Protein AF-D8R0D0-F1 (afdb_monomer_lite)

Organism: Selaginella moellendorffii (NCBI:txid88036)

pLDDT: mean 71.94, std 22.29, range [25.56, 98.06]

Radius of gyration: 58.26 Å; chains: 1; bounding box: 124×86×178 Å

Structure (mmCIF, N/CA/C/O backbone):
data_AF-D8R0D0-F1
#
_entry.id   AF-D8R0D0-F1
#
loop_
_atom_site.group_PDB
_atom_site.id
_atom_site.type_symbol
_atom_site.label_atom_id
_atom_site.label_alt_id
_atom_site.label_comp_id
_atom_site.label_asym_id
_atom_site.label_entity_id
_atom_site.label_seq_id
_atom_site.pdbx_PDB_ins_code
_atom_site.Cartn_x
_atom_site.Cartn_y
_atom_site.Cartn_z
_atom_site.occupancy
_atom_site.B_iso_or_equiv
_atom_site.auth_seq_id
_atom_site.auth_comp_id
_atom_site.auth_asym_id
_atom_site.auth_atom_id
_atom_site.pdbx_PDB_model_num
ATOM 1 N N . MET A 1 1 ? 49.770 33.528 -11.843 1.00 45.34 1 MET A N 1
ATOM 2 C CA . MET A 1 1 ? 50.648 34.584 -11.307 1.00 45.34 1 MET A CA 1
ATOM 3 C C . MET A 1 1 ? 49.833 35.807 -10.938 1.00 45.34 1 MET A C 1
ATOM 5 O O . MET A 1 1 ? 49.500 36.559 -11.844 1.00 45.34 1 MET A O 1
ATOM 9 N N . GLU A 1 2 ? 49.501 36.083 -9.670 1.00 43.84 2 GLU A N 1
ATOM 10 C CA . GLU A 1 2 ? 49.431 35.276 -8.414 1.00 43.84 2 GLU A CA 1
ATOM 11 C C . GLU A 1 2 ? 48.959 36.227 -7.284 1.00 43.84 2 GLU A C 1
ATOM 13 O O . GLU A 1 2 ? 49.365 37.386 -7.299 1.00 43.84 2 GLU A O 1
ATOM 18 N N . ASP A 1 3 ? 48.189 35.853 -6.258 1.00 49.91 3 ASP A N 1
ATOM 19 C CA . ASP A 1 3 ? 47.135 34.830 -6.088 1.00 49.91 3 ASP A CA 1
ATOM 20 C C . ASP A 1 3 ? 46.228 35.289 -4.919 1.00 49.91 3 ASP A C 1
ATOM 22 O O . ASP A 1 3 ? 46.640 36.140 -4.129 1.00 49.91 3 ASP A O 1
ATOM 26 N N . ASP A 1 4 ? 45.016 34.735 -4.793 1.00 45.59 4 ASP A N 1
ATOM 27 C CA . ASP A 1 4 ? 44.075 35.070 -3.713 1.00 45.59 4 ASP A CA 1
ATOM 28 C C . ASP A 1 4 ? 43.392 33.828 -3.090 1.00 45.59 4 ASP A C 1
ATOM 30 O O . ASP A 1 4 ? 42.172 33.738 -2.916 1.00 45.59 4 ASP A O 1
ATOM 34 N N . SER A 1 5 ? 44.200 32.827 -2.725 1.00 49.59 5 SER A N 1
ATOM 35 C CA . SER A 1 5 ? 43.760 31.661 -1.947 1.00 49.59 5 SER A CA 1
ATOM 36 C C . SER A 1 5 ? 43.609 31.970 -0.450 1.00 49.59 5 SER A C 1
ATOM 38 O O . SER A 1 5 ? 44.392 31.513 0.384 1.00 49.59 5 SER A O 1
ATOM 40 N N . LYS A 1 6 ? 42.542 32.687 -0.072 1.00 53.75 6 LYS A N 1
ATOM 41 C CA . LYS A 1 6 ? 42.068 32.786 1.325 1.00 53.75 6 LYS A CA 1
ATOM 42 C C . LYS A 1 6 ? 40.644 32.256 1.494 1.00 53.75 6 LYS A C 1
ATOM 44 O O . LYS A 1 6 ? 39.699 33.000 1.747 1.00 53.75 6 LYS A O 1
ATOM 49 N N . ARG A 1 7 ? 40.493 30.927 1.433 1.00 45.81 7 ARG A N 1
ATOM 50 C CA . ARG A 1 7 ? 39.308 30.248 1.985 1.00 45.81 7 ARG A CA 1
ATOM 51 C C . ARG A 1 7 ? 39.579 29.750 3.401 1.00 45.81 7 ARG A C 1
ATOM 53 O O . ARG A 1 7 ? 40.306 28.789 3.622 1.00 45.81 7 ARG A O 1
ATOM 60 N N . LYS A 1 8 ? 38.960 30.476 4.329 1.00 43.28 8 LYS A N 1
ATOM 61 C CA . LYS A 1 8 ? 38.778 30.194 5.752 1.00 43.28 8 LYS A CA 1
ATOM 62 C C . LYS A 1 8 ? 38.239 28.768 5.932 1.00 43.28 8 LYS A C 1
ATOM 64 O O . LYS A 1 8 ? 37.152 28.464 5.447 1.00 43.28 8 LYS A O 1
ATOM 69 N N . TRP A 1 9 ? 39.009 27.910 6.597 1.00 43.69 9 TRP A N 1
ATOM 70 C CA . TRP A 1 9 ? 38.505 26.642 7.120 1.00 43.69 9 TRP A CA 1
ATOM 71 C C . TRP A 1 9 ? 37.843 26.950 8.455 1.00 43.69 9 TRP A C 1
ATOM 73 O O . TRP A 1 9 ? 38.528 27.083 9.465 1.00 43.69 9 TRP A O 1
ATOM 83 N N . ASP A 1 10 ? 36.528 27.157 8.421 1.00 44.09 10 ASP A N 1
ATOM 84 C CA . ASP A 1 10 ? 35.760 27.325 9.644 1.00 44.09 10 ASP A CA 1
ATOM 85 C C . ASP A 1 10 ? 35.562 25.978 10.334 1.00 44.09 10 ASP A C 1
ATOM 87 O O . ASP A 1 10 ? 35.066 25.009 9.759 1.00 44.09 10 ASP A O 1
ATOM 91 N N . ASP A 1 11 ? 36.018 25.980 11.579 1.00 52.66 11 ASP A N 1
ATOM 92 C CA . ASP A 1 11 ? 35.932 24.937 12.583 1.00 52.66 11 ASP A CA 1
ATOM 93 C C . ASP A 1 11 ? 34.485 24.441 12.750 1.00 52.66 11 ASP A C 1
ATOM 95 O O . ASP A 1 11 ? 33.578 25.220 13.042 1.00 52.66 11 ASP A O 1
ATOM 99 N N . LEU A 1 12 ? 34.276 23.137 12.564 1.00 46.94 12 LEU A N 1
ATOM 100 C CA . LEU A 1 12 ? 33.068 22.421 12.979 1.00 46.94 12 LEU A CA 1
ATOM 101 C C . LEU A 1 12 ? 33.482 21.136 13.697 1.00 46.94 12 LEU A C 1
ATOM 103 O O . LEU A 1 12 ? 33.164 20.017 13.288 1.00 46.94 12 LEU A O 1
ATOM 107 N N . SER A 1 13 ? 34.211 21.327 14.794 1.00 48.38 13 SER A N 1
ATOM 108 C CA . SER A 1 13 ? 34.346 20.367 15.886 1.00 48.38 13 SER A CA 1
ATOM 109 C C . SER A 1 13 ? 32.988 20.162 16.583 1.00 48.38 13 SER A C 1
ATOM 111 O O . SER A 1 13 ? 32.717 20.676 17.664 1.00 48.38 13 SER A O 1
ATOM 113 N N . GLY A 1 14 ? 32.103 19.415 15.915 1.00 42.44 14 GLY A N 1
ATOM 114 C CA . GLY A 1 14 ? 30.821 18.966 16.457 1.00 42.44 14 GLY A CA 1
ATOM 115 C C . GLY A 1 14 ? 31.020 17.882 17.511 1.00 42.44 14 GLY A C 1
ATOM 116 O O . GLY A 1 14 ? 31.032 16.696 17.187 1.00 42.44 14 GLY A O 1
ATOM 117 N N . ASP A 1 15 ? 31.198 18.315 18.754 1.00 52.91 15 ASP A N 1
ATOM 118 C CA . ASP A 1 15 ? 31.146 17.483 19.954 1.00 52.91 15 ASP A CA 1
ATOM 119 C C . ASP A 1 15 ? 29.711 16.970 20.173 1.00 52.91 15 ASP A C 1
ATOM 121 O O . ASP A 1 15 ? 28.844 17.695 20.656 1.00 52.91 15 ASP A O 1
ATOM 125 N N . GLU A 1 16 ? 29.448 15.722 19.779 1.00 47.44 16 GLU A N 1
ATOM 126 C CA . GLU A 1 16 ? 28.258 14.978 20.199 1.00 47.44 16 GLU A CA 1
ATOM 127 C C . GLU A 1 16 ? 28.692 13.893 21.184 1.00 47.44 16 GLU A C 1
ATOM 129 O O . GLU A 1 16 ? 29.082 12.784 20.802 1.00 47.44 16 GLU A O 1
ATOM 134 N N . GLY A 1 17 ? 28.634 14.238 22.472 1.00 43.59 17 GLY A N 1
ATOM 135 C CA . GLY A 1 17 ? 28.843 13.301 23.565 1.00 43.59 17 GLY A CA 1
ATOM 136 C C . GLY A 1 17 ? 27.845 12.149 23.482 1.00 43.59 17 GLY A C 1
ATOM 137 O O . GLY A 1 17 ? 26.656 12.324 23.739 1.00 43.59 17 GLY A O 1
ATOM 138 N N . ALA A 1 18 ? 28.341 10.962 23.138 1.00 45.56 18 ALA A N 1
ATOM 139 C CA . ALA A 1 18 ? 27.580 9.730 23.248 1.00 45.56 18 ALA A CA 1
ATOM 140 C C . ALA A 1 18 ? 27.414 9.390 24.735 1.00 45.56 18 ALA A C 1
ATOM 142 O O . ALA A 1 18 ? 28.295 8.783 25.342 1.00 45.56 18 ALA A O 1
ATOM 143 N N . SER A 1 19 ? 26.292 9.808 25.317 1.00 44.16 19 SER A N 1
ATOM 144 C CA . SER A 1 19 ? 25.830 9.303 26.604 1.00 44.16 19 SER A CA 1
ATOM 145 C C . SER A 1 19 ? 25.528 7.812 26.457 1.00 44.16 19 SER A C 1
ATOM 147 O O . SER A 1 19 ? 24.549 7.425 25.819 1.00 44.16 19 SER A O 1
ATOM 149 N N . GLU A 1 20 ? 26.398 6.977 27.024 1.00 47.16 20 GLU A N 1
ATOM 150 C CA . GLU A 1 20 ? 26.136 5.556 27.264 1.00 47.16 20 GLU A CA 1
ATOM 151 C C . GLU A 1 20 ? 25.112 5.443 28.407 1.00 47.16 20 GLU A C 1
ATOM 153 O O . GLU A 1 20 ? 25.451 5.106 29.538 1.00 47.16 20 GLU A O 1
ATOM 158 N N . GLU A 1 21 ? 23.860 5.808 28.123 1.00 45.06 21 GLU A N 1
ATOM 159 C CA . GLU A 1 21 ? 22.723 5.464 28.973 1.00 45.06 21 GLU A CA 1
ATOM 160 C C . GLU A 1 21 ? 22.236 4.075 28.544 1.00 45.06 21 GLU A C 1
ATOM 162 O O . GLU A 1 21 ? 21.814 3.866 27.403 1.00 45.06 21 GLU A O 1
ATOM 167 N N . ASP A 1 22 ? 22.404 3.107 29.449 1.00 52.28 22 ASP A N 1
ATOM 168 C CA . ASP A 1 22 ? 21.963 1.722 29.287 1.00 52.28 22 ASP A CA 1
ATOM 169 C C . ASP A 1 22 ? 20.425 1.672 29.283 1.00 52.28 22 ASP A C 1
ATOM 171 O O . ASP A 1 22 ? 19.774 1.495 30.313 1.00 52.28 22 ASP A O 1
ATOM 175 N N . ASP A 1 23 ? 19.849 1.850 28.096 1.00 46.34 23 ASP A N 1
ATOM 176 C CA . ASP A 1 23 ? 18.432 1.631 27.818 1.00 46.34 23 ASP A CA 1
ATOM 177 C C . ASP A 1 23 ? 18.110 0.124 27.918 1.00 46.34 23 ASP A C 1
ATOM 179 O O . ASP A 1 23 ? 18.203 -0.622 26.934 1.00 46.34 23 ASP A O 1
ATOM 183 N N . ASP A 1 24 ? 17.693 -0.318 29.111 1.00 52.09 24 ASP A N 1
ATOM 184 C CA . ASP A 1 24 ? 16.996 -1.591 29.369 1.00 52.09 24 ASP A CA 1
ATOM 185 C C . ASP A 1 24 ? 15.596 -1.580 28.704 1.00 52.09 24 ASP A C 1
ATOM 187 O O . ASP A 1 24 ? 14.556 -1.679 29.357 1.00 52.09 24 ASP A O 1
ATOM 191 N N . LEU A 1 25 ? 15.557 -1.423 27.377 1.00 47.97 25 LEU A N 1
ATOM 192 C CA . LEU A 1 25 ? 14.340 -1.542 26.576 1.00 47.97 25 LEU A CA 1
ATOM 193 C C . LEU A 1 25 ? 13.807 -2.973 26.663 1.00 47.97 25 LEU A C 1
ATOM 195 O O . LEU A 1 25 ? 14.551 -3.935 26.447 1.00 47.97 25 LEU A O 1
ATOM 199 N N . ASP A 1 26 ? 12.509 -3.090 26.949 1.00 52.47 26 ASP A N 1
ATOM 200 C CA . ASP A 1 26 ? 11.812 -4.354 27.179 1.00 52.47 26 ASP A CA 1
ATOM 201 C C . ASP A 1 26 ? 12.178 -5.416 26.126 1.00 52.47 26 ASP A C 1
ATOM 203 O O . ASP A 1 26 ? 12.059 -5.201 24.913 1.00 52.47 26 ASP A O 1
ATOM 207 N N . SER A 1 27 ? 12.618 -6.595 26.591 1.00 62.94 27 SER A N 1
ATOM 208 C CA . SER A 1 27 ? 13.193 -7.650 25.734 1.00 62.94 27 SER A CA 1
ATOM 209 C C . SER A 1 27 ? 12.284 -8.091 24.587 1.00 62.94 27 SER A C 1
ATOM 211 O O . SER A 1 27 ? 12.754 -8.595 23.562 1.00 62.94 27 SER A O 1
ATOM 213 N N . ASP A 1 28 ? 10.984 -7.904 24.776 1.00 75.19 28 ASP A N 1
ATOM 214 C CA . ASP A 1 28 ? 9.925 -8.374 23.900 1.00 75.19 28 ASP A CA 1
ATOM 215 C C . ASP A 1 28 ? 9.797 -7.477 22.654 1.00 75.19 28 ASP A C 1
ATOM 217 O O . ASP A 1 28 ? 9.584 -7.988 21.550 1.00 75.19 28 ASP A O 1
ATOM 221 N N . ASP A 1 29 ? 10.054 -6.169 22.787 1.00 75.81 29 ASP A N 1
ATOM 222 C CA . ASP A 1 29 ? 10.083 -5.219 21.667 1.00 75.81 29 ASP A CA 1
ATOM 223 C C . ASP A 1 29 ? 11.331 -5.420 20.791 1.00 75.81 29 ASP A C 1
ATOM 225 O O . ASP A 1 29 ? 11.238 -5.438 19.556 1.00 75.81 29 ASP A O 1
ATOM 229 N N . GLU A 1 30 ? 12.499 -5.679 21.400 1.00 75.38 30 GLU A N 1
ATOM 230 C CA . GLU A 1 30 ? 13.692 -6.108 20.656 1.00 75.38 30 GLU A CA 1
ATOM 231 C C . GLU A 1 30 ? 13.453 -7.431 19.906 1.00 75.38 30 GLU A C 1
ATOM 233 O O . GLU A 1 30 ? 13.952 -7.611 18.784 1.00 75.38 30 GLU A O 1
ATOM 238 N N . GLU A 1 31 ? 12.705 -8.375 20.494 1.00 79.44 31 GLU A N 1
ATOM 239 C CA . GLU A 1 31 ? 12.404 -9.643 19.833 1.00 79.44 31 GLU A CA 1
ATOM 240 C C . GLU A 1 31 ? 11.424 -9.459 18.666 1.00 79.44 31 GLU A C 1
ATOM 242 O O . GLU A 1 31 ? 11.684 -9.983 17.575 1.00 79.44 31 GLU A O 1
ATOM 247 N N . MET A 1 32 ? 10.352 -8.679 18.841 1.00 83.44 32 MET A N 1
ATOM 248 C CA . MET A 1 32 ? 9.402 -8.359 17.769 1.00 83.44 32 MET A CA 1
ATOM 249 C C . MET A 1 32 ? 10.081 -7.633 16.603 1.00 83.44 32 MET A C 1
ATOM 251 O O . MET A 1 32 ? 9.944 -8.058 15.450 1.00 83.44 32 MET A O 1
ATOM 255 N N . ALA A 1 33 ? 10.898 -6.612 16.881 1.00 86.06 33 ALA A N 1
ATOM 256 C CA . ALA A 1 33 ? 11.690 -5.928 15.858 1.00 86.06 33 ALA A CA 1
ATOM 257 C C . ALA A 1 33 ? 12.660 -6.889 15.140 1.00 86.06 33 ALA A C 1
ATOM 259 O O . ALA A 1 33 ? 12.851 -6.805 13.922 1.00 86.06 33 ALA A O 1
ATOM 260 N N . GLY A 1 34 ? 13.243 -7.844 15.874 1.00 85.81 34 GLY A N 1
ATOM 261 C CA . GLY A 1 34 ? 14.098 -8.893 15.322 1.00 85.81 34 GLY A CA 1
ATOM 262 C C . GLY A 1 34 ? 13.361 -9.906 14.433 1.00 85.81 34 GLY A C 1
ATOM 263 O O . GLY A 1 34 ? 13.950 -10.385 13.461 1.00 85.81 34 GLY A O 1
ATOM 264 N N . ARG A 1 35 ? 12.092 -10.228 14.728 1.00 87.75 35 ARG A N 1
ATOM 265 C CA . ARG A 1 35 ? 11.234 -11.098 13.896 1.00 87.75 35 ARG A CA 1
ATOM 266 C C . ARG A 1 35 ? 10.836 -10.403 12.592 1.00 87.75 35 ARG A C 1
ATOM 268 O O . ARG A 1 35 ? 11.113 -10.941 11.523 1.00 87.75 35 ARG A O 1
ATOM 275 N N . ALA A 1 36 ? 10.321 -9.174 12.667 1.00 90.62 36 ALA A N 1
ATOM 276 C CA . ALA A 1 36 ? 9.946 -8.392 11.484 1.00 90.62 36 ALA A CA 1
ATOM 277 C C . ALA A 1 36 ? 11.142 -8.138 10.541 1.00 90.62 36 ALA A C 1
ATOM 279 O O . ALA A 1 36 ? 11.016 -8.187 9.315 1.00 90.62 36 ALA A O 1
ATOM 280 N N . AL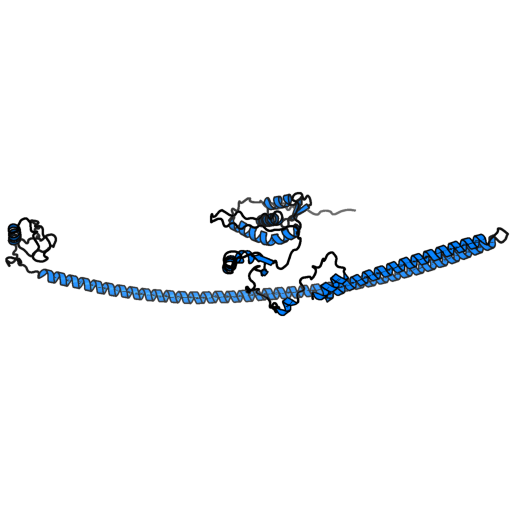A A 1 37 ? 12.338 -7.910 11.097 1.00 91.81 37 ALA A N 1
ATOM 281 C CA . ALA A 1 37 ? 13.547 -7.779 10.291 1.00 91.81 37 ALA A CA 1
ATOM 282 C C . ALA A 1 37 ? 14.011 -9.106 9.666 1.00 91.81 37 ALA A C 1
ATOM 284 O O . ALA A 1 37 ? 14.536 -9.092 8.555 1.00 91.81 37 ALA A O 1
ATOM 285 N N . TYR A 1 38 ? 13.822 -10.240 10.347 1.00 95.00 38 TYR A N 1
ATOM 286 C CA . TYR A 1 38 ? 14.100 -11.567 9.791 1.00 95.00 38 TYR A CA 1
ATOM 287 C C . TYR A 1 38 ? 13.203 -11.862 8.577 1.00 95.00 38 TYR A C 1
ATOM 289 O O . TYR A 1 38 ? 13.733 -12.183 7.517 1.00 95.00 38 TYR A O 1
ATOM 297 N N . GLU A 1 39 ? 11.884 -11.664 8.685 1.00 93.81 39 GLU A N 1
ATOM 298 C CA . GLU A 1 39 ? 10.934 -11.922 7.587 1.00 93.81 39 GLU A CA 1
ATOM 299 C C . GLU A 1 39 ? 11.273 -11.105 6.335 1.00 93.81 39 GLU A C 1
ATOM 301 O O . GLU A 1 39 ? 11.291 -11.626 5.220 1.00 93.81 39 GLU A O 1
ATOM 306 N N . LYS A 1 40 ? 11.628 -9.829 6.527 1.00 94.94 40 LYS A N 1
ATOM 307 C CA . LYS A 1 40 ? 12.037 -8.931 5.443 1.00 94.94 40 LYS A CA 1
ATOM 308 C C . LYS A 1 40 ? 13.369 -9.323 4.791 1.00 94.94 40 LYS A C 1
ATOM 310 O O . LYS A 1 40 ? 13.542 -9.099 3.597 1.00 94.94 40 LYS A O 1
ATOM 315 N N . LEU A 1 41 ? 14.322 -9.851 5.562 1.00 95.12 41 LEU A N 1
ATOM 316 C CA . LEU A 1 41 ? 15.687 -10.129 5.095 1.00 95.12 41 LEU A CA 1
ATOM 317 C C . LEU A 1 41 ? 15.909 -11.585 4.661 1.00 95.12 41 LEU A C 1
ATOM 319 O O . LEU A 1 41 ? 16.927 -11.871 4.032 1.00 95.12 41 LEU A O 1
ATOM 323 N N . LEU A 1 42 ? 14.976 -12.498 4.947 1.00 94.75 42 LEU A N 1
ATOM 324 C CA . LEU A 1 42 ? 15.046 -13.893 4.509 1.00 94.75 42 LEU A CA 1
ATOM 325 C C . LEU A 1 42 ? 15.095 -14.048 2.974 1.00 94.75 42 LEU A C 1
ATOM 327 O O . LEU A 1 42 ? 15.936 -14.824 2.514 1.00 94.75 42 LEU A O 1
ATOM 331 N N . PRO A 1 43 ? 14.302 -13.317 2.158 1.00 94.31 43 PRO A N 1
ATOM 332 C CA . PRO A 1 43 ? 14.438 -13.358 0.701 1.00 94.31 43 PRO A CA 1
ATOM 333 C C . PRO A 1 43 ? 15.809 -12.859 0.231 1.00 94.31 43 PRO A C 1
ATOM 335 O O . PRO A 1 43 ? 16.460 -13.532 -0.559 1.00 94.31 43 PRO A O 1
ATOM 338 N N . GLU A 1 44 ? 16.308 -11.744 0.782 1.00 93.25 44 GLU A N 1
ATOM 339 C CA . GLU A 1 44 ? 17.638 -11.215 0.434 1.00 93.25 44 GLU A CA 1
ATOM 340 C C . GLU A 1 44 ? 18.771 -12.190 0.806 1.00 93.25 44 GLU A C 1
ATOM 342 O O . GLU A 1 44 ? 19.762 -12.295 0.085 1.00 93.25 44 GLU A O 1
ATOM 347 N N . ALA A 1 45 ? 18.638 -12.921 1.920 1.00 92.62 45 ALA A N 1
ATOM 348 C CA . ALA A 1 45 ? 19.591 -13.954 2.320 1.00 92.62 45 ALA A CA 1
ATOM 349 C C . ALA A 1 45 ? 19.543 -15.180 1.388 1.00 92.62 45 ALA A C 1
ATOM 351 O O . ALA A 1 45 ? 20.600 -15.705 1.034 1.00 92.62 45 ALA A O 1
ATOM 352 N N . LYS A 1 46 ? 18.346 -15.604 0.954 1.00 93.31 46 LYS A N 1
ATOM 353 C CA . LYS A 1 46 ? 18.164 -16.680 -0.036 1.00 93.31 46 LYS A CA 1
ATOM 354 C C . LYS A 1 46 ? 18.773 -16.301 -1.386 1.00 93.31 46 LYS A C 1
ATOM 356 O O . LYS A 1 46 ? 19.603 -17.054 -1.885 1.00 93.31 46 LYS A O 1
ATOM 361 N N . ASP A 1 47 ? 18.478 -15.111 -1.906 1.00 93.56 47 ASP A N 1
ATOM 362 C CA . ASP A 1 47 ? 19.060 -14.595 -3.154 1.00 93.56 47 ASP A CA 1
ATOM 363 C C . ASP A 1 47 ? 20.594 -14.492 -3.091 1.00 93.56 47 ASP A C 1
ATOM 365 O O . ASP A 1 47 ? 21.280 -14.756 -4.079 1.00 93.56 47 ASP A O 1
ATOM 369 N N . GLN A 1 48 ? 21.161 -14.117 -1.936 1.00 92.19 48 GLN A N 1
ATOM 370 C CA . GLN A 1 48 ? 22.612 -13.978 -1.791 1.00 92.19 48 GLN A CA 1
ATOM 371 C C . GLN A 1 48 ? 23.346 -15.325 -1.700 1.00 92.19 48 GLN A C 1
ATOM 373 O O . GLN A 1 48 ? 24.493 -15.419 -2.144 1.00 92.19 48 GLN A O 1
ATOM 378 N N . VAL A 1 49 ? 22.729 -16.344 -1.094 1.00 91.56 49 VAL A N 1
ATOM 379 C CA . VAL A 1 49 ? 23.304 -17.697 -0.984 1.00 91.56 49 VAL A CA 1
ATOM 380 C C . VAL A 1 49 ? 23.072 -18.510 -2.264 1.00 91.56 49 VAL A C 1
ATOM 382 O O . VAL A 1 49 ? 23.974 -19.227 -2.699 1.00 91.56 49 VAL A O 1
ATOM 385 N N . GLY A 1 50 ? 21.900 -18.358 -2.886 1.00 88.75 50 GLY A N 1
ATOM 386 C CA . GLY A 1 50 ? 21.432 -19.159 -4.016 1.00 88.75 50 GLY A CA 1
ATOM 387 C C . GLY A 1 50 ? 21.024 -20.587 -3.627 1.00 88.75 50 GLY A C 1
ATOM 388 O O . GLY A 1 50 ? 21.147 -21.006 -2.478 1.00 88.75 50 GLY A O 1
ATOM 389 N N . ASP A 1 51 ? 20.572 -21.367 -4.612 1.00 81.62 51 ASP A N 1
ATOM 390 C CA . ASP A 1 51 ? 20.101 -22.751 -4.406 1.00 81.62 51 ASP A CA 1
ATOM 391 C C . ASP A 1 51 ? 21.229 -23.753 -4.085 1.00 81.62 51 ASP A C 1
ATOM 393 O O . ASP A 1 51 ? 20.988 -24.897 -3.688 1.00 81.62 51 ASP A O 1
ATOM 397 N N . ALA A 1 52 ? 22.488 -23.357 -4.290 1.00 76.75 52 ALA A N 1
ATOM 398 C CA . ALA A 1 52 ? 23.647 -24.204 -4.054 1.00 76.75 52 ALA A CA 1
ATOM 399 C C . ALA A 1 52 ? 24.065 -24.150 -2.580 1.00 76.75 52 ALA A C 1
ATOM 401 O O . ALA A 1 52 ? 24.394 -23.085 -2.062 1.00 76.75 52 ALA A O 1
ATOM 402 N N . LYS A 1 53 ? 24.138 -25.312 -1.913 1.00 80.38 53 LYS A N 1
ATOM 403 C CA . LYS A 1 53 ? 24.553 -25.391 -0.504 1.00 80.38 53 LYS A CA 1
ATOM 404 C C . LYS A 1 53 ? 25.932 -24.728 -0.304 1.00 80.38 53 LYS A C 1
ATOM 406 O O . LYS A 1 53 ? 26.926 -25.260 -0.809 1.00 80.38 53 LYS A O 1
ATOM 411 N N . PRO A 1 54 ? 26.024 -23.608 0.435 1.00 82.75 54 PRO A N 1
ATOM 412 C CA . PRO A 1 54 ? 27.244 -22.816 0.504 1.00 82.75 54 PRO A CA 1
ATOM 413 C C . PRO A 1 54 ? 28.355 -23.561 1.248 1.00 82.75 54 PRO A C 1
ATOM 415 O O . PRO A 1 54 ? 28.137 -24.213 2.272 1.00 82.75 54 PRO A O 1
ATOM 418 N N . SER A 1 55 ? 29.587 -23.433 0.755 1.00 84.12 55 SER A N 1
ATOM 419 C CA . SER A 1 55 ? 30.752 -23.979 1.447 1.00 84.12 55 SER A CA 1
ATOM 420 C C . SER A 1 55 ? 31.069 -23.147 2.690 1.00 84.12 55 SER A C 1
ATOM 422 O O . SER A 1 55 ? 31.358 -21.957 2.597 1.00 84.12 55 SER A O 1
ATOM 424 N N . LEU A 1 56 ? 31.130 -23.777 3.864 1.00 80.19 56 LEU A N 1
ATOM 425 C CA . LEU A 1 56 ? 31.622 -23.119 5.086 1.00 80.19 56 LEU A CA 1
ATOM 426 C C . LEU A 1 56 ? 33.128 -22.781 5.029 1.00 80.19 56 LEU A C 1
ATOM 428 O O . LEU A 1 56 ? 33.627 -22.083 5.907 1.00 80.19 56 LEU A O 1
ATOM 432 N N . LYS A 1 57 ? 33.847 -23.261 4.002 1.00 84.56 57 LYS A N 1
ATOM 433 C CA . LYS A 1 57 ? 35.244 -22.904 3.694 1.00 84.56 57 LYS A CA 1
ATOM 434 C C . LYS A 1 57 ? 35.361 -21.837 2.595 1.00 84.56 57 LYS A C 1
ATOM 436 O O . LYS A 1 57 ? 36.442 -21.658 2.042 1.00 84.56 57 LYS A O 1
ATOM 441 N N . ASP A 1 58 ? 34.257 -21.189 2.231 1.00 85.06 58 ASP A N 1
ATOM 442 C CA . ASP A 1 58 ? 34.251 -20.090 1.267 1.00 85.06 58 ASP A CA 1
ATOM 443 C C . ASP A 1 58 ? 35.109 -18.914 1.772 1.00 85.06 58 ASP A C 1
ATOM 445 O O . ASP A 1 58 ? 34.999 -18.502 2.928 1.00 85.06 58 ASP A O 1
ATOM 449 N N . MET A 1 59 ? 35.967 -18.397 0.892 1.00 90.88 59 MET A N 1
ATOM 450 C CA . MET A 1 59 ? 36.896 -17.287 1.132 1.00 90.88 59 MET A CA 1
ATOM 451 C C . MET A 1 59 ? 36.578 -16.067 0.249 1.00 90.88 59 MET A C 1
ATOM 453 O O . MET A 1 59 ? 37.346 -15.107 0.215 1.00 90.88 59 MET A O 1
ATOM 457 N N . GLU A 1 60 ? 35.460 -16.080 -0.479 1.00 93.88 60 GLU A N 1
ATOM 458 C CA . GLU A 1 60 ? 34.977 -14.925 -1.229 1.00 93.88 60 GLU A CA 1
ATOM 459 C C . GLU A 1 60 ? 34.529 -13.789 -0.302 1.00 93.88 60 GLU A C 1
ATOM 461 O O . GLU A 1 60 ? 34.073 -13.996 0.825 1.00 93.88 60 GLU A O 1
ATOM 466 N N . ILE A 1 61 ? 34.608 -12.556 -0.803 1.00 93.88 61 ILE A N 1
ATOM 467 C CA . ILE A 1 61 ? 34.119 -11.377 -0.089 1.00 93.88 61 ILE A CA 1
ATOM 468 C C . ILE A 1 61 ? 32.595 -11.315 -0.229 1.00 93.88 61 ILE A C 1
ATOM 470 O O . ILE A 1 61 ? 32.077 -11.046 -1.312 1.00 93.88 61 ILE A O 1
ATOM 474 N N . LYS A 1 62 ? 31.879 -11.505 0.879 1.00 95.25 62 LYS A N 1
ATOM 475 C CA . LYS A 1 62 ? 30.431 -11.291 0.977 1.00 95.25 62 LYS A CA 1
ATOM 476 C C . LYS A 1 62 ? 30.141 -9.894 1.537 1.00 95.25 62 LYS A C 1
ATOM 478 O O . LYS A 1 62 ? 31.009 -9.249 2.129 1.00 95.25 62 LYS A O 1
ATOM 483 N N . ILE A 1 63 ? 28.923 -9.400 1.326 1.00 95.50 63 ILE A N 1
ATOM 484 C CA . ILE A 1 63 ? 28.505 -8.047 1.724 1.00 95.50 63 ILE A CA 1
ATOM 485 C C . ILE A 1 63 ? 27.263 -8.159 2.603 1.00 95.50 63 ILE A C 1
ATOM 487 O O . ILE A 1 63 ? 26.269 -8.727 2.168 1.00 95.50 63 ILE A O 1
ATOM 491 N N . CYS A 1 64 ? 27.286 -7.597 3.811 1.00 95.88 64 CYS A N 1
ATOM 492 C CA . CYS A 1 64 ? 26.106 -7.586 4.675 1.00 95.88 64 CYS A CA 1
ATOM 493 C C . CYS A 1 64 ? 24.990 -6.716 4.077 1.00 95.88 64 CYS A C 1
ATOM 495 O O . CYS A 1 64 ? 25.219 -5.543 3.780 1.00 95.88 64 CYS A O 1
ATOM 497 N N . CYS A 1 65 ? 23.775 -7.254 3.940 1.00 93.81 65 CYS A N 1
ATOM 498 C CA . CYS A 1 65 ? 22.638 -6.500 3.402 1.00 93.81 65 CYS A CA 1
ATOM 499 C C . CYS A 1 65 ? 22.242 -5.291 4.270 1.00 93.81 65 CYS A C 1
ATOM 501 O O . CYS A 1 65 ? 21.875 -4.251 3.723 1.00 93.81 65 CYS A O 1
ATOM 503 N N . VAL A 1 66 ? 22.408 -5.394 5.597 1.00 95.00 66 VAL A N 1
ATOM 504 C CA . VAL A 1 66 ? 22.055 -4.348 6.575 1.00 95.00 66 VAL A CA 1
ATOM 505 C C . VAL A 1 66 ? 23.028 -3.162 6.519 1.00 95.00 66 VAL A C 1
ATOM 507 O O . VAL A 1 66 ? 22.635 -2.052 6.170 1.00 95.00 66 VAL A O 1
ATOM 510 N N . CYS A 1 67 ? 24.315 -3.376 6.819 1.00 94.19 67 CYS A N 1
ATOM 511 C CA . CYS A 1 67 ? 25.296 -2.285 6.967 1.00 94.19 67 CYS A CA 1
ATOM 512 C C . CYS A 1 67 ? 26.315 -2.162 5.817 1.00 94.19 67 CYS A C 1
ATOM 514 O O . CYS A 1 67 ? 27.208 -1.319 5.875 1.00 94.19 67 CYS A O 1
ATOM 516 N N . ARG A 1 68 ? 26.218 -3.010 4.781 1.00 94.75 68 ARG A N 1
ATOM 517 C CA . ARG A 1 68 ? 27.122 -3.058 3.610 1.00 94.75 68 ARG A CA 1
ATOM 518 C C . ARG A 1 68 ? 28.605 -3.316 3.925 1.00 94.75 68 ARG A C 1
ATOM 520 O O . ARG A 1 68 ? 29.453 -3.164 3.043 1.00 94.75 68 ARG A O 1
ATOM 527 N N . ALA A 1 69 ? 28.927 -3.779 5.136 1.00 93.50 69 ALA A N 1
ATOM 528 C CA . ALA A 1 69 ? 30.266 -4.247 5.482 1.00 93.50 69 ALA A CA 1
ATOM 529 C C . ALA A 1 69 ? 30.694 -5.420 4.585 1.00 93.50 69 ALA A C 1
ATOM 531 O O . ALA A 1 69 ? 29.909 -6.333 4.318 1.00 93.50 69 ALA A O 1
ATOM 532 N N . ARG A 1 70 ? 31.953 -5.390 4.135 1.00 96.12 70 ARG A N 1
ATOM 533 C CA . ARG A 1 70 ? 32.590 -6.459 3.355 1.00 96.12 70 ARG A CA 1
ATOM 534 C C . ARG A 1 70 ? 33.267 -7.434 4.310 1.00 96.12 70 ARG A C 1
ATOM 536 O O . ARG A 1 70 ? 34.107 -7.010 5.099 1.00 96.12 70 ARG A O 1
ATOM 543 N N . VAL A 1 71 ? 32.910 -8.712 4.237 1.00 95.62 71 VAL A N 1
ATOM 544 C CA . VAL A 1 71 ? 33.402 -9.750 5.152 1.00 95.62 71 VAL A CA 1
ATOM 545 C C . VAL A 1 71 ? 33.760 -11.007 4.365 1.00 95.62 71 VAL A C 1
ATOM 547 O O . VAL A 1 71 ? 33.031 -11.406 3.461 1.00 95.62 71 VAL A O 1
ATOM 550 N N . THR A 1 72 ? 34.893 -11.622 4.691 1.00 95.12 72 THR A N 1
ATOM 551 C CA . THR A 1 72 ? 35.382 -12.824 4.008 1.00 95.12 72 THR A CA 1
ATOM 552 C C . THR A 1 72 ? 34.625 -14.065 4.484 1.00 95.12 72 THR A C 1
ATOM 554 O O . THR A 1 72 ? 34.640 -14.383 5.675 1.00 95.12 72 THR A O 1
ATOM 557 N N . GLY A 1 73 ? 33.999 -14.776 3.547 1.00 94.75 73 GLY A N 1
ATOM 558 C CA . GLY A 1 73 ? 33.310 -16.043 3.777 1.00 94.75 73 GLY A CA 1
ATOM 559 C C . GLY A 1 73 ? 31.982 -15.945 4.535 1.00 94.75 73 GLY A C 1
ATOM 560 O O . GLY A 1 73 ? 31.697 -14.999 5.273 1.00 94.75 73 GLY A O 1
ATOM 561 N N . TRP A 1 74 ? 31.165 -16.990 4.395 1.00 94.06 74 TRP A N 1
ATOM 562 C CA . TRP A 1 74 ? 29.861 -17.102 5.061 1.00 94.06 74 TRP A CA 1
ATOM 563 C C . TRP A 1 74 ? 29.956 -17.140 6.590 1.00 94.06 74 TRP A C 1
ATOM 565 O O . TRP A 1 74 ? 29.151 -16.516 7.280 1.00 94.06 74 TRP A O 1
ATOM 575 N N . VAL A 1 75 ? 30.977 -17.815 7.129 1.00 93.50 75 VAL A N 1
ATOM 576 C CA . VAL A 1 75 ? 31.240 -17.867 8.578 1.00 93.50 75 VAL A CA 1
ATOM 577 C C . VAL A 1 75 ? 31.568 -16.476 9.124 1.00 93.50 75 VAL A C 1
ATOM 579 O O . VAL A 1 75 ? 31.040 -16.087 10.165 1.00 93.50 75 VAL A O 1
ATOM 582 N N . GLY A 1 76 ? 32.382 -15.701 8.399 1.00 93.38 76 GLY A N 1
ATOM 583 C CA . GLY A 1 76 ? 32.684 -14.317 8.752 1.00 93.38 76 GLY A CA 1
ATOM 584 C C . GLY A 1 76 ? 31.434 -13.437 8.715 1.00 93.38 76 GLY A C 1
ATOM 585 O O . GLY A 1 76 ? 31.192 -12.681 9.655 1.00 93.38 76 GLY A O 1
ATOM 586 N N . LEU A 1 77 ? 30.602 -13.571 7.677 1.00 95.31 77 LEU A N 1
ATOM 587 C CA . LEU A 1 77 ? 29.359 -12.808 7.542 1.00 95.31 77 LEU A CA 1
ATOM 588 C C . LEU A 1 77 ? 28.359 -13.093 8.679 1.00 95.31 77 LEU A C 1
ATOM 590 O O . LEU A 1 77 ? 27.807 -12.153 9.252 1.00 95.31 77 LEU A O 1
ATOM 594 N N . MET A 1 78 ? 28.176 -14.364 9.059 1.00 94.69 78 MET A N 1
ATOM 595 C CA . MET A 1 78 ? 27.357 -14.744 10.218 1.00 94.69 78 MET A CA 1
ATOM 596 C C . MET A 1 78 ? 27.938 -14.196 11.528 1.00 94.69 78 MET A C 1
ATOM 598 O O . MET A 1 78 ? 27.208 -13.602 12.320 1.00 94.69 78 MET A O 1
ATOM 602 N N . ALA A 1 79 ? 29.251 -14.326 11.753 1.00 94.06 79 ALA A N 1
ATOM 603 C CA . ALA A 1 79 ? 29.903 -13.788 12.948 1.00 94.06 79 ALA A CA 1
ATOM 604 C C . ALA A 1 79 ? 29.748 -12.261 13.052 1.00 94.06 79 ALA A C 1
ATOM 606 O O . ALA A 1 79 ? 29.443 -11.743 14.128 1.00 94.06 79 ALA A O 1
ATOM 607 N N . HIS A 1 80 ? 29.879 -11.549 11.931 1.00 94.94 80 HIS A N 1
ATOM 608 C CA . HIS A 1 80 ? 29.630 -10.114 11.837 1.00 94.94 80 HIS A CA 1
ATOM 609 C C . HIS A 1 80 ? 28.177 -9.764 12.191 1.00 94.94 80 HIS A C 1
ATOM 611 O O . HIS A 1 80 ? 27.954 -8.925 13.058 1.00 94.94 80 HIS A O 1
ATOM 617 N N . ALA A 1 81 ? 27.192 -10.439 11.588 1.00 94.25 81 ALA A N 1
ATOM 618 C CA . ALA A 1 81 ? 25.777 -10.197 11.872 1.00 94.25 81 ALA A CA 1
ATOM 619 C C . ALA A 1 81 ? 25.396 -10.514 13.333 1.00 94.25 81 ALA A C 1
ATOM 621 O O . ALA A 1 81 ? 24.588 -9.804 13.922 1.00 94.25 81 ALA A O 1
ATOM 622 N N . ARG A 1 82 ? 26.020 -11.529 13.946 1.00 93.19 82 ARG A N 1
ATOM 623 C CA . ARG A 1 82 ? 25.799 -11.904 15.352 1.00 93.19 82 ARG A CA 1
ATOM 624 C C . ARG A 1 82 ? 26.393 -10.918 16.362 1.00 93.19 82 ARG A C 1
ATOM 626 O O . ARG A 1 82 ? 25.821 -10.727 17.429 1.00 93.19 82 ARG A O 1
ATOM 633 N N . THR A 1 83 ? 27.570 -10.363 16.073 1.00 89.81 83 THR A N 1
ATOM 634 C CA . THR A 1 83 ? 28.355 -9.547 17.025 1.00 89.81 83 THR A CA 1
ATOM 635 C C . THR A 1 83 ? 28.166 -8.040 16.847 1.00 89.81 83 THR A C 1
ATOM 637 O O . THR A 1 83 ? 28.788 -7.249 17.557 1.00 89.81 83 THR A O 1
ATOM 640 N N . PHE A 1 84 ? 27.301 -7.619 15.922 1.00 90.75 84 PHE A N 1
ATOM 641 C CA . PHE A 1 84 ? 27.054 -6.210 15.648 1.00 90.75 84 PHE A CA 1
ATOM 642 C C . PHE A 1 84 ? 26.279 -5.530 16.791 1.00 90.75 84 PHE A C 1
ATOM 644 O O . PHE A 1 84 ? 25.104 -5.812 17.011 1.00 90.75 84 PHE A O 1
ATOM 651 N N . LYS A 1 85 ? 26.942 -4.602 17.495 1.00 86.06 85 LYS A N 1
ATOM 652 C CA . LYS A 1 85 ? 26.386 -3.831 18.628 1.00 86.06 85 LYS A CA 1
ATOM 653 C C . LYS A 1 85 ? 26.089 -2.351 18.322 1.00 86.06 85 LYS A C 1
ATOM 655 O O . LYS A 1 85 ? 25.835 -1.583 19.237 1.00 86.06 85 LYS A O 1
ATOM 660 N N . LYS A 1 86 ? 26.189 -1.911 17.062 1.00 86.31 86 LYS A N 1
ATOM 661 C CA . LYS A 1 86 ? 25.908 -0.510 16.669 1.00 86.31 86 LYS A CA 1
ATOM 662 C C . LYS A 1 86 ? 24.484 -0.385 16.103 1.00 86.31 86 LYS A C 1
ATOM 664 O O . LYS A 1 86 ? 23.736 -1.359 16.115 1.00 86.31 86 LYS A O 1
ATOM 669 N N . LYS A 1 87 ? 24.125 0.796 15.576 1.00 80.00 87 LYS A N 1
ATOM 670 C CA . LYS A 1 87 ? 22.827 1.094 14.926 1.00 80.00 87 LYS A CA 1
ATOM 671 C C . LYS A 1 87 ? 22.305 -0.092 14.094 1.00 80.00 87 LYS A C 1
ATOM 673 O O . LYS A 1 87 ? 23.065 -0.666 13.322 1.00 80.00 87 LYS A O 1
ATOM 678 N N . TYR A 1 88 ? 21.011 -0.401 14.212 1.00 86.94 88 TYR A N 1
ATOM 679 C CA . TYR A 1 88 ? 20.337 -1.541 13.563 1.00 86.94 88 TYR A CA 1
ATOM 680 C C . TYR A 1 88 ? 20.603 -2.937 14.179 1.00 86.94 88 TYR A C 1
ATOM 682 O O . TYR A 1 88 ? 20.557 -3.939 13.462 1.00 86.94 88 TYR A O 1
ATOM 690 N N . VAL A 1 89 ? 20.809 -3.036 15.502 1.00 90.81 89 VAL A N 1
ATOM 691 C CA . VAL A 1 89 ? 20.986 -4.318 16.230 1.00 90.81 89 VAL A CA 1
ATOM 692 C C . VAL A 1 89 ? 19.895 -5.342 15.885 1.00 90.81 89 VAL A C 1
ATOM 694 O O . VAL A 1 89 ? 20.219 -6.451 15.462 1.00 90.81 89 VAL A O 1
ATOM 697 N N . ALA A 1 90 ? 18.612 -4.973 15.979 1.00 91.56 90 ALA A N 1
ATOM 698 C CA . ALA A 1 90 ? 17.493 -5.865 15.652 1.00 91.56 90 ALA A CA 1
ATOM 699 C C . ALA A 1 90 ? 17.544 -6.386 14.200 1.00 91.56 90 ALA A C 1
ATOM 701 O O . ALA A 1 90 ? 17.304 -7.569 13.952 1.00 91.56 90 ALA A O 1
ATOM 702 N N . GLN A 1 91 ? 17.948 -5.541 13.242 1.00 93.50 91 GLN A N 1
ATOM 703 C CA . GLN A 1 91 ? 18.090 -5.937 11.835 1.00 93.50 91 GLN A CA 1
ATOM 704 C C . GLN A 1 91 ? 19.266 -6.894 11.628 1.00 93.50 91 GLN A C 1
ATOM 706 O O . GLN A 1 91 ? 19.142 -7.872 10.897 1.00 93.50 91 GLN A O 1
ATOM 711 N N . HIS A 1 92 ? 20.385 -6.669 12.319 1.00 95.62 92 HIS A N 1
ATOM 712 C CA . HIS A 1 92 ? 21.524 -7.583 12.315 1.00 95.62 92 HIS A CA 1
ATOM 713 C C . HIS A 1 92 ? 21.201 -8.936 12.976 1.00 95.62 92 HIS A C 1
ATOM 715 O O . HIS A 1 92 ? 21.570 -9.975 12.425 1.00 95.62 92 HIS A O 1
ATOM 721 N N . ARG A 1 93 ? 20.441 -8.953 14.082 1.00 92.94 93 ARG A N 1
ATOM 722 C CA . ARG A 1 93 ? 19.926 -10.190 14.702 1.00 92.94 93 ARG A CA 1
ATOM 723 C C . ARG A 1 93 ? 18.981 -10.946 13.758 1.00 92.94 93 ARG A C 1
ATOM 725 O O . ARG A 1 93 ? 19.128 -12.159 13.610 1.00 92.94 93 ARG A O 1
ATOM 732 N N . GLY A 1 94 ? 18.056 -10.247 13.092 1.00 94.06 94 GLY A N 1
ATOM 733 C CA . GLY A 1 94 ? 17.153 -10.831 12.093 1.00 94.06 94 GLY A CA 1
ATOM 734 C C . GLY A 1 94 ? 17.904 -11.412 10.889 1.00 94.06 94 GLY A C 1
ATOM 735 O O . GLY A 1 94 ? 17.689 -12.564 10.516 1.00 94.06 94 GLY A O 1
ATOM 736 N N . TYR A 1 95 ? 18.875 -10.667 10.352 1.00 96.44 95 TYR A N 1
ATOM 737 C CA . TYR A 1 95 ? 19.747 -11.117 9.263 1.00 96.44 95 TYR A CA 1
ATOM 738 C C . TYR A 1 95 ? 20.599 -12.332 9.651 1.00 96.44 95 TYR A C 1
ATOM 740 O O . TYR A 1 95 ? 20.750 -13.257 8.860 1.00 96.44 95 TYR A O 1
ATOM 748 N N . HIS A 1 96 ? 21.120 -12.378 10.883 1.00 95.62 96 HIS A N 1
ATOM 749 C CA . HIS A 1 96 ? 21.831 -13.551 11.392 1.00 95.62 96 HIS A CA 1
ATOM 750 C C . HIS A 1 96 ? 20.928 -14.793 11.444 1.00 95.62 96 HIS A C 1
ATOM 752 O O . HIS A 1 96 ? 21.365 -15.860 11.018 1.00 95.62 96 HIS A O 1
ATOM 758 N N . LYS A 1 97 ? 19.678 -14.669 11.923 1.00 94.88 97 LYS A N 1
ATOM 759 C CA . LYS A 1 97 ? 18.703 -15.778 11.911 1.00 94.88 97 LYS A CA 1
ATOM 760 C C . LYS A 1 97 ? 18.465 -16.285 10.480 1.00 94.88 97 LYS A C 1
ATOM 762 O O . LYS A 1 97 ? 18.606 -17.480 10.242 1.00 94.88 97 LYS A O 1
ATOM 767 N N . ALA A 1 98 ? 18.215 -15.375 9.535 1.00 94.88 98 ALA A N 1
ATOM 768 C CA . ALA A 1 98 ? 18.007 -15.708 8.125 1.00 94.88 98 ALA A CA 1
ATOM 769 C C . ALA A 1 98 ? 19.226 -16.4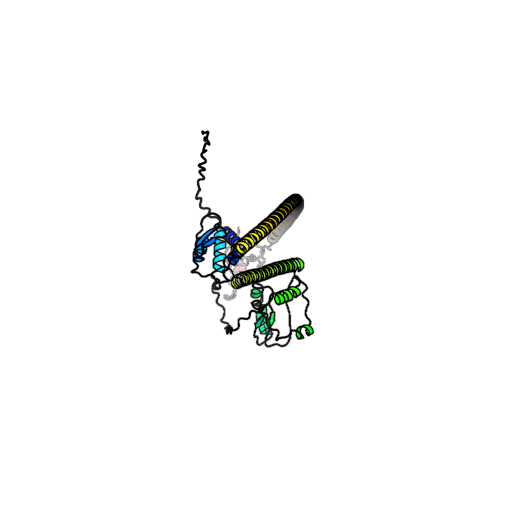08 7.494 1.00 94.88 98 ALA A C 1
ATOM 771 O O . ALA A 1 98 ? 19.080 -17.432 6.834 1.00 94.88 98 ALA A O 1
ATOM 772 N N . LEU A 1 99 ? 20.443 -15.906 7.738 1.00 94.19 99 LEU A N 1
ATOM 773 C CA . LEU A 1 99 ? 21.671 -16.545 7.255 1.00 94.19 99 LEU A CA 1
ATOM 774 C C . LEU A 1 99 ? 21.858 -17.955 7.830 1.00 94.19 99 LEU A C 1
ATOM 776 O O . LEU A 1 99 ? 22.205 -18.862 7.081 1.00 94.19 99 LEU A O 1
ATOM 780 N N . VAL A 1 100 ? 21.622 -18.161 9.131 1.00 93.75 100 VAL A N 1
ATOM 781 C CA . VAL A 1 100 ? 21.757 -19.487 9.763 1.00 93.75 100 VAL A CA 1
ATOM 782 C C . VAL A 1 100 ? 20.793 -20.498 9.141 1.00 93.75 100 VAL A C 1
ATOM 784 O O . VAL A 1 100 ? 21.219 -21.605 8.823 1.00 93.75 100 VAL A O 1
ATOM 787 N N . GLU A 1 101 ? 19.535 -20.114 8.922 1.00 92.94 101 GLU A N 1
ATOM 788 C CA . GLU A 1 101 ? 18.527 -20.978 8.298 1.00 92.94 101 GLU A CA 1
ATOM 789 C C . GLU A 1 101 ? 18.897 -21.375 6.864 1.00 92.94 101 GLU A C 1
ATOM 791 O O . GLU A 1 101 ? 18.805 -22.546 6.506 1.00 92.94 101 GLU A O 1
ATOM 796 N N . VAL A 1 102 ? 19.357 -20.421 6.051 1.00 92.00 102 VAL A N 1
ATOM 797 C CA . VAL A 1 102 ? 19.688 -20.673 4.640 1.00 92.00 102 VAL A CA 1
ATOM 798 C C . VAL A 1 102 ? 21.011 -21.448 4.488 1.00 92.00 102 VAL A C 1
ATOM 800 O O . VAL A 1 102 ? 21.146 -22.273 3.585 1.00 92.00 102 VAL A O 1
ATOM 803 N N . ILE A 1 103 ? 21.994 -21.227 5.371 1.00 90.38 103 ILE A N 1
ATOM 804 C CA . ILE A 1 103 ? 23.336 -21.839 5.288 1.00 90.38 103 ILE A CA 1
ATOM 805 C C . ILE A 1 103 ? 23.392 -23.225 5.952 1.00 90.38 103 ILE A C 1
ATOM 807 O O . ILE A 1 103 ? 24.016 -24.145 5.413 1.00 90.38 103 ILE A O 1
ATOM 811 N N . ASP A 1 104 ? 22.767 -23.388 7.120 1.00 82.81 104 ASP A N 1
ATOM 812 C CA . ASP A 1 104 ? 22.739 -24.640 7.887 1.00 82.81 104 ASP A CA 1
ATOM 813 C C . ASP A 1 104 ? 21.294 -25.006 8.284 1.00 82.81 104 ASP A C 1
ATOM 815 O O . ASP A 1 104 ? 20.964 -24.998 9.475 1.00 82.81 104 ASP A O 1
ATOM 819 N N . PRO A 1 105 ? 20.432 -25.363 7.302 1.00 69.50 105 PRO A N 1
ATOM 820 C CA . PRO A 1 105 ? 19.076 -25.860 7.534 1.00 69.50 105 PRO A CA 1
ATOM 821 C C . PRO A 1 105 ? 19.119 -27.258 8.167 1.00 69.50 105 PRO A C 1
ATOM 823 O O . PRO A 1 105 ? 18.833 -28.282 7.542 1.00 69.50 105 PRO A O 1
ATOM 826 N N . LYS A 1 106 ? 19.513 -27.319 9.438 1.00 66.62 106 LYS A N 1
ATOM 827 C CA . LYS A 1 106 ? 19.249 -28.470 10.297 1.00 66.62 106 LYS A CA 1
ATOM 828 C C . LYS A 1 106 ? 17.770 -28.459 10.667 1.00 66.62 106 LYS A C 1
ATOM 830 O O . LYS A 1 106 ? 17.247 -27.389 10.976 1.00 66.62 106 LYS A O 1
ATOM 835 N N . PRO A 1 107 ? 17.106 -29.626 10.718 1.00 46.47 107 PRO A N 1
ATOM 836 C CA . PRO A 1 107 ? 15.756 -29.700 11.254 1.00 46.47 107 PRO A CA 1
ATOM 837 C C . PRO A 1 107 ? 15.780 -29.239 12.718 1.00 46.47 107 PRO A C 1
ATOM 839 O O . PRO A 1 107 ? 16.361 -29.906 13.580 1.00 46.47 107 PRO A O 1
ATOM 842 N N . GLN A 1 108 ? 15.175 -28.081 12.994 1.00 43.97 108 GLN A N 1
ATOM 843 C CA . GLN A 1 108 ? 14.926 -27.590 14.349 1.00 43.97 108 GLN A CA 1
ATOM 844 C C . GLN A 1 108 ? 13.799 -28.405 14.988 1.00 43.97 108 GLN A C 1
ATOM 846 O O . GLN A 1 108 ? 12.699 -27.911 15.200 1.00 43.97 108 GLN A O 1
ATOM 851 N N . ASP A 1 109 ? 14.086 -29.665 15.308 1.00 43.03 109 ASP A N 1
ATOM 852 C CA . ASP A 1 109 ? 13.112 -30.552 15.936 1.00 43.03 109 ASP A CA 1
ATOM 853 C C . ASP A 1 109 ? 13.717 -31.310 17.122 1.00 43.03 109 ASP A C 1
ATOM 855 O O . ASP A 1 109 ? 13.992 -32.509 17.069 1.00 43.03 109 ASP A O 1
ATOM 859 N N . ARG A 1 110 ? 13.992 -30.546 18.193 1.00 40.53 110 ARG A N 1
ATOM 860 C CA . ARG A 1 110 ? 14.087 -31.009 19.595 1.00 40.53 110 ARG A CA 1
ATOM 861 C C . ARG A 1 110 ? 13.598 -29.929 20.564 1.00 40.53 110 ARG A C 1
ATOM 863 O O . ARG A 1 110 ? 14.293 -29.548 21.508 1.00 40.53 110 ARG A O 1
ATOM 870 N N . GLY A 1 111 ? 12.376 -29.451 20.338 1.00 36.22 111 GLY A N 1
ATOM 871 C CA . GLY A 1 111 ? 11.591 -28.821 21.397 1.00 36.22 111 GLY A CA 1
ATOM 872 C C . GLY A 1 111 ? 11.190 -29.869 22.443 1.00 36.22 111 GLY A C 1
ATOM 873 O O . GLY A 1 111 ? 10.755 -30.954 22.085 1.00 36.22 111 GLY A O 1
ATOM 874 N N . LYS A 1 112 ? 11.411 -29.549 23.724 1.00 33.31 112 LYS A N 1
ATOM 875 C CA . LYS A 1 112 ? 10.981 -30.237 24.965 1.00 33.31 112 LYS A CA 1
ATOM 876 C C . LYS A 1 112 ? 10.201 -31.564 24.827 1.00 33.31 112 LYS A C 1
ATOM 878 O O . LYS A 1 112 ? 9.076 -31.591 24.344 1.00 33.31 112 LYS A O 1
ATOM 883 N N . LYS A 1 113 ? 10.746 -32.623 25.447 1.00 38.31 113 LYS A N 1
ATOM 884 C CA . LYS A 1 113 ? 10.026 -33.871 25.763 1.00 38.31 113 LYS A CA 1
ATOM 885 C C . LYS A 1 113 ? 8.641 -33.592 26.369 1.00 38.31 113 LYS A C 1
ATOM 887 O O . LYS A 1 113 ? 8.561 -33.004 27.446 1.00 38.31 113 LYS A O 1
ATOM 892 N N . VAL A 1 114 ? 7.610 -34.172 25.767 1.00 28.92 114 VAL A N 1
ATOM 893 C CA . VAL A 1 114 ? 6.456 -34.725 26.485 1.00 28.92 114 VAL A CA 1
ATOM 894 C C . VAL A 1 114 ? 6.428 -36.210 26.140 1.00 28.92 114 VAL A C 1
ATOM 896 O O . VAL A 1 114 ? 6.524 -36.579 24.972 1.00 28.92 114 VAL A O 1
ATOM 899 N N . GLU A 1 115 ? 6.395 -37.070 27.153 1.00 37.12 115 GLU A N 1
ATOM 900 C CA . GLU A 1 115 ? 6.306 -38.516 26.956 1.00 37.12 115 GLU A CA 1
ATOM 901 C C . GLU A 1 115 ? 4.871 -38.887 26.577 1.00 37.12 115 GLU A C 1
ATOM 903 O O . GLU A 1 115 ? 3.963 -38.655 27.370 1.00 37.12 115 GLU A O 1
ATOM 908 N N . LEU A 1 116 ? 4.665 -39.510 25.413 1.00 27.42 116 LEU A N 1
ATOM 909 C CA . LEU A 1 116 ? 3.505 -40.370 25.179 1.00 27.42 116 LEU A CA 1
ATOM 910 C C . LEU A 1 116 ? 3.832 -41.437 24.115 1.00 27.42 116 LEU A C 1
ATOM 912 O O . LEU A 1 116 ? 4.275 -41.106 23.023 1.00 27.42 116 LEU A O 1
ATOM 916 N N . ALA A 1 117 ? 3.634 -42.702 24.500 1.00 26.53 117 ALA A N 1
ATOM 917 C CA . ALA A 1 117 ? 3.555 -43.946 23.716 1.00 26.53 117 ALA A CA 1
ATOM 918 C C . ALA A 1 117 ? 4.297 -44.074 22.358 1.00 26.53 117 ALA A C 1
ATOM 920 O O . ALA A 1 117 ? 3.957 -43.452 21.355 1.00 26.53 117 ALA A O 1
ATOM 921 N N . GLU A 1 118 ? 5.213 -45.047 22.280 1.00 31.83 118 GLU A N 1
ATOM 922 C CA . GLU A 1 118 ? 5.832 -45.489 21.023 1.00 31.83 118 GLU A CA 1
ATOM 923 C C . GLU A 1 118 ? 4.813 -46.099 20.036 1.00 31.83 118 GLU A C 1
ATOM 925 O O . GLU A 1 118 ? 4.343 -47.222 20.223 1.00 31.83 118 GLU A O 1
ATOM 930 N N . ALA A 1 119 ? 4.580 -45.430 18.904 1.00 25.56 119 ALA A N 1
ATOM 931 C CA . ALA A 1 119 ? 4.075 -46.061 17.686 1.00 25.56 119 ALA A CA 1
ATOM 932 C C . ALA A 1 119 ? 5.207 -46.132 16.646 1.00 25.56 119 ALA A C 1
ATOM 934 O O . ALA A 1 119 ? 5.652 -45.117 16.110 1.00 25.56 119 ALA A O 1
ATOM 935 N N . ARG A 1 120 ? 5.709 -47.341 16.359 1.00 28.22 120 ARG A N 1
ATOM 936 C CA . ARG A 1 120 ? 6.793 -47.563 15.383 1.00 28.22 120 ARG A CA 1
ATOM 937 C C . ARG A 1 120 ? 6.329 -47.303 13.943 1.00 28.22 120 ARG A C 1
ATOM 939 O O . ARG A 1 120 ? 5.949 -48.234 13.236 1.00 28.22 120 ARG A O 1
ATOM 946 N N . VAL A 1 121 ? 6.463 -46.067 13.470 1.00 27.88 121 VAL A N 1
ATOM 947 C CA . VAL A 1 121 ? 6.431 -45.760 12.032 1.00 27.88 121 VAL A CA 1
ATOM 948 C C . VAL A 1 121 ? 7.799 -46.091 11.430 1.00 27.88 121 VAL A C 1
ATOM 950 O O . VAL A 1 121 ? 8.785 -45.397 11.668 1.00 27.88 121 VAL A O 1
ATOM 953 N N . SER A 1 122 ? 7.881 -47.173 10.651 1.00 28.39 122 SER A N 1
ATOM 954 C CA . SER A 1 122 ? 9.098 -47.507 9.904 1.00 28.39 122 SER A CA 1
ATOM 955 C C . SER A 1 122 ? 9.153 -46.696 8.609 1.00 28.39 122 SER A C 1
ATOM 957 O O . SER A 1 122 ? 8.687 -47.138 7.560 1.00 28.39 122 SER A O 1
ATOM 959 N N . SER A 1 123 ? 9.739 -45.500 8.674 1.00 31.17 123 SER A N 1
ATOM 960 C CA . SER A 1 123 ? 10.015 -44.634 7.522 1.00 31.17 123 SER A CA 1
ATOM 961 C C . SER A 1 123 ? 11.177 -45.164 6.669 1.00 31.17 123 SER A C 1
ATOM 963 O O . SER A 1 123 ? 12.195 -44.505 6.457 1.00 31.17 123 SER A O 1
ATOM 965 N N . ARG A 1 124 ? 11.024 -46.382 6.136 1.00 28.52 124 ARG A N 1
ATOM 966 C CA . ARG A 1 124 ? 11.940 -46.960 5.147 1.00 28.52 124 ARG A CA 1
ATOM 967 C C . ARG A 1 124 ? 11.618 -46.405 3.757 1.00 28.52 124 ARG A C 1
ATOM 969 O O . ARG A 1 124 ? 11.081 -47.094 2.893 1.00 28.52 124 ARG A O 1
ATOM 976 N N . VAL A 1 125 ? 11.943 -45.129 3.560 1.00 33.50 125 VAL A N 1
ATOM 977 C CA . VAL A 1 125 ? 11.926 -44.496 2.240 1.00 33.50 125 VAL A CA 1
ATOM 978 C C . VAL A 1 125 ? 13.023 -45.145 1.394 1.00 33.50 125 VAL A C 1
ATOM 980 O O . VAL A 1 125 ? 14.210 -44.910 1.616 1.00 33.50 125 VAL A O 1
ATOM 983 N N . LEU A 1 126 ? 12.623 -45.973 0.428 1.00 28.48 126 LEU A N 1
ATOM 984 C CA . LEU A 1 126 ? 13.507 -46.498 -0.614 1.00 28.48 126 LEU A CA 1
ATOM 985 C C . LEU A 1 126 ? 13.824 -45.382 -1.620 1.00 28.48 126 LEU A C 1
ATOM 987 O O . LEU A 1 126 ? 13.234 -45.307 -2.695 1.00 28.48 126 LEU A O 1
ATOM 991 N N . LEU A 1 127 ? 14.750 -44.499 -1.247 1.00 34.56 127 LEU A N 1
ATOM 992 C CA . LEU A 1 127 ? 15.420 -43.574 -2.162 1.00 34.56 127 LEU A CA 1
ATOM 993 C C . LEU A 1 127 ? 16.711 -44.222 -2.678 1.00 34.56 127 LEU A C 1
ATOM 995 O O . LEU A 1 127 ? 17.812 -43.812 -2.322 1.00 34.56 127 LEU A O 1
ATOM 999 N N . GLU A 1 128 ? 16.554 -45.234 -3.530 1.00 32.38 128 GLU A N 1
ATOM 1000 C CA . GLU A 1 128 ? 17.635 -45.713 -4.393 1.00 32.38 128 GLU A CA 1
ATOM 1001 C C . GLU A 1 128 ? 17.418 -45.181 -5.828 1.00 32.38 128 GLU A C 1
ATOM 1003 O O . GLU A 1 128 ? 16.386 -45.392 -6.462 1.00 32.38 128 GLU A O 1
ATOM 1008 N N . ASP A 1 129 ? 18.413 -44.426 -6.302 1.00 35.97 129 ASP A N 1
ATOM 1009 C CA . ASP A 1 129 ? 18.817 -44.203 -7.699 1.00 35.97 129 ASP A CA 1
ATOM 1010 C C . ASP A 1 129 ? 17.920 -43.509 -8.746 1.00 35.97 129 ASP A C 1
ATOM 1012 O O . ASP A 1 129 ? 18.314 -43.444 -9.917 1.00 35.97 129 ASP A O 1
ATOM 1016 N N . HIS A 1 130 ? 16.804 -42.856 -8.398 1.00 34.06 130 HIS A N 1
ATOM 1017 C CA . HIS A 1 130 ? 16.035 -42.068 -9.387 1.00 34.06 130 HIS A CA 1
ATOM 1018 C C . HIS A 1 130 ? 15.882 -40.569 -9.074 1.00 34.06 130 HIS A C 1
ATOM 1020 O O . HIS A 1 130 ? 14.980 -40.132 -8.364 1.00 34.06 130 HIS A O 1
ATOM 1026 N N . LYS A 1 131 ? 16.721 -39.751 -9.735 1.00 35.34 131 LYS A N 1
ATOM 1027 C CA . LYS A 1 131 ? 16.558 -38.290 -9.867 1.00 35.34 131 LYS A CA 1
ATOM 1028 C C . LYS A 1 131 ? 15.340 -37.946 -10.741 1.00 35.34 131 LYS A C 1
ATOM 1030 O O . LYS A 1 131 ? 15.492 -37.659 -11.927 1.00 35.34 131 LYS A O 1
ATOM 1035 N N . LYS A 1 132 ? 14.135 -37.967 -10.170 1.00 37.81 132 LYS A N 1
ATOM 1036 C CA . LYS A 1 132 ? 12.916 -37.417 -10.787 1.00 37.81 132 LYS A CA 1
ATOM 1037 C C . LYS A 1 132 ? 12.089 -36.695 -9.725 1.00 37.81 132 LYS A C 1
ATOM 1039 O O . LYS A 1 132 ? 11.601 -37.330 -8.798 1.00 37.81 132 LYS A O 1
ATOM 1044 N N . VAL A 1 133 ? 11.938 -35.381 -9.871 1.00 37.28 133 VAL A N 1
ATOM 1045 C CA . VAL A 1 133 ? 11.009 -34.573 -9.067 1.00 37.28 133 VAL A CA 1
ATOM 1046 C C . VAL A 1 133 ? 9.691 -34.478 -9.835 1.00 37.28 133 VAL A C 1
ATOM 1048 O O . VAL A 1 133 ? 9.704 -34.265 -11.046 1.00 37.28 133 VAL A O 1
ATOM 1051 N N . VAL A 1 134 ? 8.566 -34.667 -9.146 1.00 38.94 134 VAL A N 1
ATOM 1052 C CA . VAL A 1 134 ? 7.211 -34.584 -9.713 1.00 38.94 134 VAL A CA 1
ATOM 1053 C C . VAL A 1 134 ? 6.495 -33.397 -9.074 1.00 38.94 134 VAL A C 1
ATOM 1055 O O . VAL A 1 134 ? 6.597 -33.216 -7.860 1.00 38.94 134 VAL A O 1
ATOM 1058 N N . TRP A 1 135 ? 5.781 -32.604 -9.877 1.00 34.28 135 TRP A N 1
ATOM 1059 C CA . TRP A 1 135 ? 4.953 -31.494 -9.399 1.00 34.28 135 TRP A CA 1
ATOM 1060 C C . TRP A 1 135 ? 3.524 -31.573 -9.978 1.00 34.28 135 TRP A C 1
ATOM 1062 O O . TRP A 1 135 ? 3.399 -31.811 -11.182 1.00 34.28 135 TRP A O 1
ATOM 1072 N N . PRO A 1 136 ? 2.459 -31.361 -9.175 1.00 40.28 136 PRO A N 1
ATOM 1073 C CA . PRO A 1 136 ? 2.491 -31.248 -7.714 1.00 40.28 136 PRO A CA 1
ATOM 1074 C C . PRO A 1 136 ? 3.000 -32.550 -7.066 1.00 40.28 136 PRO A C 1
ATOM 1076 O O . PRO A 1 136 ? 2.926 -33.613 -7.693 1.00 40.28 136 PRO A O 1
ATOM 1079 N N . PRO A 1 137 ? 3.552 -32.505 -5.841 1.00 41.88 137 PRO A N 1
ATOM 1080 C CA . PRO A 1 137 ? 4.108 -33.699 -5.222 1.00 41.88 137 PRO A CA 1
ATOM 1081 C C . PRO A 1 137 ? 2.991 -34.704 -4.915 1.00 41.88 137 PRO A C 1
ATOM 1083 O O . PRO A 1 137 ? 1.933 -34.345 -4.393 1.00 41.88 137 PRO A O 1
ATOM 1086 N N . VAL A 1 138 ? 3.229 -35.978 -5.230 1.00 44.53 138 VAL A N 1
ATOM 1087 C CA . VAL A 1 138 ? 2.270 -37.061 -4.976 1.00 44.53 138 VAL A CA 1
ATOM 1088 C C . VAL A 1 138 ? 2.690 -37.817 -3.724 1.00 44.53 138 VAL A C 1
ATOM 1090 O O . VAL A 1 138 ? 3.750 -38.444 -3.699 1.00 44.53 138 VAL A O 1
ATOM 1093 N N . VAL A 1 139 ? 1.845 -37.787 -2.694 1.00 43.84 139 VAL A N 1
ATOM 1094 C CA . VAL A 1 139 ? 2.061 -38.551 -1.459 1.00 43.84 139 VAL A CA 1
ATOM 1095 C C . VAL A 1 139 ? 1.273 -39.857 -1.540 1.00 43.84 139 VAL A C 1
ATOM 1097 O O . VAL A 1 139 ? 0.046 -39.860 -1.654 1.00 43.84 139 VAL A O 1
ATOM 1100 N N . LEU A 1 140 ? 1.995 -40.978 -1.484 1.00 43.25 140 LEU A N 1
ATOM 1101 C CA . LEU A 1 140 ? 1.422 -42.322 -1.438 1.00 43.25 140 LEU A CA 1
ATOM 1102 C C . LEU A 1 140 ? 1.356 -42.796 0.014 1.00 43.25 140 LEU A C 1
ATOM 1104 O O . LEU A 1 140 ? 2.392 -43.069 0.621 1.00 43.25 140 LEU A O 1
ATOM 1108 N N . VAL A 1 141 ? 0.143 -42.936 0.550 1.00 47.16 141 VAL A N 1
ATOM 1109 C CA . VAL A 1 141 ? -0.089 -43.487 1.894 1.00 47.16 141 VAL A CA 1
ATOM 1110 C C . VAL A 1 141 ? -0.624 -44.912 1.762 1.00 47.16 141 VAL A C 1
ATOM 1112 O O . VAL A 1 141 ? -1.625 -45.155 1.080 1.00 47.16 141 VAL A O 1
ATOM 1115 N N . ASP A 1 142 ? 0.066 -45.868 2.386 1.00 45.31 142 ASP A N 1
ATOM 1116 C CA . ASP A 1 142 ? -0.263 -47.292 2.300 1.00 45.31 142 ASP A CA 1
ATOM 1117 C C . ASP A 1 142 ? -1.094 -47.738 3.517 1.00 45.31 142 ASP A C 1
ATOM 1119 O O . ASP A 1 142 ? -0.565 -48.248 4.504 1.00 45.31 142 ASP A O 1
ATOM 1123 N N . CYS A 1 143 ? -2.407 -47.501 3.453 1.00 55.91 143 CYS A N 1
ATOM 1124 C CA . CYS A 1 143 ? -3.368 -47.855 4.504 1.00 55.91 143 CYS A CA 1
ATOM 1125 C C . CYS A 1 143 ? -3.941 -49.267 4.302 1.00 55.91 143 CYS A C 1
ATOM 1127 O O . CYS A 1 143 ? -4.106 -49.723 3.167 1.00 55.91 143 CYS A O 1
ATOM 1129 N N . SER A 1 144 ? -4.290 -49.952 5.396 1.00 56.22 144 SER A N 1
ATOM 1130 C CA . SER A 1 144 ? -4.958 -51.263 5.353 1.00 56.22 144 SER A CA 1
ATOM 1131 C C . SER A 1 144 ? -6.489 -51.188 5.433 1.00 56.22 144 SER A C 1
ATOM 1133 O O . SER A 1 144 ? -7.146 -52.157 5.058 1.00 56.22 144 SER A O 1
ATOM 1135 N N . SER A 1 145 ? -7.065 -50.055 5.857 1.00 56.38 145 SER A N 1
ATOM 1136 C CA . SER A 1 145 ? -8.513 -49.789 5.812 1.00 56.38 145 SER A CA 1
ATOM 1137 C C . SER A 1 145 ? -8.837 -48.313 5.524 1.00 56.38 145 SER A C 1
ATOM 1139 O O . SER A 1 145 ? -7.960 -47.445 5.582 1.00 56.38 145 SER A O 1
ATOM 1141 N N . VAL A 1 146 ? -10.109 -48.028 5.215 1.00 50.81 146 VAL A N 1
ATOM 1142 C CA . VAL A 1 146 ? -10.626 -46.667 4.972 1.00 50.81 146 VAL A CA 1
ATOM 1143 C C . VAL A 1 146 ? -10.589 -45.830 6.255 1.00 50.81 146 VAL A C 1
ATOM 1145 O O . VAL A 1 146 ? -10.206 -44.665 6.231 1.00 50.81 146 VAL A O 1
ATOM 1148 N N . GLU A 1 147 ? -10.936 -46.432 7.389 1.00 57.19 147 GLU A N 1
ATOM 1149 C CA . GLU A 1 147 ? -10.965 -45.797 8.710 1.00 57.19 147 GLU A CA 1
ATOM 1150 C C . GLU A 1 147 ? -9.557 -45.375 9.144 1.00 57.19 147 GLU A C 1
ATOM 1152 O O . GLU A 1 147 ? -9.373 -44.277 9.667 1.00 57.19 147 GLU A O 1
ATOM 1157 N N . GLN A 1 148 ? -8.547 -46.204 8.852 1.00 56.44 148 GLN A N 1
ATOM 1158 C CA . GLN A 1 148 ? -7.145 -45.870 9.101 1.00 56.44 148 GLN A CA 1
ATOM 1159 C C . GLN A 1 148 ? -6.681 -44.684 8.242 1.00 56.44 148 GLN A C 1
ATOM 1161 O O . GLN A 1 148 ? -5.990 -43.799 8.741 1.00 56.44 148 GLN A O 1
ATOM 1166 N N . ALA A 1 149 ? -7.079 -44.634 6.965 1.00 55.06 149 ALA A N 1
ATOM 1167 C CA . ALA A 1 149 ? -6.786 -43.489 6.104 1.00 55.06 149 ALA A CA 1
ATOM 1168 C C . ALA A 1 149 ? -7.461 -42.205 6.614 1.00 55.06 149 ALA A C 1
ATOM 1170 O O . ALA A 1 149 ? -6.845 -41.144 6.608 1.00 55.06 149 ALA A O 1
ATOM 1171 N N . ARG A 1 150 ? -8.702 -42.310 7.102 1.00 53.31 150 ARG A N 1
ATOM 1172 C CA . ARG A 1 150 ? -9.474 -41.179 7.623 1.00 53.31 150 ARG A CA 1
ATOM 1173 C C . ARG A 1 150 ? -8.888 -40.603 8.917 1.00 53.31 150 ARG A C 1
ATOM 1175 O O . ARG A 1 150 ? -8.699 -39.396 8.991 1.00 53.31 150 ARG A O 1
ATOM 1182 N N . SER A 1 151 ? -8.516 -41.452 9.877 1.00 56.25 151 SER A N 1
ATOM 1183 C CA . SER A 1 151 ? -7.841 -41.035 11.120 1.00 56.25 151 SER A CA 1
ATOM 1184 C C . SER A 1 151 ? -6.500 -40.334 10.853 1.00 56.25 151 SER A C 1
ATOM 1186 O O . SER A 1 151 ? -6.228 -39.288 11.437 1.00 56.25 151 SER A O 1
ATOM 1188 N N . LEU A 1 152 ? -5.692 -40.843 9.912 1.00 55.06 152 LEU A N 1
ATOM 1189 C CA . LEU A 1 152 ? -4.425 -40.203 9.525 1.00 55.06 152 LEU A CA 1
ATOM 1190 C C . LEU A 1 152 ? -4.619 -38.814 8.894 1.00 55.06 152 LEU A C 1
ATOM 1192 O O . LEU A 1 152 ? -3.754 -37.952 9.040 1.00 55.06 152 LEU A O 1
ATOM 1196 N N . ILE A 1 153 ? -5.739 -38.598 8.201 1.00 57.47 153 ILE A N 1
ATOM 1197 C CA . ILE A 1 153 ? -6.100 -37.302 7.617 1.00 57.47 153 ILE A CA 1
ATOM 1198 C C . ILE A 1 153 ? -6.612 -36.343 8.706 1.00 57.47 153 ILE A C 1
ATOM 1200 O O . ILE A 1 153 ? -6.188 -35.191 8.730 1.00 57.47 153 ILE A O 1
ATOM 1204 N N . GLU A 1 154 ? -7.473 -36.810 9.616 1.00 54.69 154 GLU A N 1
ATOM 1205 C CA . GLU A 1 154 ? -8.163 -35.963 10.602 1.00 54.69 154 GLU A CA 1
ATOM 1206 C C . GLU A 1 154 ? -7.269 -35.470 11.771 1.00 54.69 154 GLU A C 1
ATOM 1208 O O . GLU A 1 154 ? -7.535 -34.382 12.275 1.00 54.69 154 GLU A O 1
ATOM 1213 N N . GLU A 1 155 ? -6.209 -36.186 12.195 1.00 49.03 155 GLU A N 1
ATOM 1214 C CA . GLU A 1 155 ? -5.509 -35.867 13.470 1.00 49.03 155 GLU A CA 1
ATOM 1215 C C . GLU A 1 155 ? -4.094 -35.247 13.405 1.00 49.03 155 GLU A C 1
ATOM 1217 O O . GLU A 1 155 ? -3.636 -34.726 14.423 1.00 49.03 155 GLU A O 1
ATOM 1222 N N . SER A 1 156 ? -3.357 -35.267 12.283 1.00 47.88 156 SER A N 1
ATOM 1223 C CA . SER A 1 156 ? -2.040 -34.575 12.240 1.00 47.88 156 SER A CA 1
ATOM 1224 C C . SER A 1 156 ? -1.526 -34.125 10.873 1.00 47.88 156 SER A C 1
ATOM 1226 O O . SER A 1 156 ? -0.668 -33.243 10.804 1.00 47.88 156 SER A O 1
ATOM 1228 N N . VAL A 1 157 ? -2.026 -34.706 9.780 1.00 47.12 157 VAL A N 1
ATOM 1229 C CA . VAL A 1 157 ? -1.433 -34.502 8.452 1.00 47.12 157 VAL A CA 1
ATOM 1230 C C . VAL A 1 157 ? -1.963 -33.242 7.761 1.00 47.12 157 VAL A C 1
ATOM 1232 O O . VAL A 1 157 ? -1.173 -32.551 7.124 1.00 47.12 157 VAL A O 1
ATOM 1235 N N . ILE A 1 158 ? -3.244 -32.882 7.924 1.00 48.19 158 ILE A N 1
ATOM 1236 C CA . ILE A 1 158 ? -3.794 -31.626 7.367 1.00 48.19 158 ILE A CA 1
ATOM 1237 C C . ILE A 1 158 ? -3.030 -30.414 7.917 1.00 48.19 158 ILE A C 1
ATOM 1239 O O . ILE A 1 158 ? -2.496 -29.626 7.143 1.00 48.19 158 ILE A O 1
ATOM 1243 N N . ASP A 1 159 ? -2.881 -30.326 9.239 1.00 43.50 159 ASP A N 1
ATOM 1244 C CA . ASP A 1 159 ? -2.279 -29.173 9.923 1.00 43.50 159 ASP A CA 1
ATOM 1245 C C . ASP A 1 159 ? -0.780 -28.979 9.604 1.00 43.50 159 ASP A C 1
ATOM 1247 O O . ASP A 1 159 ? -0.244 -27.877 9.727 1.00 43.50 159 ASP A O 1
ATOM 1251 N N . GLN A 1 160 ? -0.088 -30.042 9.170 1.00 43.47 160 GLN A N 1
ATOM 1252 C CA . GLN A 1 160 ? 1.288 -29.972 8.663 1.00 43.47 160 GLN A CA 1
ATOM 1253 C C . GLN A 1 160 ? 1.361 -29.714 7.151 1.00 43.47 160 GLN A C 1
ATOM 1255 O O . GLN A 1 160 ? 2.284 -29.034 6.709 1.00 43.47 160 GLN A O 1
ATOM 1260 N N . ILE A 1 161 ? 0.409 -30.211 6.354 1.00 41.38 161 ILE A N 1
ATOM 1261 C CA . ILE A 1 161 ? 0.368 -29.971 4.903 1.00 41.38 161 ILE A CA 1
ATOM 1262 C C . ILE A 1 161 ? -0.052 -28.526 4.593 1.00 41.38 161 ILE A C 1
ATOM 1264 O O . ILE A 1 161 ? 0.613 -27.873 3.787 1.00 41.38 161 ILE A O 1
ATOM 1268 N N . GLU A 1 162 ? -1.076 -27.995 5.273 1.00 42.06 162 GLU A N 1
ATOM 1269 C CA . GLU A 1 162 ? -1.551 -26.610 5.100 1.00 42.06 162 GLU A CA 1
ATOM 1270 C C . GLU A 1 162 ? -0.471 -25.565 5.423 1.00 42.06 162 GLU A C 1
ATOM 1272 O O . GLU A 1 162 ? -0.450 -24.490 4.830 1.00 42.06 162 GLU A O 1
ATOM 1277 N N . ARG A 1 163 ? 0.472 -25.886 6.320 1.00 43.56 163 ARG A N 1
ATOM 1278 C CA . ARG A 1 163 ? 1.592 -24.998 6.674 1.00 43.56 163 ARG A CA 1
ATOM 1279 C C . ARG A 1 163 ? 2.774 -25.055 5.702 1.00 43.56 163 ARG A C 1
ATOM 1281 O O . ARG A 1 163 ? 3.691 -24.252 5.859 1.00 43.56 163 ARG A O 1
ATOM 1288 N N . VAL A 1 164 ? 2.806 -26.002 4.756 1.00 40.62 164 VAL A N 1
ATOM 1289 C CA . VAL A 1 164 ? 4.011 -26.286 3.952 1.00 40.62 164 VAL A CA 1
ATOM 1290 C C . VAL A 1 164 ? 3.844 -25.990 2.457 1.00 40.62 164 VAL A C 1
ATOM 1292 O O . VAL A 1 164 ? 4.738 -25.343 1.911 1.00 40.62 164 VAL A O 1
ATOM 1295 N N . CYS A 1 165 ? 2.756 -26.387 1.777 1.00 34.50 165 CYS A N 1
ATOM 1296 C CA . CYS A 1 165 ? 2.511 -25.949 0.385 1.00 34.50 165 CYS A CA 1
ATOM 1297 C C . CYS A 1 165 ? 1.025 -25.862 -0.000 1.00 34.50 165 CYS A C 1
ATOM 1299 O O . CYS A 1 165 ? 0.218 -26.716 0.362 1.00 34.50 165 CYS A O 1
ATOM 1301 N N . GLU A 1 166 ? 0.710 -24.915 -0.887 1.00 37.03 166 GLU A N 1
ATOM 1302 C CA . GLU A 1 166 ? -0.510 -24.943 -1.697 1.00 37.03 166 GLU A CA 1
ATOM 1303 C C . GLU A 1 166 ? -0.442 -26.084 -2.735 1.00 37.03 166 GLU A C 1
ATOM 1305 O O . GLU A 1 166 ? 0.398 -26.070 -3.634 1.00 37.03 166 GLU A O 1
ATOM 1310 N N . GLY A 1 167 ? -1.360 -27.054 -2.643 1.00 42.72 167 GLY A N 1
ATOM 1311 C CA . GLY A 1 167 ? -1.633 -28.034 -3.705 1.00 42.72 167 GLY A CA 1
ATOM 1312 C C . GLY A 1 167 ? -0.818 -29.338 -3.667 1.00 42.72 167 GLY A C 1
ATOM 1313 O O . GLY A 1 167 ? 0.264 -29.437 -4.240 1.00 42.72 167 GLY A O 1
ATOM 1314 N N . PHE A 1 168 ? -1.422 -30.397 -3.118 1.00 42.59 168 PHE A N 1
ATOM 1315 C CA . PHE A 1 168 ? -0.942 -31.784 -3.220 1.00 42.59 168 PHE A CA 1
ATOM 1316 C C . PHE A 1 168 ? -2.024 -32.712 -3.787 1.00 42.59 168 PHE A C 1
ATOM 1318 O O . PHE A 1 168 ? -3.220 -32.445 -3.666 1.00 42.59 168 PHE A O 1
ATOM 1325 N N . LEU A 1 169 ? -1.598 -33.845 -4.353 1.00 40.53 169 LEU A N 1
ATOM 1326 C CA . LEU A 1 169 ? -2.474 -34.938 -4.785 1.00 40.53 169 LEU A CA 1
ATOM 1327 C C . LEU A 1 169 ? -2.162 -36.192 -3.955 1.00 40.53 169 LEU A C 1
ATOM 1329 O O . LEU A 1 169 ? -1.079 -36.770 -4.061 1.00 40.53 169 LEU A O 1
ATOM 1333 N N . VAL A 1 170 ? -3.109 -36.605 -3.111 1.00 42.25 170 VAL A N 1
ATOM 1334 C CA . VAL A 1 170 ? -2.992 -37.810 -2.273 1.00 42.25 170 VAL A CA 1
ATOM 1335 C C . VAL A 1 170 ? -3.624 -38.990 -3.005 1.00 42.25 170 VAL A C 1
ATOM 1337 O O . VAL A 1 170 ? -4.774 -38.912 -3.433 1.00 42.25 170 VAL A O 1
ATOM 1340 N N . VAL A 1 171 ? -2.887 -40.096 -3.140 1.00 42.66 171 VAL A N 1
ATOM 1341 C CA . VAL A 1 171 ? -3.372 -41.307 -3.822 1.00 42.66 171 VAL A CA 1
ATOM 1342 C C . VAL A 1 171 ? -3.168 -42.523 -2.920 1.00 42.66 171 VAL A C 1
ATOM 1344 O O . VAL A 1 171 ? -2.041 -42.870 -2.565 1.00 42.66 171 VAL A O 1
ATOM 1347 N N . CYS A 1 172 ? -4.263 -43.196 -2.551 1.00 39.06 172 CYS A N 1
ATOM 1348 C CA . CYS A 1 172 ? -4.207 -44.431 -1.768 1.00 39.06 172 CYS A CA 1
ATOM 1349 C C . CYS A 1 172 ? -4.047 -45.650 -2.688 1.00 39.06 172 CYS A C 1
ATOM 1351 O O . CYS A 1 172 ? -4.778 -45.818 -3.662 1.00 39.06 172 CYS A O 1
ATOM 1353 N N . LYS A 1 173 ? -3.087 -46.526 -2.376 1.00 40.28 173 LYS A N 1
ATOM 1354 C CA . LYS A 1 173 ? -2.595 -47.551 -3.313 1.00 40.28 173 LYS A CA 1
ATOM 1355 C C . LYS A 1 173 ? -3.441 -48.836 -3.386 1.00 40.28 173 LYS A C 1
ATOM 1357 O O . LYS A 1 173 ? -3.170 -49.679 -4.238 1.00 40.28 173 LYS A O 1
ATOM 1362 N N . LYS A 1 174 ? -4.417 -49.021 -2.486 1.00 38.78 174 LYS A N 1
ATOM 1363 C CA . LYS A 1 174 ? -5.117 -50.311 -2.271 1.00 38.78 174 LYS A CA 1
ATOM 1364 C C . LYS A 1 174 ? -6.648 -50.267 -2.350 1.00 38.78 174 LYS A C 1
ATOM 1366 O O . LYS A 1 174 ? -7.271 -51.316 -2.224 1.00 38.78 174 LYS A O 1
ATOM 1371 N N . ILE A 1 175 ? -7.262 -49.101 -2.564 1.00 36.84 175 ILE A N 1
ATOM 1372 C CA . ILE A 1 175 ? -8.727 -48.941 -2.536 1.00 36.84 175 ILE A CA 1
ATOM 1373 C C . ILE A 1 175 ? -9.198 -48.332 -3.866 1.00 36.84 175 ILE A C 1
ATOM 1375 O O . ILE A 1 175 ? -9.015 -47.135 -4.082 1.00 36.84 175 ILE A O 1
ATOM 1379 N N . PRO A 1 176 ? -9.802 -49.120 -4.775 1.00 35.56 176 PRO A N 1
ATOM 1380 C CA . PRO A 1 176 ? -10.285 -48.626 -6.058 1.00 35.56 176 PRO A CA 1
ATOM 1381 C C . PRO A 1 176 ? -11.716 -48.067 -5.948 1.00 35.56 176 PRO A C 1
ATOM 1383 O O . PRO A 1 176 ? -12.625 -48.601 -6.577 1.00 35.56 176 PRO A O 1
ATOM 1386 N N . LEU A 1 177 ? -11.934 -47.013 -5.149 1.00 30.23 177 LEU A N 1
ATOM 1387 C CA . LEU A 1 177 ? -13.125 -46.150 -5.249 1.00 30.23 177 LEU A CA 1
ATOM 1388 C C . LEU A 1 177 ? -12.968 -44.825 -4.478 1.00 30.23 177 LEU A C 1
ATOM 1390 O O . LEU A 1 177 ? -12.356 -44.763 -3.418 1.00 30.23 177 LEU A O 1
ATOM 1394 N N . ALA A 1 178 ? -13.523 -43.777 -5.083 1.00 31.75 178 ALA A N 1
ATOM 1395 C CA . ALA A 1 178 ? -13.364 -42.347 -4.823 1.00 31.75 178 ALA A CA 1
ATOM 1396 C C . ALA A 1 178 ? -13.497 -41.837 -3.370 1.00 31.75 178 ALA A C 1
ATOM 1398 O O . ALA A 1 178 ? -14.388 -42.265 -2.640 1.00 31.75 178 ALA A O 1
ATOM 1399 N N . LEU A 1 179 ? -12.772 -40.749 -3.055 1.00 29.83 179 LEU A N 1
ATOM 1400 C CA . LEU A 1 179 ? -13.407 -39.425 -2.905 1.00 29.83 179 LEU A CA 1
ATOM 1401 C C . LEU A 1 179 ? -12.407 -38.251 -2.888 1.00 29.83 179 LEU A C 1
ATOM 1403 O O . LEU A 1 179 ? -11.305 -38.347 -2.359 1.00 29.83 179 LEU A O 1
ATOM 1407 N N . THR A 1 180 ? -12.848 -37.132 -3.464 1.00 41.59 180 THR A N 1
ATOM 1408 C CA . THR A 1 180 ? -12.169 -35.827 -3.527 1.00 41.59 180 THR A CA 1
ATOM 1409 C C . THR A 1 180 ? -12.710 -34.901 -2.435 1.00 41.59 180 THR A C 1
ATOM 1411 O O . THR A 1 180 ? -13.923 -34.895 -2.255 1.00 41.59 180 THR A O 1
ATOM 1414 N N . LEU A 1 181 ? -11.849 -34.107 -1.778 1.00 29.48 181 LEU A N 1
ATOM 1415 C CA . LEU A 1 181 ? -12.064 -32.841 -1.020 1.00 29.48 181 LEU A CA 1
ATOM 1416 C C . LEU A 1 181 ? -10.693 -32.491 -0.363 1.00 29.48 181 LEU A C 1
ATOM 1418 O O . LEU A 1 181 ? -9.974 -33.416 -0.010 1.00 29.48 181 LEU A O 1
ATOM 1422 N N . LEU A 1 182 ? -10.212 -31.249 -0.197 1.00 29.94 182 LEU A N 1
ATOM 1423 C CA . LEU A 1 182 ? -10.834 -29.919 -0.251 1.00 29.94 182 LEU A CA 1
ATOM 1424 C C . LEU A 1 182 ? -10.064 -28.888 -1.121 1.00 29.94 182 LEU A C 1
ATOM 1426 O O . LEU A 1 182 ? -8.864 -28.699 -0.986 1.00 29.94 182 LEU A O 1
ATOM 1430 N N . ARG A 1 183 ? -10.842 -28.120 -1.896 1.00 31.52 183 ARG A N 1
ATOM 1431 C CA . ARG A 1 183 ? -10.893 -26.639 -1.896 1.00 31.52 183 ARG A CA 1
ATOM 1432 C C . ARG A 1 183 ? -9.597 -25.819 -2.077 1.00 31.52 183 ARG A C 1
ATOM 1434 O O . ARG A 1 183 ? -9.162 -25.121 -1.166 1.00 31.52 183 ARG A O 1
ATOM 1441 N N . CYS A 1 184 ? -9.172 -25.671 -3.332 1.00 27.38 184 CYS A N 1
ATOM 1442 C CA . CYS A 1 184 ? -8.634 -24.384 -3.788 1.00 27.38 184 CYS A CA 1
ATOM 1443 C C . CYS A 1 184 ? -9.700 -23.284 -3.598 1.00 27.38 184 CYS A C 1
ATOM 1445 O O . CYS A 1 184 ? -10.855 -23.459 -4.000 1.00 27.38 184 CYS A O 1
ATOM 1447 N N . LEU A 1 185 ? -9.323 -22.145 -3.023 1.00 31.02 185 LEU A N 1
ATOM 1448 C CA . LEU A 1 185 ? -10.046 -20.882 -3.188 1.00 31.02 185 LEU A CA 1
ATOM 1449 C C . LEU A 1 185 ? -9.279 -20.043 -4.219 1.00 31.02 185 LEU A C 1
ATOM 1451 O O . LEU A 1 185 ? -8.057 -20.086 -4.226 1.00 31.02 185 LEU A O 1
ATOM 1455 N N . MET A 1 186 ? -10.000 -19.264 -5.035 1.00 30.02 186 MET A N 1
ATOM 1456 C CA . MET A 1 186 ? -9.452 -18.293 -6.006 1.00 30.02 186 MET A CA 1
ATOM 1457 C C . MET A 1 186 ? -8.940 -18.834 -7.366 1.00 30.02 186 MET A C 1
ATOM 1459 O O . MET A 1 186 ? -7.877 -18.421 -7.798 1.00 30.02 186 MET A O 1
ATOM 1463 N N . GLU A 1 187 ? -9.704 -19.685 -8.074 1.00 32.28 187 GLU A N 1
ATOM 1464 C CA . GLU A 1 187 ? -10.012 -19.552 -9.529 1.00 32.28 187 GLU A CA 1
ATOM 1465 C C . GLU A 1 187 ? -10.784 -20.779 -10.082 1.00 32.28 187 GLU A C 1
ATOM 1467 O O . GLU A 1 187 ? -10.727 -21.866 -9.499 1.00 32.28 187 GLU A O 1
ATOM 1472 N N . PRO A 1 188 ? -11.559 -20.644 -11.183 1.00 33.66 188 PRO A N 1
ATOM 1473 C CA . PRO A 1 188 ? -12.370 -21.732 -11.731 1.00 33.66 188 PRO A CA 1
ATOM 1474 C C . PRO A 1 188 ? -11.544 -22.684 -12.616 1.00 33.66 188 PRO A C 1
ATOM 1476 O O . PRO A 1 188 ? -11.623 -22.650 -13.847 1.00 33.66 188 PRO A O 1
ATOM 1479 N N . CYS A 1 189 ? -10.784 -23.585 -11.993 1.00 32.78 189 CYS A N 1
ATOM 1480 C CA . CYS A 1 189 ? -10.138 -24.691 -12.704 1.00 32.78 189 CYS A CA 1
ATOM 1481 C C . CYS A 1 189 ? -11.175 -25.576 -13.421 1.00 32.78 189 CYS A C 1
ATOM 1483 O O . CYS A 1 189 ? -12.148 -26.038 -12.819 1.00 32.78 189 CYS A O 1
ATOM 1485 N N . LYS A 1 190 ? -10.948 -25.861 -14.711 1.00 34.41 190 LYS A N 1
ATOM 1486 C CA . LYS A 1 190 ? -11.756 -26.832 -15.463 1.00 34.41 190 LYS A CA 1
ATOM 1487 C C . LYS A 1 190 ? -11.573 -28.229 -14.872 1.00 34.41 190 LYS A C 1
ATOM 1489 O O . LYS A 1 190 ? -10.485 -28.795 -14.942 1.00 34.41 190 LYS A O 1
ATOM 1494 N N . VAL A 1 191 ? -12.659 -28.796 -14.356 1.00 37.03 191 VAL A N 1
ATOM 1495 C CA . VAL A 1 191 ? -12.732 -30.212 -13.985 1.00 37.03 191 VAL A CA 1
ATOM 1496 C C . VAL A 1 191 ? -12.633 -31.046 -15.264 1.00 37.03 191 VAL A C 1
ATOM 1498 O O . VAL A 1 191 ? -13.540 -31.003 -16.096 1.00 37.03 191 VAL A O 1
ATOM 1501 N N . LEU A 1 192 ? -11.528 -31.776 -15.428 1.00 36.88 192 LEU A N 1
ATOM 1502 C CA . LEU A 1 192 ? -11.387 -32.786 -16.479 1.00 36.88 192 LEU A CA 1
ATOM 1503 C C . LEU A 1 192 ? -12.318 -33.959 -16.168 1.00 36.88 192 LEU A C 1
ATOM 1505 O O . LEU A 1 192 ? -12.378 -34.415 -15.024 1.00 36.88 192 LEU A O 1
ATOM 1509 N N . GLN A 1 193 ? -13.053 -34.432 -17.172 1.00 44.25 193 GLN A N 1
ATOM 1510 C CA . GLN A 1 193 ? -13.945 -35.575 -17.000 1.00 44.25 193 GLN A CA 1
ATOM 1511 C C . GLN A 1 193 ? -13.138 -36.891 -17.029 1.00 44.25 193 GLN A C 1
ATOM 1513 O O . GLN A 1 193 ? -12.009 -36.913 -17.538 1.00 44.25 193 GLN A O 1
ATOM 1518 N N . PRO A 1 194 ? -13.673 -38.011 -16.507 1.00 39.28 194 PRO A N 1
ATOM 1519 C CA . PRO A 1 194 ? -12.978 -39.302 -16.529 1.00 39.28 194 PRO A CA 1
ATOM 1520 C C . PRO A 1 194 ? -12.530 -39.745 -17.935 1.00 39.28 194 PRO A C 1
ATOM 1522 O O . PRO A 1 194 ? -11.487 -40.383 -18.083 1.00 39.28 194 PRO A O 1
ATOM 1525 N N . GLU A 1 195 ? -13.267 -39.361 -18.981 1.00 44.47 195 GLU A N 1
ATOM 1526 C CA . GLU A 1 195 ? -12.946 -39.658 -20.382 1.00 44.47 195 GLU A CA 1
ATOM 1527 C C . GLU A 1 195 ? -11.768 -38.829 -20.927 1.00 44.47 195 GLU A C 1
ATOM 1529 O O . GLU A 1 195 ? -11.121 -39.246 -21.892 1.00 44.47 195 GLU A O 1
ATOM 1534 N N . ASP A 1 196 ? -11.471 -37.674 -20.320 1.00 42.84 196 ASP A N 1
ATOM 1535 C CA . ASP A 1 196 ? -10.304 -36.848 -20.649 1.00 42.84 196 ASP A CA 1
ATOM 1536 C C . ASP A 1 196 ? -9.032 -37.428 -20.016 1.00 42.84 196 ASP A C 1
ATOM 1538 O O . ASP A 1 196 ? -7.976 -37.463 -20.651 1.00 42.84 196 ASP A O 1
ATOM 1542 N N . MET A 1 197 ? -9.135 -37.958 -18.790 1.00 41.75 197 MET A N 1
ATOM 1543 C CA . MET A 1 197 ? -8.019 -38.627 -18.107 1.00 41.75 197 MET A CA 1
ATOM 1544 C C . MET A 1 197 ? -7.540 -39.882 -18.846 1.00 41.75 197 MET A C 1
ATOM 1546 O O . MET A 1 197 ? -6.340 -40.144 -18.889 1.00 41.75 197 MET A O 1
ATOM 1550 N N . ALA A 1 198 ? -8.448 -40.619 -19.493 1.00 43.84 198 ALA A N 1
ATOM 1551 C CA . ALA A 1 198 ? -8.112 -41.794 -20.301 1.00 43.84 198 ALA A CA 1
ATOM 1552 C C . ALA A 1 198 ? -7.252 -41.480 -21.549 1.00 43.84 198 ALA A C 1
ATOM 1554 O O . ALA A 1 198 ? -6.766 -42.401 -22.203 1.00 43.84 198 ALA A O 1
ATOM 1555 N N . ARG A 1 199 ? -7.063 -40.196 -21.895 1.00 42.91 199 ARG A N 1
ATOM 1556 C CA . ARG A 1 199 ? -6.260 -39.736 -23.045 1.00 42.91 199 ARG A CA 1
ATOM 1557 C C . ARG A 1 199 ? -4.856 -39.262 -22.663 1.00 42.91 199 ARG A C 1
ATOM 1559 O O . ARG A 1 199 ? -4.095 -38.857 -23.541 1.00 42.91 199 ARG A O 1
ATOM 1566 N N . ILE A 1 200 ? -4.513 -39.277 -21.375 1.00 44.28 200 ILE A N 1
ATOM 1567 C CA . ILE A 1 200 ? -3.177 -38.918 -20.899 1.00 44.28 200 ILE A CA 1
ATOM 1568 C C . ILE A 1 200 ? -2.256 -40.117 -21.140 1.00 44.28 200 ILE A C 1
ATOM 1570 O O . ILE A 1 200 ? -2.290 -41.093 -20.396 1.00 44.28 200 ILE A O 1
ATOM 1574 N N . ASP A 1 201 ? -1.451 -40.037 -22.200 1.00 41.50 201 ASP A N 1
ATOM 1575 C CA . ASP A 1 201 ? -0.459 -41.055 -22.560 1.00 41.50 201 ASP A CA 1
ATOM 1576 C C . ASP A 1 201 ? 0.550 -41.279 -21.408 1.00 41.50 201 ASP A C 1
ATOM 1578 O O . ASP A 1 201 ? 1.313 -40.360 -21.084 1.00 41.50 201 ASP A O 1
ATOM 1582 N N . PRO A 1 202 ? 0.579 -42.474 -20.781 1.00 44.41 202 PRO A N 1
ATOM 1583 C CA . PRO A 1 202 ? 1.465 -42.760 -19.656 1.00 44.41 202 PRO A CA 1
ATOM 1584 C C . PRO A 1 202 ? 2.939 -42.932 -20.063 1.00 44.41 202 PRO A C 1
ATOM 1586 O O . PRO A 1 202 ? 3.802 -42.932 -19.184 1.00 44.41 202 PRO A O 1
ATOM 1589 N N . GLU A 1 203 ? 3.258 -43.059 -21.357 1.00 39.22 203 GLU A N 1
ATOM 1590 C CA . GLU A 1 203 ? 4.637 -43.192 -21.856 1.00 39.22 203 GLU A CA 1
ATOM 1591 C C . GLU A 1 203 ? 5.259 -41.856 -22.307 1.00 39.22 203 GLU A C 1
ATOM 1593 O O . GLU A 1 203 ? 6.413 -41.813 -22.755 1.00 39.22 203 GLU A O 1
ATOM 1598 N N . ARG A 1 204 ? 4.528 -40.740 -22.171 1.00 39.34 204 ARG A N 1
ATOM 1599 C CA . ARG A 1 204 ? 4.954 -39.422 -22.657 1.00 39.34 204 ARG A CA 1
ATOM 1600 C C . ARG A 1 204 ? 6.258 -38.973 -21.977 1.00 39.34 204 ARG A C 1
ATOM 1602 O O . ARG A 1 204 ? 6.292 -38.641 -20.793 1.00 39.34 204 ARG A O 1
ATOM 1609 N N . LYS A 1 205 ? 7.356 -38.977 -22.741 1.00 37.84 205 LYS A N 1
ATOM 1610 C CA . LYS A 1 205 ? 8.711 -38.700 -22.235 1.00 37.84 205 LYS A CA 1
ATOM 1611 C C . LYS A 1 205 ? 8.821 -37.299 -21.625 1.00 37.84 205 LYS A C 1
ATOM 1613 O O . LYS A 1 205 ? 8.443 -36.310 -22.248 1.00 37.84 205 LYS A O 1
ATOM 1618 N N . LEU A 1 206 ? 9.419 -37.240 -20.434 1.00 42.66 206 LEU A N 1
ATOM 1619 C CA . LEU A 1 206 ? 9.866 -36.007 -19.783 1.00 42.66 206 LEU A CA 1
ATOM 1620 C C . LEU A 1 206 ? 10.827 -35.242 -20.707 1.00 42.66 206 LEU A C 1
ATOM 1622 O O . LEU A 1 206 ? 11.756 -35.833 -21.258 1.00 42.66 206 LEU A O 1
ATOM 1626 N N . VAL A 1 207 ? 10.594 -33.939 -20.859 1.00 38.88 207 VAL A N 1
ATOM 1627 C CA . VAL A 1 207 ? 11.370 -33.055 -21.737 1.00 38.88 207 VAL A CA 1
ATOM 1628 C C . VAL A 1 207 ? 12.641 -32.582 -21.025 1.00 38.88 207 VAL A C 1
ATOM 1630 O O . VAL A 1 207 ? 12.569 -32.034 -19.925 1.00 38.88 207 VAL A O 1
ATOM 1633 N N . ASP A 1 208 ? 13.800 -32.780 -21.659 1.00 41.94 208 ASP A N 1
ATOM 1634 C CA . ASP A 1 208 ? 15.093 -32.280 -21.179 1.00 41.94 208 ASP A CA 1
ATOM 1635 C C . ASP A 1 208 ? 15.394 -30.902 -21.788 1.00 41.94 208 ASP A C 1
ATOM 1637 O O . ASP A 1 208 ? 15.798 -30.771 -22.947 1.00 41.94 208 ASP A O 1
ATOM 1641 N N . TRP A 1 209 ? 15.197 -29.864 -20.979 1.00 39.34 209 TRP A N 1
ATOM 1642 C CA . TRP A 1 209 ? 15.381 -28.463 -21.360 1.00 39.34 209 TRP A CA 1
ATOM 1643 C C . TRP A 1 209 ? 16.825 -28.099 -21.727 1.00 39.34 209 TRP A C 1
ATOM 1645 O O . TRP A 1 209 ? 17.035 -27.127 -22.450 1.00 39.34 209 TRP A O 1
ATOM 1655 N N . CYS A 1 210 ? 17.818 -28.870 -21.275 1.00 37.28 210 CYS A N 1
ATOM 1656 C CA . CYS A 1 210 ? 19.223 -28.647 -21.622 1.00 37.28 210 CYS A CA 1
ATOM 1657 C C . CYS A 1 210 ? 19.594 -29.210 -23.005 1.00 37.28 210 CYS A C 1
ATOM 1659 O O . CYS A 1 210 ? 20.661 -28.880 -23.524 1.00 37.28 210 CYS A O 1
ATOM 1661 N N . ALA A 1 211 ? 18.738 -30.053 -23.593 1.00 41.38 211 ALA A N 1
ATOM 1662 C CA . ALA A 1 211 ? 18.967 -30.714 -24.878 1.00 41.38 211 ALA A CA 1
ATOM 1663 C C . ALA A 1 211 ? 18.113 -30.155 -26.035 1.00 41.38 211 ALA A C 1
ATOM 1665 O O . ALA A 1 211 ? 18.368 -30.495 -27.190 1.00 41.38 211 ALA A O 1
ATOM 1666 N N . MET A 1 212 ? 17.116 -29.308 -25.752 1.00 48.59 212 MET A N 1
ATOM 1667 C CA . MET A 1 212 ? 16.243 -28.714 -26.772 1.00 48.59 212 MET A CA 1
ATOM 1668 C C . MET A 1 212 ? 16.975 -27.711 -27.666 1.00 48.59 212 MET A C 1
ATOM 1670 O O . MET A 1 212 ? 17.678 -26.813 -27.198 1.00 48.59 212 MET A O 1
ATOM 1674 N N . SER A 1 213 ? 16.735 -27.803 -28.973 1.00 61.91 213 SER A N 1
ATOM 1675 C CA . SER A 1 213 ? 17.144 -26.768 -29.920 1.00 61.91 213 SER A CA 1
ATOM 1676 C C . SER A 1 213 ? 16.314 -25.487 -29.747 1.00 61.91 213 SER A C 1
ATOM 1678 O O . SER A 1 213 ? 15.180 -25.503 -29.265 1.00 61.91 213 SER A O 1
ATOM 1680 N N . LEU A 1 214 ? 16.858 -24.348 -30.191 1.00 53.09 214 LEU A N 1
ATOM 1681 C CA . LEU A 1 214 ? 16.175 -23.048 -30.097 1.00 53.09 214 LEU A CA 1
ATOM 1682 C C . LEU A 1 214 ? 14.833 -23.000 -30.846 1.00 53.09 214 LEU A C 1
ATOM 1684 O O . LEU A 1 214 ? 13.962 -22.222 -30.462 1.00 53.09 214 LEU A O 1
ATOM 1688 N N . ASP A 1 215 ? 14.654 -23.810 -31.890 1.00 58.59 215 ASP A N 1
ATOM 1689 C CA . ASP A 1 215 ? 13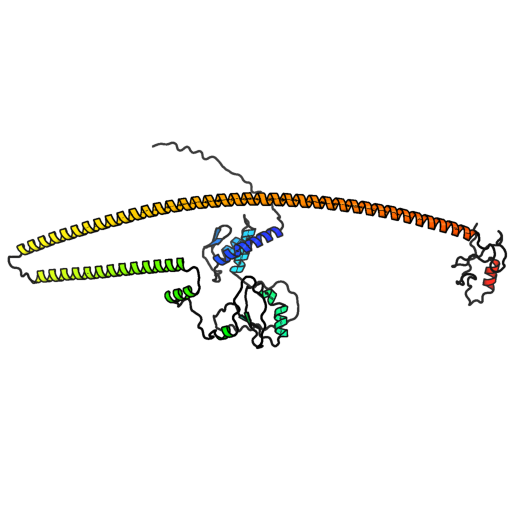.399 -23.858 -32.645 1.00 58.59 215 ASP A CA 1
ATOM 1690 C C . ASP A 1 215 ? 12.363 -24.796 -31.985 1.00 58.59 215 ASP A C 1
ATOM 1692 O O . ASP A 1 215 ? 11.170 -24.497 -32.024 1.00 58.59 215 ASP A O 1
ATOM 1696 N N . GLU A 1 216 ? 12.791 -25.847 -31.271 1.00 59.44 216 GLU A N 1
ATOM 1697 C CA . GLU A 1 216 ? 11.913 -26.642 -30.392 1.00 59.44 216 GLU A CA 1
ATOM 1698 C C . GLU A 1 216 ? 11.470 -25.830 -29.167 1.00 59.44 216 GLU A C 1
ATOM 1700 O O . GLU A 1 216 ? 10.287 -25.821 -28.829 1.00 59.44 216 GLU A O 1
ATOM 1705 N N . ALA A 1 217 ? 12.386 -25.075 -28.550 1.00 53.28 217 ALA A N 1
ATOM 1706 C CA . ALA A 1 217 ? 12.064 -24.143 -27.469 1.00 53.28 217 ALA A CA 1
ATOM 1707 C C . ALA A 1 217 ? 11.091 -23.048 -27.927 1.00 53.28 217 ALA A C 1
ATOM 1709 O O . ALA A 1 217 ? 10.123 -22.754 -27.228 1.00 53.28 217 ALA A O 1
ATOM 1710 N N . ALA A 1 218 ? 11.292 -22.487 -29.124 1.00 55.22 218 ALA A N 1
ATOM 1711 C CA . ALA A 1 218 ? 10.363 -21.521 -29.703 1.00 55.22 218 ALA A CA 1
ATOM 1712 C C . ALA A 1 218 ? 8.985 -22.134 -30.008 1.00 55.22 218 ALA A C 1
ATOM 1714 O O . ALA A 1 218 ? 7.980 -21.451 -29.829 1.00 55.22 218 ALA A O 1
ATOM 1715 N N . SER A 1 219 ? 8.914 -23.401 -30.436 1.00 64.94 219 SER A N 1
ATOM 1716 C CA . SER A 1 219 ? 7.632 -24.089 -30.635 1.00 64.94 219 SER A CA 1
ATOM 1717 C C . SER A 1 219 ? 6.915 -24.357 -29.310 1.00 64.94 219 SER A C 1
ATOM 1719 O O . SER A 1 219 ? 5.721 -24.112 -29.219 1.00 64.94 219 SER A O 1
ATOM 1721 N N . TYR A 1 220 ? 7.636 -24.798 -28.276 1.00 58.00 220 TYR A N 1
ATOM 1722 C CA . TYR A 1 220 ? 7.063 -25.098 -26.960 1.00 58.00 220 TYR A CA 1
ATOM 1723 C C . TYR A 1 220 ? 6.575 -23.836 -26.228 1.00 58.00 220 TYR A C 1
ATOM 1725 O O . TYR A 1 220 ? 5.506 -23.831 -25.625 1.00 58.00 220 TYR A O 1
ATOM 1733 N N . MET A 1 221 ? 7.322 -22.730 -26.321 1.00 52.53 221 MET A N 1
ATOM 1734 C CA . MET A 1 221 ? 6.924 -21.433 -25.751 1.00 52.53 221 MET A CA 1
ATOM 1735 C C . MET A 1 221 ? 5.651 -20.876 -26.407 1.00 52.53 221 MET A C 1
ATOM 1737 O O . MET A 1 221 ? 4.832 -20.257 -25.733 1.00 52.53 221 MET A O 1
ATOM 1741 N N . LYS A 1 222 ? 5.459 -21.142 -27.704 1.00 57.88 222 LYS A N 1
ATOM 1742 C CA . LYS A 1 222 ? 4.285 -20.716 -28.480 1.00 57.88 222 LYS A CA 1
ATOM 1743 C C . LYS A 1 222 ? 2.982 -21.393 -28.033 1.00 57.88 222 LYS A C 1
ATOM 1745 O O . LYS A 1 222 ? 1.909 -20.834 -28.235 1.00 57.88 222 LYS A O 1
ATOM 1750 N N . ASP A 1 223 ? 3.077 -22.561 -27.401 1.00 56.78 223 ASP A N 1
ATOM 1751 C CA . ASP A 1 223 ? 1.929 -23.286 -26.844 1.00 56.78 223 ASP A CA 1
ATOM 1752 C C . ASP A 1 223 ? 1.570 -22.821 -25.411 1.00 56.78 223 ASP A C 1
ATOM 1754 O O . ASP A 1 223 ? 0.523 -23.200 -24.886 1.00 56.78 223 ASP A O 1
ATOM 1758 N N . LEU A 1 224 ? 2.406 -21.982 -24.773 1.00 50.34 224 LEU A N 1
ATOM 1759 C CA . LEU A 1 224 ? 2.242 -21.518 -23.383 1.00 50.34 224 LEU A CA 1
ATOM 1760 C C . LEU A 1 224 ? 1.632 -20.113 -23.225 1.00 50.34 224 LEU A C 1
ATOM 1762 O O . LEU A 1 224 ? 1.433 -19.663 -22.099 1.00 50.34 224 LEU A O 1
ATOM 1766 N N . ASN A 1 225 ? 1.270 -19.450 -24.328 1.00 53.88 225 ASN A N 1
ATOM 1767 C CA . ASN A 1 225 ? 0.334 -18.315 -24.348 1.00 53.88 225 ASN A CA 1
ATOM 1768 C C . ASN A 1 225 ? 0.707 -17.124 -23.421 1.00 53.88 225 ASN A C 1
ATOM 1770 O O . ASN A 1 225 ? -0.169 -16.502 -22.817 1.00 53.88 225 ASN A O 1
ATOM 1774 N N . MET A 1 226 ? 2.003 -16.803 -23.308 1.00 50.78 226 MET A N 1
ATOM 1775 C CA . MET A 1 226 ? 2.520 -15.617 -22.605 1.00 50.78 226 MET A CA 1
ATOM 1776 C C . MET A 1 226 ? 2.825 -14.480 -23.589 1.00 50.78 226 MET A C 1
ATOM 1778 O O . MET A 1 226 ? 3.608 -14.702 -24.504 1.00 50.78 226 MET A O 1
ATOM 1782 N N . ASP A 1 227 ? 2.266 -13.280 -23.356 1.00 55.78 227 ASP A N 1
ATOM 1783 C CA . ASP A 1 227 ? 2.418 -12.010 -24.112 1.00 55.78 227 ASP A CA 1
ATOM 1784 C C . ASP A 1 227 ? 3.470 -12.002 -25.252 1.00 55.78 227 ASP A C 1
ATOM 1786 O O . ASP A 1 227 ? 4.554 -11.411 -25.159 1.00 55.78 227 ASP A O 1
ATOM 1790 N N . ASP A 1 228 ? 3.104 -12.648 -26.364 1.00 54.41 228 ASP A N 1
ATOM 1791 C CA . ASP A 1 228 ? 4.024 -13.114 -27.412 1.00 54.41 228 ASP A CA 1
ATOM 1792 C C . ASP A 1 228 ? 4.806 -11.997 -28.118 1.00 54.41 228 ASP A C 1
ATOM 1794 O O . ASP A 1 228 ? 5.953 -12.173 -28.537 1.00 54.41 228 ASP A O 1
ATOM 1798 N N . GLU A 1 229 ? 4.175 -10.837 -28.309 1.00 61.16 229 GLU A N 1
ATOM 1799 C CA . GLU A 1 229 ? 4.548 -9.919 -29.387 1.00 61.16 229 GLU A CA 1
ATOM 1800 C C . GLU A 1 229 ? 5.949 -9.312 -29.190 1.00 61.16 229 GLU A C 1
ATOM 1802 O O . GLU A 1 229 ? 6.779 -9.327 -30.101 1.00 61.16 229 GLU A O 1
ATOM 1807 N N . LYS A 1 230 ? 6.275 -8.871 -27.967 1.00 65.12 230 LYS A N 1
ATOM 1808 C CA . LYS A 1 230 ? 7.583 -8.258 -27.659 1.00 65.12 230 LYS A CA 1
ATOM 1809 C C . LYS A 1 230 ? 8.728 -9.266 -27.639 1.00 65.12 230 LYS A C 1
ATOM 1811 O O . LYS A 1 230 ? 9.848 -8.912 -28.015 1.00 65.12 230 LYS A O 1
ATOM 1816 N N . LEU A 1 231 ? 8.487 -10.495 -27.180 1.00 64.62 231 LEU A N 1
ATOM 1817 C CA . LEU A 1 231 ? 9.537 -11.511 -27.113 1.00 64.62 231 LEU A CA 1
ATOM 1818 C C . LEU A 1 231 ? 9.803 -12.093 -28.505 1.00 64.62 231 LEU A C 1
ATOM 1820 O O . LEU A 1 231 ? 10.961 -12.162 -28.922 1.00 64.62 231 LEU A O 1
ATOM 1824 N N . ALA A 1 232 ? 8.746 -12.388 -29.268 1.00 71.75 232 ALA A N 1
ATOM 1825 C CA . ALA A 1 232 ? 8.853 -12.792 -30.664 1.00 71.75 232 ALA A CA 1
ATOM 1826 C C . ALA A 1 232 ? 9.560 -11.724 -31.514 1.00 71.75 232 ALA A C 1
ATOM 1828 O O . ALA A 1 232 ? 10.420 -12.067 -32.325 1.00 71.75 232 ALA A O 1
ATOM 1829 N N . ASP A 1 233 ? 9.267 -10.436 -31.317 1.00 73.44 233 ASP A N 1
ATOM 1830 C CA . ASP A 1 233 ? 9.932 -9.359 -32.058 1.00 73.44 233 ASP A CA 1
ATOM 1831 C C . ASP A 1 233 ? 11.398 -9.158 -31.653 1.00 73.44 233 ASP A C 1
ATOM 1833 O O . ASP A 1 233 ? 12.239 -8.938 -32.529 1.00 73.44 233 ASP A O 1
ATOM 1837 N N . ASN A 1 234 ? 11.755 -9.336 -30.377 1.00 70.56 234 ASN A N 1
ATOM 1838 C CA . ASN A 1 234 ? 13.157 -9.360 -29.949 1.00 70.56 234 ASN A CA 1
ATOM 1839 C C . ASN A 1 234 ? 13.926 -10.546 -30.562 1.00 70.56 234 ASN A C 1
ATOM 1841 O O . ASN A 1 234 ? 15.034 -10.359 -31.071 1.00 70.56 234 ASN A O 1
ATOM 1845 N N . VAL A 1 235 ? 13.334 -11.746 -30.593 1.00 74.25 235 VAL A N 1
ATOM 1846 C CA . VAL A 1 235 ? 13.943 -12.935 -31.220 1.00 74.25 235 VAL A CA 1
ATOM 1847 C C . VAL A 1 235 ? 14.066 -12.761 -32.739 1.00 74.25 235 VAL A C 1
ATOM 1849 O O . VAL A 1 235 ? 15.126 -13.045 -33.300 1.00 74.25 235 VAL A O 1
ATOM 1852 N N . LYS A 1 236 ? 13.046 -12.219 -33.423 1.00 80.81 236 LYS A N 1
ATOM 1853 C CA . LYS A 1 236 ? 13.126 -11.851 -34.852 1.00 80.81 236 LYS A CA 1
ATOM 1854 C C . LYS A 1 236 ? 14.226 -10.815 -35.100 1.00 80.81 236 LYS A C 1
ATOM 1856 O O . LYS A 1 236 ? 14.985 -10.955 -36.058 1.00 80.81 236 LYS A O 1
ATOM 1861 N N . ALA A 1 237 ? 14.344 -9.793 -34.249 1.00 77.81 237 ALA A N 1
ATOM 1862 C CA . ALA A 1 237 ? 15.372 -8.763 -34.367 1.00 77.81 237 ALA A CA 1
ATOM 1863 C C . ALA A 1 237 ? 16.787 -9.339 -34.184 1.00 77.81 237 ALA A C 1
ATOM 1865 O O . ALA A 1 237 ? 17.679 -8.997 -34.963 1.00 77.81 237 ALA A O 1
ATOM 1866 N N . GLN A 1 238 ? 16.988 -10.251 -33.225 1.00 74.75 238 GLN A N 1
ATOM 1867 C CA . GLN A 1 238 ? 18.256 -10.964 -33.039 1.00 74.75 238 GLN A CA 1
ATOM 1868 C C . GLN A 1 238 ? 18.574 -11.902 -34.213 1.00 74.75 238 GLN A C 1
ATOM 1870 O O . GLN A 1 238 ? 19.660 -11.783 -34.784 1.00 74.75 238 GLN A O 1
ATOM 1875 N N . LYS A 1 239 ? 17.632 -12.754 -34.656 1.00 78.44 239 LYS A N 1
ATOM 1876 C CA . LYS A 1 239 ? 17.817 -13.612 -35.848 1.00 78.44 239 LYS A CA 1
ATOM 1877 C C . LYS A 1 239 ? 18.165 -12.766 -37.089 1.00 78.44 239 LYS A C 1
ATOM 1879 O O . LYS A 1 239 ? 19.090 -13.103 -37.827 1.00 78.44 239 LYS A O 1
ATOM 1884 N N . LEU A 1 240 ? 17.523 -11.606 -37.275 1.00 82.88 240 LEU A N 1
ATOM 1885 C CA . LEU A 1 240 ? 17.826 -10.672 -38.369 1.00 82.88 240 LEU A CA 1
ATOM 1886 C C . LEU A 1 240 ? 19.202 -9.989 -38.236 1.00 82.88 240 LEU A C 1
ATOM 1888 O O . LEU A 1 240 ? 19.824 -9.684 -39.256 1.00 82.88 240 LEU A O 1
ATOM 1892 N N . GLN A 1 241 ? 19.690 -9.717 -37.020 1.00 76.94 241 GLN A N 1
ATOM 1893 C CA . GLN A 1 241 ? 21.052 -9.208 -36.806 1.00 76.94 241 GLN A CA 1
ATOM 1894 C C . GLN A 1 241 ? 22.112 -10.284 -37.079 1.00 76.94 241 GLN A C 1
ATOM 1896 O O . GLN A 1 241 ? 23.073 -9.992 -37.792 1.00 76.94 241 GLN A O 1
ATOM 1901 N N . SER A 1 242 ? 21.904 -11.515 -36.596 1.00 75.94 242 SER A N 1
ATOM 1902 C CA . SER A 1 242 ? 22.780 -12.669 -36.864 1.00 75.94 242 SER A CA 1
ATOM 1903 C C . SER A 1 242 ? 22.924 -12.914 -38.366 1.00 75.94 242 SER A C 1
ATOM 1905 O O . SER A 1 242 ? 24.028 -12.875 -38.906 1.00 75.94 242 SER A O 1
ATOM 1907 N N . TRP A 1 243 ? 21.800 -13.010 -39.080 1.00 84.00 243 TRP A N 1
ATOM 1908 C CA . TRP A 1 243 ? 21.797 -13.202 -40.531 1.00 84.00 243 TRP A CA 1
ATOM 1909 C C . TRP A 1 243 ? 22.498 -12.061 -41.291 1.00 84.00 243 TRP A C 1
ATOM 1911 O O . TRP A 1 243 ? 23.236 -12.292 -42.248 1.00 84.00 243 TRP A O 1
ATOM 1921 N N . LYS A 1 244 ? 22.336 -10.802 -40.853 1.00 82.06 244 LYS A N 1
ATOM 1922 C CA . LYS A 1 244 ? 23.062 -9.660 -41.444 1.00 82.06 244 LYS A CA 1
ATOM 1923 C C . LYS A 1 244 ? 24.577 -9.751 -41.232 1.00 82.06 244 LYS A C 1
ATOM 1925 O O . LYS A 1 244 ? 25.318 -9.320 -42.118 1.00 82.06 244 LYS A O 1
ATOM 1930 N N . LEU A 1 245 ? 25.031 -10.287 -40.097 1.00 74.31 245 LEU A N 1
ATOM 1931 C CA . LEU A 1 245 ? 26.447 -10.536 -39.814 1.00 74.31 245 LEU A CA 1
ATOM 1932 C C . LEU A 1 245 ? 27.000 -11.665 -40.692 1.00 74.31 245 LEU A C 1
ATOM 1934 O O . LEU A 1 245 ? 28.020 -11.460 -41.345 1.00 74.31 245 LEU A O 1
ATOM 1938 N N . GLU A 1 246 ? 26.298 -12.792 -40.802 1.00 74.50 246 GLU A N 1
ATOM 1939 C CA . GLU A 1 246 ? 26.676 -13.916 -41.675 1.00 74.50 246 GLU A CA 1
ATOM 1940 C C . GLU A 1 246 ? 26.766 -13.492 -43.150 1.00 74.50 246 GLU A C 1
ATOM 1942 O O . GLU A 1 246 ? 27.767 -13.742 -43.821 1.00 74.50 246 GLU A O 1
ATOM 1947 N N . VAL A 1 247 ? 25.769 -12.755 -43.655 1.00 76.75 247 VAL A N 1
ATOM 1948 C CA . VAL A 1 247 ? 25.775 -12.222 -45.030 1.00 76.75 247 VAL A CA 1
ATOM 1949 C C . VAL A 1 247 ? 26.911 -11.212 -45.247 1.00 76.75 247 VAL A C 1
ATOM 1951 O O . VAL A 1 247 ? 27.460 -11.130 -46.350 1.00 76.75 247 VAL A O 1
ATOM 1954 N N . ALA A 1 248 ? 27.294 -10.438 -44.227 1.00 73.56 248 ALA A N 1
ATOM 1955 C CA . ALA A 1 248 ? 28.452 -9.549 -44.305 1.00 73.56 248 ALA A CA 1
ATOM 1956 C C . ALA A 1 248 ? 29.772 -10.341 -44.336 1.00 73.56 248 ALA A C 1
ATOM 1958 O O . ALA A 1 248 ? 30.624 -10.059 -45.182 1.00 73.56 248 ALA A O 1
ATOM 1959 N N . GLN A 1 249 ? 29.909 -11.366 -43.491 1.00 74.62 249 GLN A N 1
ATOM 1960 C CA . GLN A 1 249 ? 31.072 -12.256 -43.456 1.00 74.62 249 GLN A CA 1
ATOM 1961 C C . GLN A 1 249 ? 31.243 -13.009 -44.785 1.00 74.62 249 GLN A C 1
ATOM 1963 O O . GLN A 1 249 ? 32.323 -12.958 -45.376 1.00 74.62 249 GLN A O 1
ATOM 1968 N N . GLY A 1 250 ? 30.169 -13.590 -45.331 1.00 78.06 250 GLY A N 1
ATOM 1969 C CA . GLY A 1 250 ? 30.171 -14.249 -46.643 1.00 78.06 250 GLY A CA 1
ATOM 1970 C C . GLY A 1 250 ? 30.560 -13.319 -47.802 1.00 78.06 250 GLY A C 1
ATOM 1971 O O . GLY A 1 250 ? 31.261 -13.721 -48.732 1.00 78.06 250 GLY A O 1
ATOM 1972 N N . LYS A 1 251 ? 30.187 -12.034 -47.734 1.00 76.81 251 LYS A N 1
ATOM 1973 C CA . LYS A 1 251 ? 30.650 -11.028 -48.706 1.00 76.81 251 LYS A CA 1
ATOM 1974 C C . LYS A 1 251 ? 32.137 -10.714 -48.545 1.00 76.81 251 LYS A C 1
ATOM 1976 O O . LYS A 1 251 ? 32.818 -10.552 -49.554 1.00 76.81 251 LYS A O 1
ATOM 1981 N N . THR A 1 252 ? 32.665 -10.662 -47.319 1.00 69.81 252 THR A N 1
ATOM 1982 C CA . THR A 1 252 ? 34.109 -10.455 -47.107 1.00 69.81 252 THR A CA 1
ATOM 1983 C C . THR A 1 252 ? 34.958 -11.650 -47.541 1.00 69.81 252 THR A C 1
ATOM 1985 O O . THR A 1 252 ? 35.990 -11.444 -48.174 1.00 69.81 252 THR A O 1
ATOM 1988 N N . THR A 1 253 ? 34.523 -12.893 -47.304 1.00 73.94 253 THR A N 1
ATOM 1989 C CA . THR A 1 253 ? 35.246 -14.086 -47.782 1.00 73.94 253 THR A CA 1
ATOM 1990 C C . THR A 1 253 ? 35.226 -14.186 -49.310 1.00 73.94 253 THR A C 1
ATOM 1992 O O . THR A 1 253 ? 36.265 -14.447 -49.915 1.00 73.94 253 THR A O 1
ATOM 1995 N N . SER A 1 254 ? 34.092 -13.875 -49.951 1.00 77.00 254 SER A N 1
ATOM 1996 C CA . SER A 1 254 ? 33.994 -13.773 -51.415 1.00 77.00 254 SER A CA 1
ATOM 1997 C C . SER A 1 254 ? 34.922 -12.692 -51.992 1.00 77.00 254 SER A C 1
ATOM 1999 O O . SER A 1 254 ? 35.659 -12.958 -52.942 1.00 77.00 254 SER A O 1
ATOM 2001 N N . LEU A 1 255 ? 34.962 -11.494 -51.394 1.00 73.56 255 LEU A N 1
ATOM 2002 C CA . LEU A 1 255 ? 35.874 -10.421 -51.815 1.00 73.56 255 LEU A CA 1
ATOM 2003 C C . LEU A 1 255 ? 37.351 -10.805 -51.648 1.00 73.56 255 LEU A C 1
ATOM 2005 O O . LEU A 1 255 ? 38.142 -10.536 -52.550 1.00 73.56 255 LEU A O 1
ATOM 2009 N N . ASN A 1 256 ? 37.717 -11.470 -50.549 1.00 75.00 256 ASN A N 1
ATOM 2010 C CA . ASN A 1 256 ? 39.088 -11.934 -50.319 1.00 75.00 256 ASN A CA 1
ATOM 2011 C C . ASN A 1 256 ? 39.507 -13.012 -51.339 1.00 75.00 256 ASN A C 1
ATOM 2013 O O . ASN A 1 256 ? 40.617 -12.953 -51.865 1.00 75.00 256 ASN A O 1
ATOM 2017 N N . SER A 1 257 ? 38.612 -13.946 -51.681 1.00 79.00 257 SER A N 1
ATOM 2018 C CA . SER A 1 257 ? 38.843 -14.961 -52.725 1.00 79.00 257 SER A CA 1
ATOM 2019 C C . SER A 1 257 ? 39.024 -14.341 -54.121 1.00 79.00 257 SER A C 1
ATOM 2021 O O . SER A 1 257 ? 39.962 -14.672 -54.853 1.00 79.00 257 SER A O 1
ATOM 2023 N N . ASN A 1 258 ? 38.182 -13.362 -54.468 1.00 78.44 258 ASN A N 1
ATOM 2024 C CA . ASN A 1 258 ? 38.320 -12.592 -55.706 1.00 78.44 258 ASN A CA 1
ATOM 2025 C C . ASN A 1 258 ? 39.639 -11.796 -55.748 1.00 78.44 258 ASN A C 1
ATOM 2027 O O . ASN A 1 258 ? 40.303 -11.768 -56.784 1.00 78.44 258 ASN A O 1
ATOM 2031 N N . LEU A 1 259 ? 40.056 -11.184 -54.632 1.00 79.12 259 LEU A N 1
ATOM 2032 C CA . LEU A 1 259 ? 41.329 -10.461 -54.543 1.00 79.12 259 LEU A CA 1
ATOM 2033 C C . LEU A 1 259 ? 42.530 -11.404 -54.723 1.00 79.12 259 LEU A C 1
ATOM 2035 O O . LEU A 1 259 ? 43.426 -11.095 -55.504 1.00 79.12 259 LEU A O 1
ATOM 2039 N N . ALA A 1 260 ? 42.522 -12.570 -54.071 1.00 81.19 260 ALA A N 1
ATOM 2040 C CA . ALA A 1 260 ? 43.564 -13.588 -54.227 1.00 81.19 260 ALA A CA 1
ATOM 2041 C C . ALA A 1 260 ? 43.664 -14.103 -55.676 1.00 81.19 260 ALA A C 1
ATOM 2043 O O . ALA A 1 260 ? 44.762 -14.247 -56.214 1.00 81.19 260 ALA A O 1
ATOM 2044 N N . SER A 1 261 ? 42.523 -14.292 -56.345 1.00 81.44 261 SER A N 1
ATOM 2045 C CA . SER A 1 261 ? 42.463 -14.703 -57.754 1.00 81.44 261 SER A CA 1
ATOM 2046 C C . SER A 1 261 ? 43.050 -13.644 -58.700 1.00 81.44 261 SER A C 1
ATOM 2048 O O . SER A 1 261 ? 43.779 -13.975 -59.635 1.00 81.44 261 SER A O 1
ATOM 2050 N N . LEU A 1 262 ? 42.784 -12.358 -58.442 1.00 79.31 262 LEU A N 1
ATOM 2051 C CA . LEU A 1 262 ? 43.350 -11.240 -59.207 1.00 79.31 262 LEU A CA 1
ATOM 2052 C C . LEU A 1 262 ? 44.855 -11.049 -58.967 1.00 79.31 262 LEU A C 1
ATOM 2054 O O . LEU A 1 262 ? 45.575 -10.704 -59.905 1.00 79.31 262 LEU A O 1
ATOM 2058 N N . LEU A 1 263 ? 45.339 -11.278 -57.741 1.00 79.50 263 LEU A N 1
ATOM 2059 C CA . LEU A 1 263 ? 46.772 -11.257 -57.434 1.00 79.50 263 LEU A CA 1
ATOM 2060 C C . LEU A 1 263 ? 47.509 -12.376 -58.177 1.00 79.50 263 LEU A C 1
ATOM 2062 O O . LEU A 1 263 ? 48.489 -12.092 -58.863 1.00 79.50 263 LEU A O 1
ATOM 2066 N N . LYS A 1 264 ? 46.976 -13.604 -58.157 1.00 86.50 264 LYS A N 1
ATOM 2067 C CA . LYS A 1 264 ? 47.549 -14.730 -58.904 1.00 86.50 264 LYS A CA 1
ATOM 2068 C C . LYS A 1 264 ? 47.598 -14.458 -60.414 1.00 86.50 264 LYS A C 1
ATOM 2070 O O . LYS A 1 264 ? 48.650 -14.583 -61.030 1.00 86.50 264 LYS A O 1
ATOM 2075 N N . LEU A 1 265 ? 46.505 -13.959 -61.001 1.00 85.50 265 LEU A N 1
ATOM 2076 C CA . LEU A 1 265 ? 46.459 -13.592 -62.425 1.00 85.50 265 LEU A CA 1
ATOM 2077 C C . LEU A 1 265 ? 47.494 -12.508 -62.804 1.00 85.50 265 LEU A C 1
ATOM 2079 O O . LEU A 1 265 ? 47.974 -12.469 -63.940 1.00 85.50 265 LEU A O 1
ATOM 2083 N N . ARG A 1 266 ? 47.841 -11.613 -61.868 1.00 80.12 266 ARG A N 1
ATOM 2084 C CA . ARG A 1 266 ? 48.908 -10.616 -62.045 1.00 80.12 266 ARG A CA 1
ATOM 2085 C C . ARG A 1 266 ? 50.294 -11.267 -62.021 1.00 80.12 266 ARG A C 1
ATOM 2087 O O . ARG A 1 266 ? 51.126 -10.908 -62.851 1.00 80.12 266 ARG A O 1
ATOM 2094 N N . GLU A 1 267 ? 50.542 -12.194 -61.101 1.00 83.94 267 GLU A N 1
ATOM 2095 C CA . GLU A 1 267 ? 51.804 -12.943 -60.997 1.00 83.94 267 GLU A CA 1
ATOM 2096 C C . GLU A 1 267 ? 52.048 -13.820 -62.233 1.00 83.94 267 GLU A C 1
ATOM 2098 O O . GLU A 1 267 ? 53.139 -13.775 -62.811 1.00 83.94 267 GLU A O 1
ATOM 2103 N N . ASP A 1 268 ? 51.014 -14.518 -62.707 1.00 83.19 268 ASP A N 1
ATOM 2104 C CA . ASP A 1 268 ? 51.059 -15.336 -63.923 1.00 83.19 268 ASP A CA 1
ATOM 2105 C C . ASP A 1 268 ? 51.425 -14.472 -65.149 1.00 83.19 268 ASP A C 1
ATOM 2107 O O . ASP A 1 268 ? 52.379 -14.777 -65.868 1.00 83.19 268 ASP A O 1
ATOM 2111 N N . LYS A 1 269 ? 50.763 -13.318 -65.340 1.00 80.38 269 LYS A N 1
ATOM 2112 C CA . LYS A 1 269 ? 51.081 -12.375 -66.435 1.00 80.38 269 LYS A CA 1
ATOM 2113 C C . LYS A 1 269 ? 52.473 -11.750 -66.334 1.00 80.38 269 LYS A C 1
ATOM 2115 O O . LYS A 1 269 ? 53.120 -11.537 -67.357 1.00 80.38 269 LYS A O 1
ATOM 2120 N N . LEU A 1 270 ? 52.951 -11.434 -65.128 1.00 74.50 270 LEU A N 1
ATOM 2121 C CA . LEU A 1 270 ? 54.319 -10.937 -64.934 1.00 74.50 270 LEU A CA 1
ATOM 2122 C C . LEU A 1 270 ? 55.358 -12.011 -65.279 1.00 74.50 270 LEU A C 1
ATOM 2124 O O . LEU A 1 270 ? 56.414 -11.690 -65.825 1.00 74.50 270 LEU A O 1
ATOM 2128 N N . THR A 1 271 ? 55.052 -13.275 -64.996 1.00 78.50 271 THR A N 1
ATOM 2129 C CA . THR A 1 271 ? 55.909 -14.419 -65.328 1.00 78.50 271 THR A CA 1
ATOM 2130 C C . THR A 1 271 ? 55.924 -14.679 -66.835 1.00 78.50 271 THR A C 1
ATOM 2132 O O . THR A 1 271 ? 56.998 -14.811 -67.418 1.00 78.50 271 THR A O 1
ATOM 2135 N N . GLU A 1 272 ? 54.764 -14.633 -67.493 1.00 80.81 272 GLU A N 1
ATOM 2136 C CA . GLU A 1 272 ? 54.640 -14.742 -68.951 1.00 80.81 272 GLU A CA 1
ATOM 2137 C C . GLU A 1 272 ? 55.419 -13.634 -69.687 1.00 80.81 272 GLU A C 1
ATOM 2139 O O . GLU A 1 272 ? 56.170 -13.910 -70.624 1.00 80.81 272 GLU A O 1
ATOM 2144 N N . LEU A 1 273 ? 55.307 -12.377 -69.237 1.00 73.56 273 LEU A N 1
ATOM 2145 C CA . LEU A 1 273 ? 56.058 -11.254 -69.814 1.00 73.56 273 LEU A CA 1
ATOM 2146 C C . LEU A 1 273 ? 57.578 -11.407 -69.647 1.00 73.56 273 LEU A C 1
ATOM 2148 O O . LEU A 1 273 ? 58.323 -11.025 -70.548 1.00 73.56 273 LEU A O 1
ATOM 2152 N N . ARG A 1 274 ? 58.046 -11.993 -68.536 1.00 73.81 274 ARG A N 1
ATOM 2153 C CA . ARG A 1 274 ? 59.471 -12.319 -68.337 1.00 73.81 274 ARG A CA 1
ATOM 2154 C C . ARG A 1 274 ? 59.943 -13.431 -69.275 1.00 73.81 274 ARG A C 1
ATOM 2156 O O . ARG A 1 274 ? 61.049 -13.343 -69.791 1.00 73.81 274 ARG A O 1
ATOM 2163 N N . GLN A 1 275 ? 59.119 -14.452 -69.517 1.00 74.94 275 GLN A N 1
ATOM 2164 C CA . GLN A 1 275 ? 59.463 -15.575 -70.399 1.00 74.94 275 GLN A CA 1
ATOM 2165 C C . GLN A 1 275 ? 59.503 -15.185 -71.885 1.00 74.94 275 GLN A C 1
ATOM 2167 O O . GLN A 1 275 ? 60.315 -15.720 -72.635 1.00 74.94 275 GLN A O 1
ATOM 2172 N N . ARG A 1 276 ? 58.658 -14.240 -72.319 1.00 70.19 276 ARG A N 1
ATOM 2173 C CA . ARG A 1 276 ? 58.581 -13.797 -73.725 1.00 70.19 276 ARG A CA 1
ATOM 2174 C C . ARG A 1 276 ? 59.751 -12.911 -74.189 1.00 70.19 276 ARG A C 1
ATOM 2176 O O . ARG A 1 276 ? 59.856 -12.666 -75.387 1.00 70.19 276 ARG A O 1
ATOM 2183 N N . HIS A 1 277 ? 60.621 -12.436 -73.292 1.00 58.94 277 HIS A N 1
ATOM 2184 C CA . HIS A 1 277 ? 61.734 -11.544 -73.640 1.00 58.94 277 HIS A CA 1
ATOM 2185 C C . HIS A 1 277 ? 63.110 -12.189 -73.432 1.00 58.94 277 HIS A C 1
ATOM 2187 O O . HIS A 1 277 ? 63.665 -12.174 -72.335 1.00 58.94 277 HIS A O 1
ATOM 2193 N N . GLN A 1 278 ? 63.703 -12.670 -74.528 1.00 58.19 278 GLN A N 1
ATOM 2194 C CA . GLN A 1 278 ? 65.153 -12.871 -74.607 1.00 58.19 278 GLN A CA 1
ATOM 2195 C C . GLN A 1 278 ? 65.883 -11.512 -74.703 1.00 58.19 278 GLN A C 1
ATOM 2197 O O . GLN A 1 278 ? 65.312 -10.544 -75.216 1.00 58.19 278 GLN A O 1
ATOM 2202 N N . PRO A 1 279 ? 67.131 -11.406 -74.208 1.00 51.56 279 PRO A N 1
ATOM 2203 C CA . PRO A 1 279 ? 67.870 -10.147 -74.182 1.00 51.56 279 PRO A CA 1
ATOM 2204 C C . PRO A 1 279 ? 68.433 -9.788 -75.568 1.00 51.56 279 PRO A C 1
ATOM 2206 O O . PRO A 1 279 ? 69.518 -10.223 -75.937 1.00 51.56 279 PRO A O 1
ATOM 2209 N N . GLY A 1 280 ? 67.704 -8.953 -76.310 1.00 54.19 280 GLY A N 1
ATOM 2210 C CA . GLY A 1 280 ? 68.179 -8.299 -77.533 1.00 54.19 280 GLY A CA 1
ATOM 2211 C C . GLY A 1 280 ? 67.502 -6.940 -77.728 1.00 54.19 280 GLY A C 1
ATOM 2212 O O . GLY A 1 280 ? 66.276 -6.871 -77.675 1.00 54.19 280 GLY A O 1
ATOM 2213 N N . ASP A 1 281 ? 68.324 -5.895 -77.877 1.00 56.16 281 ASP A N 1
ATOM 2214 C CA . ASP A 1 281 ? 68.182 -4.467 -78.258 1.00 56.16 281 ASP A CA 1
ATOM 2215 C C . ASP A 1 281 ? 66.861 -3.673 -78.099 1.00 56.16 281 ASP A C 1
ATOM 2217 O O . ASP A 1 281 ? 66.909 -2.465 -77.889 1.00 56.16 281 ASP A O 1
ATOM 2221 N N . ASN A 1 282 ? 65.679 -4.287 -78.048 1.00 57.31 282 ASN A N 1
ATOM 2222 C CA . ASN A 1 282 ? 64.404 -3.624 -77.725 1.00 57.31 282 ASN A CA 1
ATOM 2223 C C . ASN A 1 282 ? 64.141 -3.490 -76.203 1.00 57.31 282 ASN A C 1
ATOM 2225 O O . ASN A 1 282 ? 63.021 -3.195 -75.773 1.00 57.31 282 ASN A O 1
ATOM 2229 N N . SER A 1 283 ? 65.161 -3.715 -75.363 1.00 67.50 283 SER A N 1
ATOM 2230 C CA . SER A 1 283 ? 65.040 -3.762 -73.895 1.00 67.50 283 SER A CA 1
ATOM 2231 C C . SER A 1 283 ? 64.548 -2.444 -73.279 1.00 67.50 283 SER A C 1
ATOM 2233 O O . SER A 1 283 ? 63.764 -2.462 -72.329 1.00 67.50 283 SER A O 1
ATOM 2235 N N . GLU A 1 284 ? 64.974 -1.295 -73.808 1.00 74.50 284 GLU A N 1
ATOM 2236 C CA . GLU A 1 284 ? 64.613 0.015 -73.247 1.00 74.50 284 GLU A CA 1
ATOM 2237 C C . GLU A 1 284 ? 63.172 0.426 -73.557 1.00 74.50 284 GLU A C 1
ATOM 2239 O O . GLU A 1 284 ? 62.465 0.887 -72.661 1.00 74.50 284 GLU A O 1
ATOM 2244 N N . ALA A 1 285 ? 62.696 0.178 -74.781 1.00 76.50 285 ALA A N 1
ATOM 2245 C CA . ALA A 1 285 ? 61.314 0.463 -75.166 1.00 76.50 285 ALA A CA 1
ATOM 2246 C C . ALA A 1 285 ? 60.310 -0.314 -74.294 1.00 76.50 285 ALA A C 1
ATOM 2248 O O . ALA A 1 285 ? 59.309 0.247 -73.843 1.00 76.50 285 ALA A O 1
ATOM 2249 N N . LEU A 1 286 ? 60.613 -1.581 -73.981 1.00 78.00 286 LEU A N 1
ATOM 2250 C CA . LEU A 1 286 ? 59.805 -2.385 -73.064 1.00 78.00 286 LEU A CA 1
ATOM 2251 C C . LEU A 1 286 ? 59.837 -1.838 -71.629 1.00 78.00 286 LEU A C 1
ATOM 2253 O O . LEU A 1 286 ? 58.786 -1.743 -70.997 1.00 78.00 286 LEU A O 1
ATOM 2257 N N . LYS A 1 287 ? 61.016 -1.466 -71.107 1.00 81.19 287 LYS A N 1
ATOM 2258 C CA . LYS A 1 287 ? 61.142 -0.869 -69.763 1.00 81.19 287 LYS A CA 1
ATOM 2259 C C . LYS A 1 287 ? 60.302 0.405 -69.646 1.00 81.19 287 LYS A C 1
ATOM 2261 O O . LYS A 1 287 ? 59.570 0.551 -68.670 1.00 81.19 287 LYS A O 1
ATOM 2266 N N . LEU A 1 288 ? 60.348 1.273 -70.659 1.00 85.88 288 LEU A N 1
ATOM 2267 C CA . LEU A 1 288 ? 59.566 2.510 -70.708 1.00 85.88 288 LEU A CA 1
ATOM 2268 C C . LEU A 1 288 ? 58.051 2.233 -70.723 1.00 85.88 288 LEU A C 1
ATOM 2270 O O . LEU A 1 288 ? 57.287 2.889 -70.019 1.00 85.88 288 LEU A O 1
ATOM 2274 N N . GLU A 1 289 ? 57.609 1.235 -71.490 1.00 85.69 289 GLU A N 1
ATOM 2275 C CA . GLU A 1 289 ? 56.198 0.845 -71.578 1.00 85.69 289 GLU A CA 1
ATOM 2276 C C . GLU A 1 289 ? 55.684 0.180 -70.286 1.00 85.69 289 GLU A C 1
ATOM 2278 O O . GLU A 1 289 ? 54.559 0.441 -69.854 1.00 85.69 289 GLU A O 1
ATOM 2283 N N . ILE A 1 290 ? 56.514 -0.628 -69.617 1.00 83.25 290 ILE A N 1
ATOM 2284 C CA . ILE A 1 290 ? 56.217 -1.167 -68.280 1.00 83.25 290 ILE A CA 1
ATOM 2285 C C . ILE A 1 290 ? 56.106 -0.022 -67.264 1.00 83.25 290 ILE A C 1
ATOM 2287 O O . ILE A 1 290 ? 55.147 0.008 -66.493 1.00 83.25 290 ILE A O 1
ATOM 2291 N N . GLN A 1 291 ? 57.028 0.945 -67.292 1.00 89.81 291 GLN A N 1
ATOM 2292 C CA . GLN A 1 291 ? 57.013 2.104 -66.395 1.00 89.81 291 GLN A CA 1
ATOM 2293 C C . GLN A 1 291 ? 55.753 2.965 -66.589 1.00 89.81 291 GLN A C 1
ATOM 2295 O O . GLN A 1 291 ? 55.089 3.297 -65.608 1.00 89.81 291 GLN A O 1
ATOM 2300 N N . ARG A 1 292 ? 55.355 3.243 -67.840 1.00 92.44 292 ARG A N 1
ATOM 2301 C CA . ARG A 1 292 ? 54.091 3.937 -68.160 1.00 92.44 292 ARG A CA 1
ATOM 2302 C C . ARG A 1 292 ? 52.866 3.184 -67.640 1.00 92.44 292 ARG A C 1
ATOM 2304 O O . ARG A 1 292 ? 51.974 3.788 -67.049 1.00 92.44 292 ARG A O 1
ATOM 2311 N N . LYS A 1 293 ? 52.820 1.860 -67.820 1.00 88.19 293 LYS A N 1
ATOM 2312 C CA . LYS A 1 293 ? 51.722 1.017 -67.314 1.00 88.19 293 LYS A CA 1
ATOM 2313 C C . LYS A 1 293 ? 51.677 0.955 -65.787 1.00 88.19 293 LYS A C 1
ATOM 2315 O O . LYS A 1 293 ? 50.582 0.905 -65.232 1.00 88.19 293 LYS A O 1
ATOM 2320 N N . MET A 1 294 ? 52.826 0.992 -65.110 1.00 86.31 294 MET A N 1
ATOM 2321 C CA . MET A 1 294 ? 52.886 1.109 -63.650 1.00 86.31 294 MET A CA 1
ATOM 2322 C C . MET A 1 294 ? 52.350 2.460 -63.170 1.00 86.31 294 MET A C 1
ATOM 2324 O O . MET A 1 294 ? 51.470 2.467 -62.316 1.00 86.31 294 MET A O 1
ATOM 2328 N N . GLN A 1 295 ? 52.780 3.573 -63.773 1.00 92.19 295 GLN A N 1
ATOM 2329 C CA . GLN A 1 295 ? 52.275 4.914 -63.444 1.00 92.19 295 GLN A CA 1
ATOM 2330 C C . GLN A 1 295 ? 50.753 5.014 -63.632 1.00 92.19 295 GLN A C 1
ATOM 2332 O O . GLN A 1 295 ? 50.046 5.424 -62.715 1.00 92.19 295 GLN A O 1
ATOM 2337 N N . LEU A 1 296 ? 50.221 4.535 -64.762 1.00 92.56 296 LEU A N 1
ATOM 2338 C CA . LEU A 1 296 ? 48.773 4.504 -65.005 1.00 92.56 296 LEU A CA 1
ATOM 2339 C C . LEU A 1 296 ? 48.022 3.655 -63.959 1.00 92.56 296 LEU A C 1
ATOM 2341 O O . LEU A 1 296 ? 46.907 3.990 -63.558 1.00 92.56 296 LEU A O 1
ATOM 2345 N N . PHE A 1 297 ? 48.613 2.546 -63.506 1.00 88.81 297 PHE A N 1
ATOM 2346 C CA . PHE A 1 297 ? 48.018 1.697 -62.473 1.00 88.81 297 PHE A CA 1
ATOM 2347 C C . PHE A 1 297 ? 48.050 2.365 -61.088 1.00 88.81 297 PHE A C 1
ATOM 2349 O O . PHE A 1 297 ? 47.060 2.300 -60.360 1.00 88.81 297 PHE A O 1
ATOM 2356 N N . GLU A 1 298 ? 49.136 3.059 -60.745 1.00 90.56 298 GLU A N 1
ATOM 2357 C CA . GLU A 1 298 ? 49.245 3.874 -59.530 1.00 90.56 298 GLU A CA 1
ATOM 2358 C C . GLU A 1 298 ? 48.238 5.033 -59.533 1.00 90.56 298 GLU A C 1
ATOM 2360 O O . GLU A 1 298 ? 47.578 5.272 -58.524 1.00 90.56 298 GLU A O 1
ATOM 2365 N N . GLU A 1 299 ? 48.034 5.713 -60.663 1.00 93.81 299 GLU A N 1
ATOM 2366 C CA . GLU A 1 299 ? 46.988 6.733 -60.816 1.00 93.81 299 GLU A CA 1
ATOM 2367 C C . GLU A 1 299 ? 45.580 6.149 -60.619 1.00 93.81 299 GLU A C 1
ATOM 2369 O O . GLU A 1 299 ? 44.759 6.728 -59.901 1.00 93.81 299 GLU A O 1
ATOM 2374 N N . GLN A 1 300 ? 45.299 4.972 -61.190 1.00 92.69 300 GLN A N 1
ATOM 2375 C CA . GLN A 1 300 ? 44.018 4.278 -61.011 1.00 92.69 300 GLN A CA 1
ATOM 2376 C C . GLN A 1 300 ? 43.786 3.817 -59.565 1.00 92.69 300 GLN A C 1
ATOM 2378 O O . GLN A 1 300 ? 42.655 3.911 -59.075 1.00 92.69 300 GLN A O 1
ATOM 2383 N N . LEU A 1 301 ? 44.825 3.342 -58.869 1.00 88.38 301 LEU A N 1
ATOM 2384 C CA . LEU A 1 301 ? 44.757 3.012 -57.443 1.00 88.38 301 LEU A CA 1
ATOM 2385 C C . LEU A 1 301 ? 44.495 4.267 -56.609 1.00 88.38 301 LEU A C 1
ATOM 2387 O O . LEU A 1 301 ? 43.487 4.315 -55.907 1.00 88.38 301 LEU A O 1
ATOM 2391 N N . ASN A 1 302 ? 45.301 5.319 -56.775 1.00 91.88 302 ASN A N 1
ATOM 2392 C CA . ASN A 1 302 ? 45.117 6.608 -56.103 1.00 91.88 302 ASN A CA 1
ATOM 2393 C C . ASN A 1 302 ? 43.710 7.193 -56.336 1.00 91.88 302 ASN A C 1
ATOM 2395 O O . ASN A 1 302 ? 43.107 7.774 -55.430 1.00 91.88 302 ASN A O 1
ATOM 2399 N N . HIS A 1 303 ? 43.151 7.040 -57.541 1.00 92.94 303 HIS A N 1
ATOM 2400 C CA . HIS A 1 303 ? 41.786 7.470 -57.839 1.00 92.94 303 HIS A CA 1
ATOM 2401 C C . HIS A 1 303 ? 40.741 6.636 -57.081 1.00 92.94 303 HIS A C 1
ATOM 2403 O O . HIS A 1 303 ? 39.835 7.203 -56.465 1.00 92.94 303 HIS A O 1
ATOM 2409 N N . LYS A 1 304 ? 40.874 5.302 -57.062 1.00 90.88 304 LYS A N 1
ATOM 2410 C CA . LYS A 1 304 ? 39.984 4.407 -56.299 1.00 90.88 304 LYS A CA 1
ATOM 2411 C C . LYS A 1 304 ? 40.086 4.624 -54.790 1.00 90.88 304 LYS A C 1
ATOM 2413 O O . LYS A 1 304 ? 39.061 4.596 -54.108 1.00 90.88 304 LYS A O 1
ATOM 2418 N N . GLU A 1 305 ? 41.275 4.890 -54.262 1.00 90.94 305 GLU A N 1
ATOM 2419 C CA . GLU A 1 305 ? 41.482 5.239 -52.855 1.00 90.94 305 GLU A CA 1
ATOM 2420 C C . GLU A 1 305 ? 40.782 6.553 -52.502 1.00 90.94 305 GLU A C 1
ATOM 2422 O O . GLU A 1 305 ? 39.999 6.588 -51.552 1.00 90.94 305 GLU A O 1
ATOM 2427 N N . LYS A 1 306 ? 40.946 7.604 -53.320 1.00 94.50 306 LYS A N 1
ATOM 2428 C CA . LYS A 1 306 ? 40.229 8.883 -53.156 1.00 94.50 306 LYS A CA 1
ATOM 2429 C C . LYS A 1 306 ? 38.707 8.709 -53.216 1.00 94.50 306 LYS A C 1
ATOM 2431 O O . LYS A 1 306 ? 38.004 9.251 -52.362 1.00 94.50 306 LYS A O 1
ATOM 2436 N N . GLN A 1 307 ? 38.187 7.921 -54.162 1.00 93.19 307 GLN A N 1
ATOM 2437 C CA . GLN A 1 307 ? 36.757 7.587 -54.224 1.00 93.19 307 GLN A CA 1
ATOM 2438 C C . GLN A 1 307 ? 36.284 6.854 -52.959 1.00 93.19 307 GLN A C 1
ATOM 2440 O O . GLN A 1 307 ? 35.244 7.195 -52.392 1.00 93.19 307 GLN A O 1
ATOM 2445 N N . THR A 1 308 ? 37.051 5.870 -52.485 1.00 91.38 308 THR A N 1
ATOM 2446 C CA . THR A 1 308 ? 36.704 5.068 -51.302 1.00 91.38 308 THR A CA 1
ATOM 2447 C C . THR A 1 308 ? 36.732 5.922 -50.033 1.00 91.38 308 THR A C 1
ATOM 2449 O O . THR A 1 308 ? 35.780 5.893 -49.253 1.00 91.38 308 THR A O 1
ATOM 2452 N N . ALA A 1 309 ? 37.756 6.763 -49.861 1.00 92.50 309 ALA A N 1
ATOM 2453 C CA . ALA A 1 309 ? 37.851 7.731 -48.771 1.00 92.50 309 ALA A CA 1
ATOM 2454 C C . ALA A 1 309 ? 36.669 8.717 -48.781 1.00 92.50 309 ALA A C 1
ATOM 2456 O O . ALA A 1 309 ? 36.038 8.935 -47.744 1.00 92.50 309 ALA A O 1
ATOM 2457 N N . HIS A 1 310 ? 36.290 9.243 -49.951 1.00 94.50 310 HIS A N 1
ATOM 2458 C CA . HIS A 1 310 ? 35.114 10.105 -50.092 1.00 94.50 310 HIS A CA 1
ATOM 2459 C C . HIS A 1 310 ? 33.816 9.383 -49.683 1.00 94.50 310 HIS A C 1
ATOM 2461 O O . HIS A 1 310 ? 33.023 9.922 -48.908 1.00 94.50 310 HIS A O 1
ATOM 2467 N N . GLN A 1 311 ? 33.621 8.127 -50.106 1.00 95.31 311 GLN A N 1
ATOM 2468 C CA . GLN A 1 311 ? 32.480 7.318 -49.661 1.00 95.31 311 GLN A CA 1
ATOM 2469 C C . GLN A 1 311 ? 32.482 7.072 -48.142 1.00 95.31 311 GLN A C 1
ATOM 2471 O O . GLN A 1 311 ? 31.417 7.119 -47.521 1.00 95.31 311 GLN A O 1
ATOM 2476 N N . MET A 1 312 ? 33.645 6.848 -47.516 1.00 92.19 312 MET A N 1
ATOM 2477 C CA . MET A 1 312 ? 33.746 6.727 -46.055 1.00 92.19 312 MET A CA 1
ATOM 2478 C C . MET A 1 312 ? 33.352 8.029 -45.345 1.00 92.19 312 MET A C 1
ATOM 2480 O O . MET A 1 312 ? 32.599 7.981 -44.370 1.00 92.19 312 MET A O 1
ATOM 2484 N N . VAL A 1 313 ? 33.782 9.191 -45.852 1.00 95.75 313 VAL A N 1
ATOM 2485 C CA . VAL A 1 313 ? 33.389 10.508 -45.318 1.00 95.75 313 VAL A CA 1
ATOM 2486 C C . VAL A 1 313 ? 31.874 10.711 -45.416 1.00 95.75 313 VAL A C 1
ATOM 2488 O O . VAL A 1 313 ? 31.247 11.078 -44.420 1.00 95.75 313 VAL A O 1
ATOM 2491 N N . LEU A 1 314 ? 31.253 10.394 -46.559 1.00 95.62 314 LEU A N 1
ATOM 2492 C CA . LEU A 1 314 ? 29.795 10.477 -46.726 1.00 95.62 314 LEU A CA 1
ATOM 2493 C C . LEU A 1 314 ? 29.039 9.533 -45.776 1.00 95.62 314 LEU A C 1
ATOM 2495 O O . LEU A 1 314 ? 28.053 9.942 -45.156 1.00 95.62 314 LEU A O 1
ATOM 2499 N N . ARG A 1 315 ? 29.512 8.289 -45.598 1.00 94.94 315 ARG A N 1
ATOM 2500 C CA . ARG A 1 315 ? 28.936 7.337 -44.628 1.00 94.94 315 AR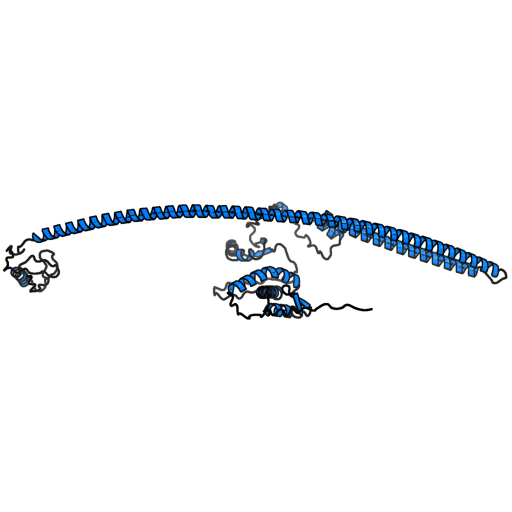G A CA 1
ATOM 2501 C C . ARG A 1 315 ? 29.059 7.854 -43.192 1.00 94.94 315 ARG A C 1
ATOM 2503 O O . ARG A 1 315 ? 28.070 7.834 -42.460 1.00 94.94 315 ARG A O 1
ATOM 2510 N N . ARG A 1 316 ? 30.225 8.383 -42.801 1.00 94.44 316 ARG A N 1
ATOM 2511 C CA . ARG A 1 316 ? 30.449 8.989 -41.476 1.00 94.44 316 ARG A CA 1
ATOM 2512 C C . ARG A 1 316 ? 29.524 10.186 -41.250 1.00 94.44 316 ARG A C 1
ATOM 2514 O O . ARG A 1 316 ? 28.880 10.258 -40.206 1.00 94.44 316 ARG A O 1
ATOM 2521 N N . ALA A 1 317 ? 29.383 11.071 -42.236 1.00 95.25 317 ALA A N 1
ATOM 2522 C CA . ALA A 1 317 ? 28.463 12.205 -42.173 1.00 95.25 317 ALA A CA 1
ATOM 2523 C C . ALA A 1 317 ? 26.995 11.759 -42.023 1.00 95.25 317 ALA A C 1
ATOM 2525 O O . ALA A 1 317 ? 26.261 12.340 -41.224 1.00 95.25 317 ALA A O 1
ATOM 2526 N N . LYS A 1 318 ? 26.568 10.699 -42.728 1.00 96.81 318 LYS A N 1
ATOM 2527 C CA . LYS A 1 318 ? 25.225 10.112 -42.571 1.00 96.81 318 LYS A CA 1
ATOM 2528 C C . LYS A 1 318 ? 25.002 9.564 -41.156 1.00 96.81 318 LYS A C 1
ATOM 2530 O O . LYS A 1 318 ? 23.991 9.903 -40.545 1.00 96.81 318 LYS A O 1
ATOM 2535 N N . MET A 1 319 ? 25.954 8.803 -40.609 1.00 93.06 319 MET A N 1
ATOM 2536 C CA . MET A 1 319 ? 25.856 8.279 -39.237 1.00 93.06 319 MET A CA 1
ATOM 2537 C C . MET A 1 319 ? 25.818 9.393 -38.181 1.00 93.06 319 MET A C 1
ATOM 2539 O O . MET A 1 319 ? 25.066 9.289 -37.216 1.00 93.06 319 MET A O 1
ATOM 2543 N N . VAL A 1 320 ? 26.567 10.488 -38.366 1.00 95.75 320 VAL A N 1
ATOM 2544 C CA . VAL A 1 320 ? 26.508 11.654 -37.462 1.00 95.75 320 VAL A CA 1
ATOM 2545 C C . VAL A 1 320 ? 25.127 12.317 -37.493 1.00 95.75 320 VAL A C 1
ATOM 2547 O O . VAL A 1 320 ? 24.589 12.627 -36.432 1.00 95.75 320 VAL A O 1
ATOM 2550 N N . ARG A 1 321 ? 24.503 12.478 -38.672 1.00 96.19 321 ARG A N 1
ATOM 2551 C CA . ARG A 1 321 ? 23.119 12.989 -38.766 1.00 96.19 321 ARG A CA 1
ATOM 2552 C C . ARG A 1 321 ? 22.136 12.080 -38.024 1.00 96.19 321 ARG A C 1
ATOM 2554 O O . ARG A 1 321 ? 21.392 12.576 -37.187 1.00 96.19 321 ARG A O 1
ATOM 2561 N N . GLN A 1 322 ? 22.199 10.768 -38.266 1.00 95.44 322 GLN A N 1
ATOM 2562 C CA . GLN A 1 322 ? 21.336 9.779 -37.605 1.00 95.44 322 GLN A CA 1
ATOM 2563 C C . GLN A 1 322 ? 21.525 9.769 -36.078 1.00 95.44 322 GLN A C 1
ATOM 2565 O O . GLN A 1 322 ? 20.546 9.745 -35.339 1.00 95.44 322 GLN A O 1
ATOM 2570 N N . ARG A 1 323 ? 22.768 9.869 -35.583 1.00 95.38 323 ARG A N 1
ATOM 2571 C CA . ARG A 1 323 ? 23.058 9.990 -34.143 1.00 95.38 323 ARG A CA 1
ATOM 2572 C C . ARG A 1 323 ? 22.466 11.268 -33.542 1.00 95.38 323 ARG A C 1
ATOM 2574 O O . ARG A 1 323 ? 21.906 11.220 -32.451 1.00 95.38 323 ARG A O 1
ATOM 2581 N N . ASN A 1 324 ? 22.578 12.397 -34.239 1.00 96.56 324 ASN A N 1
ATOM 2582 C CA . ASN A 1 324 ? 22.031 13.674 -33.775 1.00 96.56 324 ASN A CA 1
ATOM 2583 C C . ASN A 1 324 ? 20.493 13.679 -33.783 1.00 96.56 324 ASN A C 1
ATOM 2585 O O . ASN A 1 324 ? 19.873 14.280 -32.909 1.00 96.56 324 ASN A O 1
ATOM 2589 N N . GLU A 1 325 ? 19.871 12.994 -34.740 1.00 96.75 325 GLU A N 1
ATOM 2590 C CA . GLU A 1 325 ? 18.421 12.798 -34.804 1.00 96.75 325 GLU A CA 1
ATOM 2591 C C . GLU A 1 325 ? 17.916 11.888 -33.674 1.00 96.75 325 GLU A C 1
ATOM 2593 O O . GLU A 1 325 ? 17.014 12.281 -32.934 1.00 96.75 325 GLU A O 1
ATOM 2598 N N . ALA A 1 326 ? 18.575 10.749 -33.440 1.00 93.50 326 ALA A N 1
ATOM 2599 C CA . ALA A 1 326 ? 18.292 9.873 -32.302 1.00 93.50 326 ALA A CA 1
ATOM 2600 C C . ALA A 1 326 ? 18.467 10.594 -30.949 1.00 93.50 326 ALA A C 1
ATOM 2602 O O . ALA A 1 326 ? 17.668 10.407 -30.032 1.00 93.50 326 ALA A O 1
ATOM 2603 N N . LEU A 1 327 ? 19.464 11.481 -30.823 1.00 95.94 327 LEU A N 1
ATOM 2604 C CA . LEU A 1 327 ? 19.648 12.307 -29.625 1.00 95.94 327 LEU A CA 1
ATOM 2605 C C . LEU A 1 327 ? 18.488 13.299 -29.422 1.00 95.94 327 LEU A C 1
ATOM 2607 O O . LEU A 1 327 ? 18.004 13.442 -28.299 1.00 95.94 327 LEU A O 1
ATOM 2611 N N . LYS A 1 328 ? 17.994 13.940 -30.492 1.00 97.19 328 LYS A N 1
ATOM 2612 C CA . LYS A 1 328 ? 16.804 14.811 -30.433 1.00 97.19 328 LYS A CA 1
ATOM 2613 C C . LYS A 1 328 ? 15.547 14.033 -30.033 1.00 97.19 328 LYS A C 1
ATOM 2615 O O . LYS A 1 328 ? 14.768 14.528 -29.218 1.00 97.19 328 LYS A O 1
ATOM 2620 N N . GLN A 1 329 ? 15.365 12.821 -30.562 1.00 95.94 329 GLN A N 1
ATOM 2621 C CA . GLN A 1 329 ? 14.265 11.926 -30.185 1.00 95.94 329 GLN A CA 1
ATOM 2622 C C . GLN A 1 329 ? 14.355 11.529 -28.701 1.00 95.94 329 GLN A C 1
ATOM 2624 O O . GLN A 1 329 ? 13.376 11.689 -27.974 1.00 95.94 329 GLN A O 1
ATOM 2629 N N . LYS A 1 330 ? 15.542 11.141 -28.207 1.00 96.19 330 LYS A N 1
ATOM 2630 C CA . LYS A 1 330 ? 15.789 10.860 -26.779 1.00 96.19 330 LYS A CA 1
ATOM 2631 C C . LYS A 1 330 ? 15.425 12.054 -25.889 1.00 96.19 330 LYS A C 1
ATOM 2633 O O . LYS A 1 330 ? 14.650 11.903 -24.951 1.00 96.19 330 LYS A O 1
ATOM 2638 N N . GLN A 1 331 ? 15.895 13.255 -26.229 1.00 96.94 331 GLN A N 1
ATOM 2639 C CA . GLN A 1 331 ? 15.571 14.495 -25.505 1.00 96.94 331 GLN A CA 1
ATOM 2640 C C . GLN A 1 331 ? 14.084 14.887 -25.583 1.00 96.94 331 GLN A C 1
ATOM 2642 O O . GLN A 1 331 ? 13.592 15.658 -24.755 1.00 96.94 331 GLN A O 1
ATOM 2647 N N . HIS A 1 332 ? 13.346 14.430 -26.596 1.00 97.00 332 HIS A N 1
ATOM 2648 C CA . HIS A 1 332 ? 11.897 14.605 -26.662 1.00 97.00 332 HIS A CA 1
ATOM 2649 C C . HIS A 1 332 ? 11.179 13.626 -25.724 1.00 97.00 332 HIS A C 1
ATOM 2651 O O . HIS A 1 332 ? 10.372 14.066 -24.906 1.00 97.00 332 HIS A O 1
ATOM 2657 N N . LEU A 1 333 ? 11.545 12.340 -25.760 1.00 96.31 333 LEU A N 1
ATOM 2658 C CA . LEU A 1 333 ? 11.008 11.309 -24.866 1.00 96.31 333 LEU A CA 1
ATOM 2659 C C . LEU A 1 333 ? 11.281 11.628 -23.388 1.00 96.31 333 LEU A C 1
ATOM 2661 O O . LEU A 1 333 ? 10.359 11.585 -22.582 1.00 96.31 333 LEU A O 1
ATOM 2665 N N . GLU A 1 334 ? 12.494 12.059 -23.032 1.00 96.12 334 GLU A N 1
ATOM 2666 C CA . GLU A 1 334 ? 12.825 12.498 -21.665 1.00 96.12 334 GLU A CA 1
ATOM 2667 C C . GLU A 1 334 ? 11.936 13.661 -21.185 1.00 96.12 334 GLU A C 1
ATOM 2669 O O . GLU A 1 334 ? 11.546 13.708 -20.017 1.00 96.12 334 GLU A O 1
ATOM 2674 N N . ARG A 1 335 ? 11.561 14.592 -22.076 1.00 98.06 335 ARG A N 1
ATOM 2675 C CA . ARG A 1 335 ? 10.632 15.689 -21.745 1.00 98.06 335 ARG A CA 1
ATOM 2676 C C . ARG A 1 335 ? 9.191 15.208 -21.578 1.00 98.06 335 ARG A C 1
ATOM 2678 O O . ARG A 1 335 ? 8.493 15.741 -20.719 1.00 98.06 335 ARG A O 1
ATOM 2685 N N . LEU A 1 336 ? 8.747 14.223 -22.360 1.00 97.50 336 LEU A N 1
ATOM 2686 C CA . LEU A 1 336 ? 7.431 13.597 -22.187 1.00 97.50 336 LEU A CA 1
ATOM 2687 C C . LEU A 1 336 ? 7.358 12.814 -20.870 1.00 97.50 336 LEU A C 1
ATOM 2689 O O . LEU A 1 336 ? 6.439 13.046 -20.090 1.00 97.50 336 LEU A O 1
ATOM 2693 N N . LEU A 1 337 ? 8.369 11.995 -20.564 1.00 95.38 337 LEU A N 1
ATOM 2694 C CA . LEU A 1 337 ? 8.458 11.248 -19.305 1.00 95.38 337 LEU A CA 1
ATOM 2695 C C . LEU A 1 337 ? 8.464 12.180 -18.084 1.00 95.38 337 LEU A C 1
ATOM 2697 O O . LEU A 1 337 ? 7.740 11.930 -17.127 1.00 95.38 337 LEU A O 1
ATOM 2701 N N . ARG A 1 338 ? 9.194 13.307 -18.127 1.00 96.31 338 ARG A N 1
ATOM 2702 C CA . ARG A 1 338 ? 9.148 14.321 -17.053 1.00 96.31 338 ARG A CA 1
ATOM 2703 C C . ARG A 1 338 ? 7.769 14.972 -16.899 1.00 96.31 338 ARG A C 1
ATOM 2705 O O . ARG A 1 338 ? 7.348 15.218 -15.773 1.00 96.31 338 ARG A O 1
ATOM 2712 N N . LYS A 1 339 ? 7.055 15.243 -18.000 1.00 97.56 339 LYS A N 1
ATOM 2713 C CA . LYS A 1 339 ? 5.672 15.755 -17.944 1.00 97.56 339 LYS A CA 1
ATOM 2714 C C . LYS A 1 339 ? 4.719 14.730 -17.329 1.00 97.56 339 LYS A C 1
ATOM 2716 O O . LYS A 1 339 ? 3.944 15.097 -16.453 1.00 97.56 339 LYS A O 1
ATOM 2721 N N . GLN A 1 340 ? 4.815 13.469 -17.745 1.00 96.38 340 GLN A N 1
ATOM 2722 C CA . GLN A 1 340 ? 4.006 12.379 -17.203 1.00 96.38 340 GLN A CA 1
ATOM 2723 C C . GLN A 1 340 ? 4.288 12.175 -15.709 1.00 96.38 340 GLN A C 1
ATOM 2725 O O . GLN A 1 340 ? 3.346 12.149 -14.927 1.00 96.38 340 GLN A O 1
ATOM 2730 N N . ALA A 1 341 ? 5.562 12.147 -15.301 1.00 94.88 341 ALA A N 1
ATOM 2731 C CA . ALA A 1 341 ? 5.970 12.038 -13.899 1.00 94.88 341 ALA A CA 1
ATOM 2732 C C . ALA A 1 341 ? 5.426 13.192 -13.033 1.00 94.88 341 ALA A C 1
ATOM 2734 O O . ALA A 1 341 ? 4.950 12.958 -11.921 1.00 94.88 341 ALA A O 1
ATOM 2735 N N . LYS A 1 342 ? 5.434 14.431 -13.551 1.00 97.81 342 LYS A N 1
ATOM 2736 C CA . LYS A 1 342 ? 4.828 15.586 -12.868 1.00 97.81 342 LYS A CA 1
ATOM 2737 C C . LYS A 1 342 ? 3.313 15.418 -12.718 1.00 97.81 342 LYS A C 1
ATOM 2739 O O . LYS A 1 342 ? 2.809 15.547 -11.611 1.00 97.81 342 LYS A O 1
ATOM 2744 N N . GLN A 1 343 ? 2.612 15.038 -13.788 1.00 97.31 343 GLN A N 1
ATOM 2745 C CA . GLN A 1 343 ? 1.165 14.783 -13.753 1.00 97.31 343 GLN A CA 1
ATOM 2746 C C . GLN A 1 343 ? 0.784 13.632 -12.809 1.00 97.31 343 GLN A C 1
ATOM 2748 O O . GLN A 1 343 ? -0.244 13.705 -12.141 1.00 97.31 343 GLN A O 1
ATOM 2753 N N . THR A 1 344 ? 1.588 12.568 -12.725 1.00 93.56 344 THR A N 1
ATOM 2754 C CA . THR A 1 344 ? 1.358 11.491 -11.750 1.00 93.56 344 THR A CA 1
ATOM 2755 C C . THR A 1 344 ? 1.630 11.956 -10.323 1.00 93.56 344 THR A C 1
ATOM 2757 O O . THR A 1 344 ? 0.865 11.601 -9.436 1.00 93.56 344 THR A O 1
ATOM 2760 N N . SER A 1 345 ? 2.650 12.792 -10.096 1.00 96.31 345 SER A N 1
ATOM 2761 C CA . SER A 1 345 ? 2.919 13.382 -8.777 1.00 96.31 345 SER A CA 1
ATOM 2762 C C . SER A 1 345 ? 1.763 14.273 -8.313 1.00 96.31 345 SER A C 1
ATOM 2764 O O . SER A 1 345 ? 1.263 14.086 -7.210 1.00 96.31 345 SER A O 1
ATOM 2766 N N . GLU A 1 346 ? 1.283 15.170 -9.179 1.00 97.75 346 GLU A N 1
ATOM 2767 C CA . GLU A 1 346 ? 0.13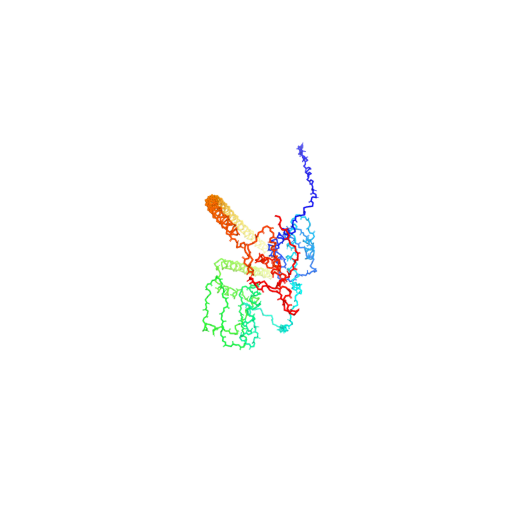6 16.053 -8.911 1.00 97.75 346 GLU A CA 1
ATOM 2768 C C . GLU A 1 346 ? -1.138 15.246 -8.599 1.00 97.75 346 GLU A C 1
ATOM 2770 O O . GLU A 1 346 ? -1.859 15.563 -7.655 1.00 97.75 346 GLU A O 1
ATOM 2775 N N . LYS A 1 347 ? -1.396 14.151 -9.331 1.00 97.38 347 LYS A N 1
ATOM 2776 C CA . LYS A 1 347 ? -2.514 13.237 -9.037 1.00 97.38 347 LYS A CA 1
ATOM 2777 C C . LYS A 1 347 ? -2.355 12.510 -7.700 1.00 97.38 347 LYS A C 1
ATOM 2779 O O . LYS A 1 347 ? -3.331 12.388 -6.968 1.00 97.38 347 LYS A O 1
ATOM 2784 N N . MET A 1 348 ? -1.155 12.033 -7.368 1.00 94.19 348 MET A N 1
ATOM 2785 C CA . MET A 1 348 ? -0.896 11.370 -6.083 1.00 94.19 348 MET A CA 1
ATOM 2786 C C . MET A 1 348 ? -1.050 12.335 -4.902 1.00 94.19 348 MET A C 1
ATOM 2788 O O . MET A 1 348 ? -1.565 11.946 -3.858 1.00 94.19 348 MET A O 1
ATOM 2792 N N . GLU A 1 349 ? -0.655 13.596 -5.066 1.00 97.31 349 GLU A N 1
ATOM 2793 C CA . GLU A 1 349 ? -0.846 14.651 -4.067 1.00 97.31 349 GLU A CA 1
ATOM 2794 C C . GLU A 1 349 ? -2.334 15.003 -3.887 1.00 97.31 349 GLU A C 1
ATOM 2796 O O . GLU A 1 349 ? -2.819 15.067 -2.759 1.00 97.31 349 GLU A O 1
ATOM 2801 N N . GLN A 1 350 ? -3.098 15.105 -4.982 1.00 97.00 350 GLN A N 1
ATOM 2802 C CA . GLN A 1 350 ? -4.558 15.268 -4.935 1.00 97.00 350 GLN A CA 1
ATOM 2803 C C . GLN A 1 350 ? -5.267 14.088 -4.252 1.00 97.00 350 GLN A C 1
ATOM 2805 O O . GLN A 1 350 ? -6.193 14.308 -3.470 1.00 97.00 350 GLN A O 1
ATOM 2810 N N . LEU A 1 351 ? -4.835 12.849 -4.519 1.00 96.25 351 LEU A N 1
ATOM 2811 C CA . LEU A 1 351 ? -5.379 11.649 -3.876 1.00 96.25 351 LEU A CA 1
ATOM 2812 C C . LEU A 1 351 ? -5.065 11.617 -2.377 1.00 96.25 351 LEU A C 1
ATOM 2814 O O . LEU A 1 351 ? -5.982 11.392 -1.593 1.00 96.25 351 LEU A O 1
ATOM 2818 N N . LYS A 1 352 ? -3.829 11.933 -1.965 1.00 96.00 352 LYS A N 1
ATOM 2819 C CA . LYS A 1 352 ? -3.467 12.080 -0.543 1.00 96.00 352 LYS A CA 1
ATOM 2820 C C . LYS A 1 352 ? -4.304 13.153 0.150 1.00 96.00 352 LYS A C 1
ATOM 2822 O O . LYS A 1 352 ? -4.861 12.901 1.211 1.00 96.00 352 LYS A O 1
ATOM 2827 N N . GLY A 1 353 ? -4.457 14.320 -0.477 1.00 96.38 353 GLY A N 1
ATOM 2828 C CA . GLY A 1 353 ? -5.298 15.392 0.055 1.00 96.38 353 GLY A CA 1
ATOM 2829 C C . GLY A 1 353 ? -6.788 15.030 0.115 1.00 96.38 353 GLY A C 1
ATOM 2830 O O . GLY A 1 353 ? -7.498 15.564 0.961 1.00 96.38 353 GLY A O 1
ATOM 2831 N N . LYS A 1 354 ? -7.285 14.131 -0.750 1.00 96.56 354 LYS A N 1
ATOM 2832 C CA . LYS A 1 354 ? -8.641 13.569 -0.622 1.00 96.56 354 LYS A CA 1
ATOM 2833 C C . LYS A 1 354 ? -8.719 12.587 0.543 1.00 96.56 354 LYS A C 1
ATOM 2835 O O . LYS A 1 354 ? -9.579 12.762 1.391 1.00 96.56 354 LYS A O 1
ATOM 2840 N N . GLN A 1 355 ? -7.793 11.631 0.613 1.00 95.62 355 GLN A N 1
ATOM 2841 C CA . GLN A 1 355 ? -7.727 10.639 1.684 1.00 95.62 355 GLN A CA 1
ATOM 2842 C C . GLN A 1 355 ? -7.696 11.304 3.069 1.00 95.62 355 GLN A C 1
ATOM 2844 O O . GLN A 1 355 ? -8.471 10.925 3.933 1.00 95.62 355 GLN A O 1
ATOM 2849 N N . GLN A 1 356 ? -6.893 12.356 3.253 1.00 96.12 356 GLN A N 1
ATOM 2850 C CA . GLN A 1 356 ? -6.841 13.107 4.515 1.00 96.12 356 GLN A CA 1
ATOM 2851 C C . GLN A 1 356 ? -8.178 13.764 4.895 1.00 96.12 356 GLN A C 1
ATOM 2853 O O . GLN A 1 356 ? -8.513 13.804 6.074 1.00 96.12 356 GLN A O 1
ATOM 2858 N N . ARG A 1 357 ? -8.958 14.258 3.920 1.00 96.75 357 ARG A N 1
ATOM 2859 C CA . ARG A 1 357 ? -10.306 14.795 4.183 1.00 96.75 357 ARG A CA 1
ATOM 2860 C C . ARG A 1 357 ? -11.293 13.684 4.526 1.00 96.75 357 ARG A C 1
ATOM 2862 O O . ARG A 1 357 ? -12.027 13.826 5.494 1.00 96.75 357 ARG A O 1
ATOM 2869 N N . ASP A 1 358 ? -11.266 12.585 3.773 1.00 96.25 358 ASP A N 1
ATOM 2870 C CA . ASP A 1 358 ? -12.105 11.408 4.018 1.00 96.25 358 ASP A CA 1
ATOM 2871 C C . ASP A 1 358 ? -11.829 10.838 5.441 1.00 96.25 358 ASP A C 1
ATOM 2873 O O . ASP A 1 358 ? -12.762 10.530 6.180 1.00 96.25 358 ASP A O 1
ATOM 2877 N N . GLU A 1 359 ? -10.561 10.778 5.872 1.00 96.06 359 GLU A N 1
ATOM 2878 C CA . GLU A 1 359 ? -10.126 10.372 7.224 1.00 96.06 359 GLU A CA 1
ATOM 2879 C C . GLU A 1 359 ? -10.550 11.371 8.323 1.00 96.06 359 GLU A C 1
ATOM 2881 O O . GLU A 1 359 ? -10.916 10.967 9.429 1.00 96.06 359 GLU A O 1
ATOM 2886 N N . GLU A 1 360 ? -10.527 12.679 8.044 1.00 97.81 360 GLU A N 1
ATOM 2887 C CA . GLU A 1 360 ? -11.011 13.716 8.969 1.00 97.81 360 GLU A CA 1
ATOM 2888 C C . GLU A 1 360 ? -12.545 13.680 9.121 1.00 97.81 360 GLU A C 1
ATOM 2890 O O . GLU A 1 360 ? -13.063 13.819 10.231 1.00 97.81 360 GLU A O 1
ATOM 2895 N N . GLU A 1 361 ? -13.281 13.447 8.031 1.00 97.44 361 GLU A N 1
ATOM 2896 C CA . GLU A 1 361 ? -14.737 13.255 8.043 1.00 97.44 361 GLU A CA 1
ATOM 2897 C C . GLU A 1 361 ? -15.132 11.975 8.796 1.00 97.44 361 GLU A C 1
ATOM 2899 O O . GLU A 1 361 ? -16.042 12.013 9.627 1.00 97.44 361 GLU A O 1
ATOM 2904 N N . GLN A 1 362 ? -14.410 10.866 8.588 1.00 96.50 362 GLN A N 1
ATOM 2905 C CA . GLN A 1 362 ? -14.593 9.633 9.364 1.00 96.50 362 GLN A CA 1
ATOM 2906 C C . GLN A 1 362 ? -14.357 9.860 10.860 1.00 96.50 362 GLN A C 1
ATOM 2908 O O . GLN A 1 362 ? -15.171 9.425 11.673 1.00 96.50 362 GLN A O 1
ATOM 2913 N N . ARG A 1 363 ? -13.296 10.587 11.234 1.00 97.19 363 ARG A N 1
ATOM 2914 C CA . ARG A 1 363 ? -13.005 10.909 12.638 1.00 97.19 363 ARG A CA 1
ATOM 2915 C C . ARG A 1 363 ? -14.130 11.711 13.289 1.00 97.19 363 ARG A C 1
ATOM 2917 O O . ARG A 1 363 ? -14.614 11.312 14.339 1.00 97.19 363 ARG A O 1
ATOM 2924 N N . LYS A 1 364 ? -14.609 12.773 12.633 1.00 97.38 364 LYS A N 1
ATOM 2925 C CA . LYS A 1 364 ? -15.747 13.579 13.119 1.00 97.38 364 LYS A CA 1
ATOM 2926 C C . LYS A 1 364 ? -17.036 12.762 13.235 1.00 97.38 364 LYS A C 1
ATOM 2928 O O . LYS A 1 364 ? -17.840 13.006 14.130 1.00 97.38 364 LYS A O 1
ATOM 2933 N N . CYS A 1 365 ? -17.239 11.791 12.343 1.00 97.25 365 CYS A N 1
ATOM 2934 C CA . CYS A 1 365 ? -18.366 10.865 12.419 1.00 97.25 365 CYS A CA 1
ATOM 2935 C C . CYS A 1 365 ? -18.264 9.956 13.657 1.00 97.25 365 CYS A C 1
ATOM 2937 O O . CYS A 1 365 ? -19.234 9.838 14.402 1.00 97.25 365 CYS A O 1
ATOM 2939 N N . LEU A 1 366 ? -17.085 9.381 13.920 1.00 94.88 366 LEU A N 1
ATOM 2940 C CA . LEU A 1 366 ? -16.827 8.552 15.104 1.00 94.88 366 LEU A CA 1
ATOM 2941 C C . LEU A 1 366 ? -16.941 9.352 16.410 1.00 94.88 366 LEU A C 1
ATOM 2943 O O . LEU A 1 366 ? -17.650 8.921 17.312 1.00 94.88 366 LEU A O 1
ATOM 2947 N N . GLU A 1 367 ? -16.338 10.542 16.487 1.00 96.56 367 GLU A N 1
ATOM 2948 C CA . GLU A 1 367 ? -16.452 11.450 17.643 1.00 96.56 367 GLU A CA 1
ATOM 2949 C C . GLU A 1 367 ? -17.917 11.781 17.967 1.00 96.56 367 GLU A C 1
ATOM 2951 O O . GLU A 1 367 ? -18.311 11.800 19.136 1.00 96.56 367 GLU A O 1
ATOM 2956 N N . LYS A 1 368 ? -18.745 11.993 16.932 1.00 97.25 368 LYS A N 1
ATOM 2957 C CA . LYS A 1 368 ? -20.186 12.197 17.099 1.00 97.25 368 LYS A CA 1
ATOM 2958 C C . LYS A 1 368 ? -20.879 10.935 17.619 1.00 97.25 368 LYS A C 1
ATOM 2960 O O . LYS A 1 368 ? -21.604 11.027 18.602 1.00 97.25 368 LYS A O 1
ATOM 2965 N N . ILE A 1 369 ? -20.639 9.777 17.000 1.00 94.38 369 ILE A N 1
ATOM 2966 C CA . ILE A 1 369 ? -21.229 8.494 17.414 1.00 94.38 369 ILE A CA 1
ATOM 2967 C C . ILE A 1 369 ? -20.894 8.195 18.881 1.00 94.38 369 ILE A C 1
ATOM 2969 O O . ILE A 1 369 ? -21.789 7.877 19.657 1.00 94.38 369 ILE A O 1
ATOM 2973 N N . GLU A 1 370 ? -19.638 8.361 19.298 1.00 93.75 370 GLU A N 1
ATOM 2974 C CA . GLU A 1 370 ? -19.255 8.200 20.703 1.00 93.75 370 GLU A CA 1
ATOM 2975 C C . GLU A 1 370 ? -19.929 9.223 21.631 1.00 93.75 370 GLU A C 1
ATOM 2977 O O . GLU A 1 370 ? -20.249 8.900 22.773 1.00 93.75 370 GLU A O 1
ATOM 2982 N N . SER A 1 371 ? -20.116 10.470 21.183 1.00 95.00 371 SER A N 1
ATOM 2983 C CA . SER A 1 371 ? -20.832 11.486 21.961 1.00 95.00 371 SER A CA 1
ATOM 2984 C C . SER A 1 371 ? -22.303 11.118 22.155 1.00 95.00 371 SER A C 1
ATOM 2986 O O . SER A 1 371 ? -22.826 11.299 23.254 1.00 95.00 371 SER A O 1
ATOM 2988 N N . ASP A 1 372 ? -22.948 10.594 21.112 1.00 92.94 372 ASP A N 1
ATOM 2989 C CA . ASP A 1 372 ? -24.338 10.146 21.151 1.00 92.94 372 ASP A CA 1
ATOM 2990 C C . ASP A 1 372 ? -24.466 8.922 22.093 1.00 92.94 372 ASP A C 1
ATOM 2992 O O . ASP A 1 372 ? -25.279 8.949 23.019 1.00 92.94 372 ASP A O 1
ATOM 2996 N N . PHE A 1 373 ? -23.575 7.922 21.981 1.00 91.81 373 PHE A N 1
ATOM 2997 C CA . PHE A 1 373 ? -23.521 6.766 22.897 1.00 91.81 373 PHE A CA 1
ATOM 2998 C C . PHE A 1 373 ? -23.275 7.153 24.363 1.00 91.81 373 PHE A C 1
ATOM 3000 O O . PHE A 1 373 ? -23.969 6.652 25.244 1.00 91.81 373 PHE A O 1
ATOM 3007 N N . ARG A 1 374 ? -22.333 8.066 24.647 1.00 93.38 374 ARG A N 1
ATOM 3008 C CA . ARG A 1 374 ? -22.097 8.572 26.016 1.00 93.38 374 ARG A CA 1
ATOM 3009 C C . ARG A 1 374 ? -23.327 9.290 26.583 1.00 93.38 374 ARG A C 1
ATOM 3011 O O . ARG A 1 374 ? -23.563 9.239 27.788 1.00 93.38 374 ARG A O 1
ATOM 3018 N N . GLY A 1 375 ? -24.118 9.945 25.730 1.00 93.06 375 GLY A N 1
ATOM 3019 C CA . GLY A 1 375 ? -25.399 10.543 26.109 1.00 93.06 375 GLY A CA 1
ATOM 3020 C C . GLY A 1 375 ? -26.453 9.497 26.482 1.00 93.06 375 GLY A C 1
ATOM 3021 O O . GLY A 1 375 ? -27.099 9.624 27.522 1.00 93.06 375 GLY A O 1
ATOM 3022 N N . GLU A 1 376 ? -26.603 8.447 25.671 1.00 92.88 376 GLU A N 1
ATOM 3023 C CA . GLU A 1 376 ? -27.528 7.335 25.938 1.00 92.88 376 GLU A CA 1
ATOM 3024 C C . GLU A 1 376 ? -27.143 6.544 27.198 1.00 92.88 376 GLU A C 1
ATOM 3026 O O . GLU A 1 376 ? -28.001 6.279 28.042 1.00 92.88 376 GLU A O 1
ATOM 3031 N N . GLU A 1 377 ? -25.856 6.236 27.379 1.00 93.19 377 GLU A N 1
ATOM 3032 C CA . GLU A 1 377 ? -25.330 5.560 28.570 1.00 93.19 377 GLU A CA 1
ATOM 3033 C C . GLU A 1 377 ? -25.622 6.361 29.848 1.00 93.19 377 GLU A C 1
ATOM 3035 O O . GLU A 1 377 ? -26.144 5.812 30.820 1.00 93.19 377 GLU A O 1
ATOM 3040 N N . LEU A 1 378 ? -25.383 7.678 29.835 1.00 94.00 378 LEU A N 1
ATOM 3041 C CA . LEU A 1 378 ? -25.669 8.545 30.980 1.00 94.00 378 LEU A CA 1
ATOM 3042 C C . LEU A 1 378 ? -27.173 8.603 31.309 1.00 94.00 378 LEU A C 1
ATOM 3044 O O . LEU A 1 378 ? -27.540 8.626 32.487 1.00 94.00 378 LEU A O 1
ATOM 3048 N N . MET A 1 379 ? -28.051 8.589 30.298 1.00 94.94 379 MET A N 1
ATOM 3049 C CA . MET A 1 379 ? -29.503 8.505 30.514 1.00 94.94 379 MET A CA 1
ATOM 3050 C C . MET A 1 379 ? -29.913 7.171 31.149 1.00 94.94 379 MET A C 1
ATOM 3052 O O . MET A 1 379 ? -30.700 7.177 32.095 1.00 94.94 379 MET A O 1
ATOM 3056 N N . LEU A 1 380 ? -29.361 6.046 30.681 1.00 95.38 380 LEU A N 1
ATOM 3057 C CA . LEU A 1 380 ? -29.643 4.714 31.231 1.00 95.38 380 LEU A CA 1
ATOM 3058 C C . LEU A 1 380 ? -29.140 4.561 32.673 1.00 95.38 380 LEU A C 1
ATOM 3060 O O . LEU A 1 380 ? -29.877 4.058 33.522 1.00 95.38 380 LEU A O 1
ATOM 3064 N N . ILE A 1 381 ? -27.934 5.053 32.979 1.00 91.25 381 ILE A N 1
ATOM 3065 C CA . ILE A 1 381 ? -27.407 5.104 34.353 1.00 91.25 381 ILE A CA 1
ATOM 3066 C C . ILE A 1 381 ? -28.349 5.924 35.241 1.00 91.25 381 ILE A C 1
ATOM 3068 O O . ILE A 1 381 ? -28.803 5.432 36.272 1.00 91.25 381 ILE A O 1
ATOM 3072 N N . THR A 1 382 ? -28.727 7.130 34.804 1.00 94.12 382 THR A N 1
ATOM 3073 C CA . THR A 1 382 ? -29.651 8.002 35.550 1.00 94.12 382 THR A CA 1
ATOM 3074 C C . THR A 1 382 ? -31.016 7.333 35.768 1.00 94.12 382 THR A C 1
ATOM 3076 O O . THR A 1 382 ? -31.620 7.479 36.832 1.00 94.12 382 THR A O 1
ATOM 3079 N N . GLN A 1 383 ? -31.529 6.581 34.789 1.00 95.69 383 GLN A N 1
ATOM 3080 C CA . GLN A 1 383 ? -32.774 5.829 34.944 1.00 95.69 383 GLN A CA 1
ATOM 3081 C C . GLN A 1 383 ? -32.629 4.726 36.004 1.00 95.69 383 GLN A C 1
ATOM 3083 O O . GLN A 1 383 ? -33.442 4.668 36.928 1.00 95.69 383 GLN A O 1
ATOM 3088 N N . HIS A 1 384 ? -31.583 3.902 35.925 1.00 93.00 384 HIS A N 1
ATOM 3089 C CA . HIS A 1 384 ? -31.348 2.830 36.893 1.00 93.00 384 HIS A CA 1
ATOM 3090 C C . HIS A 1 384 ? -31.068 3.344 38.312 1.00 93.00 384 HIS A C 1
ATOM 3092 O O . HIS A 1 384 ? -31.532 2.736 39.273 1.00 93.00 384 HIS A O 1
ATOM 3098 N N . GLU A 1 385 ? -30.385 4.479 38.482 1.00 94.81 385 GLU A N 1
ATOM 3099 C CA . GLU A 1 385 ? -30.224 5.121 39.795 1.00 94.81 385 GLU A CA 1
ATOM 3100 C C . GLU A 1 385 ? -31.577 5.524 40.405 1.00 94.81 385 GLU A C 1
ATOM 3102 O O . GLU A 1 385 ? -31.820 5.304 41.594 1.00 94.81 385 GLU A O 1
ATOM 3107 N N . ASN A 1 386 ? -32.496 6.055 39.590 1.00 95.56 386 ASN A N 1
ATOM 3108 C CA . ASN A 1 386 ? -33.851 6.386 40.031 1.00 95.56 386 ASN A CA 1
ATOM 3109 C C . ASN A 1 386 ? -34.681 5.133 40.366 1.00 95.56 386 ASN A C 1
ATOM 3111 O O . ASN A 1 386 ? -35.393 5.130 41.371 1.00 95.56 386 ASN A O 1
ATOM 3115 N N . GLU A 1 387 ? -34.577 4.063 39.573 1.00 95.56 387 GLU A N 1
ATOM 3116 C CA . GLU A 1 387 ? -35.234 2.773 39.840 1.00 95.56 387 GLU A CA 1
ATOM 3117 C C . GLU A 1 387 ? -34.710 2.127 41.135 1.00 95.56 387 GLU A C 1
ATOM 3119 O O . GLU A 1 387 ? -35.498 1.724 41.992 1.00 95.56 387 GLU A O 1
ATOM 3124 N N . LEU A 1 388 ? -33.387 2.096 41.330 1.00 96.12 388 LEU A N 1
ATOM 3125 C CA . LEU A 1 388 ? -32.750 1.598 42.553 1.00 96.12 388 LEU A CA 1
ATOM 3126 C C . LEU A 1 388 ? -33.187 2.395 43.783 1.00 96.12 388 LEU A C 1
ATOM 3128 O O . LEU A 1 388 ? -33.485 1.799 44.819 1.00 96.12 388 LEU A O 1
ATOM 3132 N N . LYS A 1 389 ? -33.282 3.723 43.670 1.00 96.19 389 LYS A N 1
ATOM 3133 C CA . LYS A 1 389 ? -33.768 4.579 44.755 1.00 96.19 389 LYS A CA 1
ATOM 3134 C C . LYS A 1 389 ? -35.232 4.290 45.106 1.00 96.19 389 LYS A C 1
ATOM 3136 O O . LYS A 1 389 ? -35.553 4.146 46.283 1.00 96.19 389 LYS A O 1
ATOM 3141 N N . GLN A 1 390 ? -36.108 4.133 44.111 1.00 95.88 390 GLN A N 1
ATOM 3142 C CA . GLN A 1 390 ? -37.512 3.756 44.339 1.00 95.88 390 GLN A CA 1
ATOM 3143 C C . GLN A 1 390 ? -37.636 2.379 45.010 1.00 95.88 390 GLN A C 1
ATOM 3145 O O . GLN A 1 390 ? -38.445 2.207 45.924 1.00 95.88 390 GLN A O 1
ATOM 3150 N N . LEU A 1 391 ? -36.812 1.407 44.605 1.00 95.81 391 LEU A N 1
ATOM 3151 C CA . LEU A 1 391 ? -36.762 0.083 45.230 1.00 95.81 391 LEU A CA 1
ATOM 3152 C C . LEU A 1 391 ? -36.247 0.146 46.677 1.00 95.81 391 LEU A C 1
ATOM 3154 O O . LEU A 1 391 ? -36.817 -0.511 47.546 1.00 95.81 391 LEU A O 1
ATOM 3158 N N . GLN A 1 392 ? -35.226 0.958 46.966 1.00 95.38 392 GLN A N 1
ATOM 3159 C CA . GLN A 1 392 ? -34.743 1.185 48.334 1.00 95.38 392 GLN A CA 1
ATOM 3160 C C . GLN A 1 392 ? -35.831 1.807 49.222 1.00 95.38 392 GLN A C 1
ATOM 3162 O O . GLN A 1 392 ? -36.096 1.291 50.308 1.00 95.38 392 GLN A O 1
ATOM 3167 N N . GLU A 1 393 ? -36.517 2.851 48.749 1.00 95.88 393 GLU A N 1
ATOM 3168 C CA . GLU A 1 393 ? -37.629 3.488 49.470 1.00 95.88 393 GLU A CA 1
ATOM 3169 C C . GLU A 1 393 ? -38.795 2.507 49.722 1.00 95.88 393 GLU A C 1
ATOM 3171 O O . GLU A 1 393 ? -39.395 2.515 50.802 1.00 95.88 393 GLU A O 1
ATOM 3176 N N . ALA A 1 394 ? -39.088 1.614 48.768 1.00 95.44 394 ALA A N 1
ATOM 3177 C CA . ALA A 1 394 ? -40.087 0.557 48.930 1.00 95.44 394 ALA A CA 1
ATOM 3178 C C . ALA A 1 394 ? -39.673 -0.491 49.981 1.00 95.44 394 ALA A C 1
ATOM 3180 O O . ALA A 1 394 ? -40.459 -0.793 50.881 1.00 95.44 394 ALA A O 1
ATOM 3181 N N . VAL A 1 395 ? -38.432 -0.989 49.929 1.00 96.12 395 VAL A N 1
ATOM 3182 C CA . VAL A 1 395 ? -37.896 -1.956 50.906 1.00 96.12 395 VAL A CA 1
ATOM 3183 C C . VAL A 1 395 ? -37.832 -1.348 52.309 1.00 96.12 395 VAL A C 1
ATOM 3185 O O . VAL A 1 395 ? -38.213 -1.998 53.283 1.00 96.12 395 VAL A O 1
ATOM 3188 N N . GLU A 1 396 ? -37.425 -0.084 52.450 1.00 95.50 396 GLU A N 1
ATOM 3189 C CA . GLU A 1 396 ? -37.473 0.626 53.732 1.00 95.50 396 GLU A CA 1
ATOM 3190 C C . GLU A 1 396 ? -38.894 0.734 54.295 1.00 95.50 396 GLU A C 1
ATOM 3192 O O . GLU A 1 396 ? -39.097 0.657 55.508 1.00 95.50 396 GLU A O 1
ATOM 3197 N N . LYS A 1 397 ? -39.892 0.930 53.431 1.00 95.75 397 LYS A N 1
ATOM 3198 C CA . LYS A 1 397 ? -41.296 1.016 53.835 1.00 95.75 397 LYS A CA 1
ATOM 3199 C C . LYS A 1 397 ? -41.841 -0.343 54.276 1.00 95.75 397 LYS A C 1
ATOM 3201 O O . LYS A 1 397 ? -42.454 -0.423 55.339 1.00 95.75 397 LYS A O 1
ATOM 3206 N N . GLU A 1 398 ? -41.590 -1.405 53.510 1.00 94.88 398 GLU A N 1
ATOM 3207 C CA . GLU A 1 398 ? -42.008 -2.767 53.870 1.00 94.88 398 GLU A CA 1
ATOM 3208 C C . GLU A 1 398 ? -41.323 -3.258 55.149 1.00 94.88 398 GLU A C 1
ATOM 3210 O O . GLU A 1 398 ? -41.986 -3.804 56.031 1.00 94.88 398 GLU A O 1
ATOM 3215 N N . THR A 1 399 ? -40.019 -3.010 55.306 1.00 93.56 399 THR A N 1
ATOM 3216 C CA . THR A 1 399 ? -39.282 -3.394 56.522 1.00 93.56 399 THR A CA 1
ATOM 3217 C C . THR A 1 399 ? -39.776 -2.648 57.761 1.00 93.56 399 THR A C 1
ATOM 3219 O O . THR A 1 399 ? -39.943 -3.285 58.800 1.00 93.56 399 THR A O 1
ATOM 3222 N N . LYS A 1 400 ? -40.097 -1.347 57.664 1.00 94.19 400 LYS A N 1
ATOM 3223 C CA . LYS A 1 400 ? -40.754 -0.592 58.753 1.00 94.19 400 LYS A CA 1
ATOM 3224 C C . LYS A 1 400 ? -42.114 -1.204 59.115 1.00 94.19 400 LYS A C 1
ATOM 3226 O O . LYS A 1 400 ? -42.339 -1.519 60.280 1.00 94.19 400 LYS A O 1
ATOM 3231 N N . MET A 1 401 ? -42.970 -1.475 58.124 1.00 94.19 401 MET A N 1
ATOM 3232 C CA . MET A 1 401 ? -44.283 -2.105 58.347 1.00 94.19 401 MET A CA 1
ATOM 3233 C C . MET A 1 401 ? -44.175 -3.493 59.003 1.00 94.19 401 MET A C 1
ATOM 3235 O O . MET A 1 401 ? -44.923 -3.793 59.934 1.00 94.19 401 MET A O 1
ATOM 3239 N N . ALA A 1 402 ? -43.227 -4.328 58.567 1.00 93.81 402 ALA A N 1
ATOM 3240 C CA . ALA A 1 402 ? -42.987 -5.645 59.155 1.00 93.81 402 ALA A CA 1
ATOM 3241 C C . ALA A 1 402 ? -42.450 -5.558 60.598 1.00 93.81 402 ALA A C 1
ATOM 3243 O O . ALA A 1 402 ? -42.822 -6.369 61.451 1.00 93.81 402 ALA A O 1
ATOM 3244 N N . LEU A 1 403 ? -41.599 -4.568 60.894 1.00 94.25 403 LEU A N 1
ATOM 3245 C CA . LEU A 1 403 ? -41.074 -4.333 62.240 1.00 94.25 403 LEU A CA 1
ATOM 3246 C C . LEU A 1 403 ? -42.185 -3.897 63.209 1.00 94.25 403 LEU A C 1
ATOM 3248 O O . LEU A 1 403 ? -42.269 -4.426 64.319 1.00 94.25 403 LEU A O 1
ATOM 3252 N N . ASP A 1 404 ? -43.065 -2.994 62.771 1.00 92.69 404 ASP A N 1
ATOM 3253 C CA . ASP A 1 404 ? -44.230 -2.548 63.542 1.00 92.69 404 ASP A CA 1
ATOM 3254 C C . ASP A 1 404 ? -45.203 -3.709 63.815 1.00 92.69 404 ASP A C 1
ATOM 3256 O O . ASP A 1 404 ? -45.657 -3.890 64.949 1.00 92.69 404 ASP A O 1
ATOM 3260 N N . GLU A 1 405 ? -45.459 -4.569 62.822 1.00 94.00 405 GLU A N 1
ATOM 3261 C CA . GLU A 1 405 ? -46.301 -5.759 62.995 1.00 94.00 405 GLU A CA 1
ATOM 3262 C C . GLU A 1 405 ? -45.703 -6.752 64.013 1.00 94.00 405 GLU A C 1
ATOM 3264 O O . GLU A 1 405 ? -46.423 -7.319 64.843 1.00 94.00 405 GLU A O 1
ATOM 3269 N N . LEU A 1 406 ? -44.379 -6.951 63.997 1.00 91.56 406 LEU A N 1
ATOM 3270 C CA . LEU A 1 406 ? -43.673 -7.785 64.975 1.00 91.56 406 LEU A CA 1
ATOM 3271 C C . LEU A 1 406 ? -43.709 -7.182 66.387 1.00 91.56 406 LEU A C 1
ATOM 3273 O O . LEU A 1 406 ? -43.913 -7.917 67.358 1.00 91.56 406 LEU A O 1
ATOM 3277 N N . LEU A 1 407 ? -43.560 -5.860 66.516 1.00 90.50 407 LEU A N 1
ATOM 3278 C CA . LEU A 1 407 ? -43.691 -5.152 67.792 1.00 90.50 407 LEU A CA 1
ATOM 3279 C C . LEU A 1 407 ? -45.102 -5.303 68.372 1.00 90.50 407 LEU A C 1
ATOM 3281 O O . LEU A 1 407 ? -45.247 -5.593 69.562 1.00 90.50 407 LEU A O 1
ATOM 3285 N N . ASP A 1 408 ? -46.142 -5.179 67.551 1.00 89.00 408 ASP A N 1
ATOM 3286 C CA . ASP A 1 408 ? -47.528 -5.361 67.987 1.00 89.00 408 ASP A CA 1
ATOM 3287 C C . ASP A 1 408 ? -47.859 -6.819 68.331 1.00 89.00 408 ASP A C 1
ATOM 3289 O O . ASP A 1 408 ? -48.509 -7.072 69.352 1.00 89.00 408 ASP A O 1
ATOM 3293 N N . LYS A 1 409 ? -47.343 -7.795 67.573 1.00 87.81 409 LYS A N 1
ATOM 3294 C CA . LYS A 1 409 ? -47.395 -9.219 67.950 1.00 87.81 409 LYS A CA 1
ATOM 3295 C C . LYS A 1 409 ? -46.722 -9.464 69.305 1.00 87.81 409 LYS A C 1
ATOM 3297 O O . LYS A 1 409 ? -47.289 -10.160 70.148 1.00 87.81 409 LYS A O 1
ATOM 3302 N N . GLN A 1 410 ? -45.564 -8.848 69.568 1.00 85.12 410 GLN A N 1
ATOM 3303 C CA . GLN A 1 410 ? -44.868 -8.983 70.852 1.00 85.12 410 GLN A CA 1
ATOM 3304 C C . GLN A 1 410 ? -45.654 -8.352 72.017 1.00 85.12 410 GLN A C 1
ATOM 3306 O O . GLN A 1 410 ? -45.705 -8.937 73.102 1.00 85.12 410 GLN A O 1
ATOM 3311 N N . LYS A 1 411 ? -46.292 -7.189 71.813 1.00 82.19 411 LYS A N 1
ATOM 3312 C CA . LYS A 1 411 ? -47.170 -6.555 72.818 1.00 82.19 411 LYS A CA 1
ATOM 3313 C C . LYS A 1 411 ? -48.355 -7.463 73.171 1.00 82.19 411 LYS A C 1
ATOM 3315 O O . LYS A 1 411 ? -48.595 -7.702 74.353 1.00 82.19 411 LYS A O 1
ATOM 3320 N N . ARG A 1 412 ? -49.041 -8.024 72.164 1.00 80.06 412 ARG A N 1
ATOM 3321 C CA . ARG A 1 412 ? -50.177 -8.949 72.358 1.00 80.06 412 ARG A CA 1
ATOM 3322 C C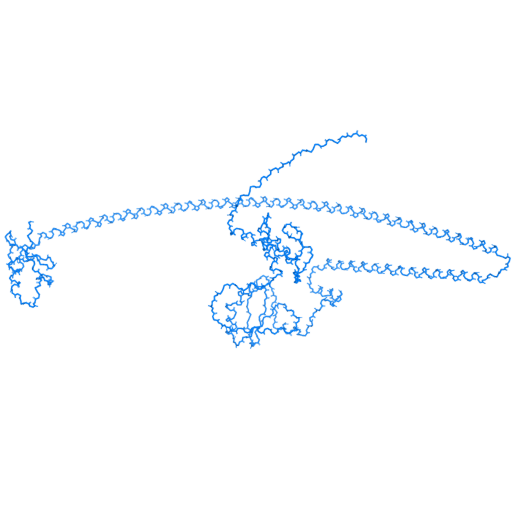 . ARG A 1 412 ? -49.760 -10.215 73.115 1.00 80.06 412 ARG A C 1
ATOM 3324 O O . ARG A 1 412 ? -50.378 -10.547 74.121 1.00 80.06 412 ARG A O 1
ATOM 3331 N N . ALA A 1 413 ? -48.652 -10.848 72.724 1.00 75.00 413 ALA A N 1
ATOM 3332 C CA . ALA A 1 413 ? -48.137 -12.042 73.402 1.00 75.00 413 ALA A CA 1
ATOM 3333 C C . ALA A 1 413 ? -47.764 -11.790 74.881 1.00 75.00 413 ALA A C 1
ATOM 3335 O O . ALA A 1 413 ? -48.031 -12.628 75.743 1.00 75.00 413 ALA A O 1
ATOM 3336 N N . LYS A 1 414 ? -47.193 -10.618 75.205 1.00 71.25 414 LYS A N 1
ATOM 3337 C CA . LYS A 1 414 ? -46.920 -10.211 76.598 1.00 71.25 414 LYS A CA 1
ATOM 3338 C C . LYS A 1 414 ? -48.207 -10.028 77.414 1.00 71.25 414 LYS A C 1
ATOM 3340 O O . LYS A 1 414 ? -48.230 -10.382 78.591 1.00 71.25 414 LYS A O 1
ATOM 3345 N N . GLN A 1 415 ? -49.272 -9.514 76.798 1.00 63.78 415 GLN A N 1
ATOM 3346 C CA . GLN A 1 415 ? -50.576 -9.342 77.442 1.00 63.78 415 GLN A CA 1
ATOM 3347 C C . GLN A 1 415 ? -51.274 -10.691 77.702 1.00 63.78 415 GLN A C 1
ATOM 3349 O O . GLN A 1 415 ? -51.852 -10.889 78.768 1.00 63.78 415 GLN A O 1
ATOM 3354 N N . GLU A 1 416 ? -51.157 -11.655 76.785 1.00 60.41 416 GLU A N 1
ATOM 3355 C CA . GLU A 1 416 ? -51.687 -13.014 76.973 1.00 60.41 416 GLU A CA 1
ATOM 3356 C C . GLU A 1 416 ? -50.942 -13.795 78.071 1.00 60.41 416 GLU A C 1
ATOM 3358 O O . GLU A 1 416 ? -51.576 -14.487 78.870 1.00 60.41 416 GLU A O 1
ATOM 3363 N N . GLN A 1 417 ? -49.618 -13.636 78.201 1.00 57.50 417 GLN A N 1
ATOM 3364 C CA . GLN A 1 417 ? -48.842 -14.296 79.265 1.00 57.50 417 GLN A CA 1
ATOM 3365 C C . GLN A 1 417 ? -49.226 -13.846 80.690 1.00 57.50 417 GLN A C 1
ATOM 3367 O O . GLN A 1 417 ? -49.134 -14.648 81.629 1.00 57.50 417 GLN A O 1
ATOM 3372 N N . GLN A 1 418 ? -49.715 -12.611 80.868 1.00 54.69 418 GLN A N 1
ATOM 3373 C CA . GLN A 1 418 ? -50.227 -12.133 82.163 1.00 54.69 418 GLN A CA 1
ATOM 3374 C C . GLN A 1 418 ? -51.524 -12.839 82.606 1.00 54.69 418 GLN A C 1
ATOM 3376 O O . GLN A 1 418 ? -51.812 -12.871 83.804 1.00 54.69 418 GLN A O 1
ATOM 3381 N N . ASN A 1 419 ? -52.247 -13.473 81.677 1.00 53.75 419 ASN A N 1
ATOM 3382 C CA . ASN A 1 419 ? -53.439 -14.286 81.945 1.00 53.75 419 ASN A CA 1
ATOM 3383 C C . ASN A 1 419 ? -53.133 -15.788 82.106 1.00 53.75 419 ASN A C 1
ATOM 3385 O O . ASN A 1 419 ? -54.043 -16.617 82.062 1.00 53.75 419 ASN A O 1
ATOM 3389 N N . SER A 1 420 ? -51.866 -16.167 82.313 1.00 57.81 420 SER A N 1
ATOM 3390 C CA . SER A 1 420 ? -51.521 -17.550 82.659 1.00 57.81 420 SER A CA 1
ATOM 3391 C C . SER A 1 420 ? -52.221 -17.985 83.963 1.00 57.81 420 SER A C 1
ATOM 3393 O O . SER A 1 420 ? -52.259 -17.212 84.928 1.00 57.81 420 SER A O 1
ATOM 3395 N N . PRO A 1 421 ? -52.794 -19.207 84.024 1.00 58.81 421 PRO A N 1
ATOM 3396 C CA . PRO A 1 421 ? -53.580 -19.644 85.172 1.00 58.81 421 PRO A CA 1
ATOM 3397 C C . PRO A 1 421 ? -52.720 -19.621 86.434 1.00 58.81 421 PRO A C 1
ATOM 3399 O O . PRO A 1 421 ? -51.699 -20.305 86.534 1.00 58.81 421 PRO A O 1
ATOM 3402 N N . LYS A 1 422 ? -53.144 -18.830 87.422 1.00 67.00 422 LYS A N 1
ATOM 3403 C CA . LYS A 1 422 ? -52.439 -18.664 88.699 1.00 67.00 422 LYS A CA 1
ATOM 3404 C C . LYS A 1 422 ? -52.662 -19.853 89.638 1.00 67.00 422 LYS A C 1
ATOM 3406 O O . LYS A 1 422 ? -52.603 -19.665 90.842 1.00 67.00 422 LYS A O 1
ATOM 3411 N N . GLU A 1 423 ? -52.892 -21.057 89.123 1.00 77.38 423 GLU A N 1
ATOM 3412 C CA . GLU A 1 423 ? -53.290 -22.238 89.896 1.00 77.38 423 GLU A CA 1
ATOM 3413 C C . GLU A 1 423 ? -52.364 -23.428 89.642 1.00 77.38 423 GLU A C 1
ATOM 3415 O O . GLU A 1 423 ? -51.880 -23.651 88.531 1.00 77.38 423 GLU A O 1
ATOM 3420 N N . CYS A 1 424 ? -52.110 -24.214 90.688 1.00 79.44 424 CYS A N 1
ATOM 3421 C CA . CYS A 1 424 ? -51.365 -25.461 90.574 1.00 79.44 424 CYS A CA 1
ATOM 3422 C C . CYS A 1 424 ? -52.196 -26.509 89.818 1.00 79.44 424 CYS A C 1
ATOM 3424 O O . CYS A 1 424 ? -53.259 -26.906 90.283 1.00 79.44 424 CYS A O 1
ATOM 3426 N N . ILE A 1 425 ? -51.668 -27.052 88.719 1.00 79.50 425 ILE A N 1
ATOM 3427 C CA . ILE A 1 425 ? -52.338 -28.051 87.865 1.00 79.50 425 ILE A CA 1
ATOM 3428 C C . ILE A 1 425 ? -52.684 -29.373 88.582 1.00 79.50 425 ILE A C 1
ATOM 3430 O O . ILE A 1 425 ? -53.423 -30.187 88.041 1.00 79.50 425 ILE A O 1
ATOM 3434 N N . VAL A 1 426 ? -52.136 -29.612 89.782 1.00 79.75 426 VAL A N 1
ATOM 3435 C CA . VAL A 1 426 ? -52.361 -30.841 90.567 1.00 79.75 426 VAL A CA 1
ATOM 3436 C C . VAL A 1 426 ? -53.366 -30.641 91.700 1.00 79.75 426 VAL A C 1
ATOM 3438 O O . VAL A 1 426 ? -54.250 -31.473 91.867 1.00 79.75 426 VAL A O 1
ATOM 3441 N N . CYS A 1 427 ? -53.241 -29.569 92.491 1.00 83.31 427 CYS A N 1
ATOM 3442 C CA . CYS A 1 427 ? -54.111 -29.325 93.652 1.00 83.31 427 CYS A CA 1
ATOM 3443 C C . CYS A 1 427 ? -55.105 -28.170 93.466 1.00 83.31 427 CYS A C 1
ATOM 3445 O O . CYS A 1 427 ? -55.771 -27.805 94.431 1.00 83.31 427 CYS A O 1
ATOM 3447 N N . THR A 1 428 ? -55.130 -27.554 92.277 1.00 81.38 428 THR A N 1
ATOM 3448 C CA . THR A 1 428 ? -55.961 -26.401 91.869 1.00 81.38 428 THR A CA 1
ATOM 3449 C C . THR A 1 428 ? -55.935 -25.199 92.822 1.00 81.38 428 THR A C 1
ATOM 3451 O O . THR A 1 428 ? -56.746 -24.288 92.706 1.00 81.38 428 THR A O 1
ATOM 3454 N N . ARG A 1 429 ? -54.990 -25.154 93.772 1.00 80.00 429 ARG A N 1
ATOM 3455 C CA . ARG A 1 429 ? -54.797 -24.007 94.663 1.00 80.00 429 ARG A CA 1
ATOM 3456 C C . ARG A 1 429 ? -54.179 -22.853 93.891 1.00 80.00 429 ARG A C 1
ATOM 3458 O O . ARG A 1 429 ? -53.204 -23.052 93.160 1.00 80.00 429 ARG A O 1
ATOM 3465 N N . GLN A 1 430 ? -54.703 -21.655 94.124 1.00 76.12 430 GLN A N 1
ATOM 3466 C CA . GLN A 1 430 ? -54.110 -20.423 93.624 1.00 76.12 430 GLN A CA 1
ATOM 3467 C C . GLN A 1 430 ? -52.743 -20.191 94.272 1.00 76.12 430 GLN A C 1
ATOM 3469 O O . GLN A 1 430 ? -52.584 -20.319 95.484 1.00 76.12 430 GLN A O 1
ATOM 3474 N N . PHE A 1 431 ? -51.754 -19.848 93.449 1.00 71.12 431 PHE A N 1
ATOM 3475 C CA . PHE A 1 431 ? -50.433 -19.396 93.858 1.00 71.12 431 PHE A CA 1
ATOM 3476 C C . PHE A 1 431 ? -50.560 -18.016 94.520 1.00 71.12 431 PHE A C 1
ATOM 3478 O O . PHE A 1 431 ? -50.418 -16.984 93.862 1.00 71.12 431 PHE A O 1
ATOM 3485 N N . SER A 1 432 ? -50.863 -18.015 95.819 1.00 64.38 432 SER A N 1
ATOM 3486 C CA . SER A 1 432 ? -50.671 -16.864 96.703 1.00 64.38 432 SER A CA 1
ATOM 3487 C C . SER A 1 432 ? -49.175 -16.565 96.882 1.00 64.38 432 SER A C 1
ATOM 3489 O O . SER A 1 432 ? -48.320 -17.356 96.481 1.00 64.38 432 SER A O 1
ATOM 3491 N N . SER A 1 433 ? -48.851 -15.452 97.543 1.00 60.34 433 SER A N 1
ATOM 3492 C CA . SER A 1 433 ? -47.479 -15.068 97.919 1.00 60.34 433 SER A CA 1
ATOM 3493 C C . SER A 1 433 ? -46.725 -16.122 98.746 1.00 60.34 433 SER A C 1
ATOM 3495 O O . SER A 1 433 ? -45.501 -16.093 98.805 1.00 60.34 433 SER A O 1
ATOM 3497 N N . GLU A 1 434 ? -47.435 -17.063 99.372 1.00 59.03 434 GLU A N 1
ATOM 3498 C CA . GLU A 1 434 ? -46.859 -18.141 100.187 1.00 59.03 434 GLU A CA 1
ATOM 3499 C C . GLU A 1 434 ? -46.576 -19.418 99.369 1.00 59.03 434 GLU A C 1
ATOM 3501 O O . GLU A 1 434 ? -45.694 -20.210 99.705 1.00 59.03 434 GLU A O 1
ATOM 3506 N N . LEU A 1 435 ? -47.294 -19.626 98.258 1.00 60.50 435 LEU A N 1
ATOM 3507 C CA . LEU A 1 435 ? -47.230 -20.845 97.450 1.00 60.50 435 LEU A CA 1
ATOM 3508 C C . LEU A 1 435 ? -46.137 -20.755 96.373 1.00 60.50 435 LEU A C 1
ATOM 3510 O O . LEU A 1 435 ? -46.395 -20.466 95.202 1.00 60.50 435 LEU A O 1
ATOM 3514 N N . ARG A 1 436 ? -44.899 -21.079 96.767 1.00 69.38 436 ARG A N 1
ATOM 3515 C CA . ARG A 1 436 ? -43.751 -21.189 95.847 1.00 69.38 436 ARG A CA 1
ATOM 3516 C C . ARG A 1 436 ? -44.038 -22.175 94.694 1.00 69.38 436 ARG A C 1
ATOM 3518 O O . ARG A 1 436 ? -44.494 -23.306 94.908 1.00 69.38 436 ARG A O 1
ATOM 3525 N N . ARG A 1 437 ? -43.729 -21.754 93.461 1.00 72.50 437 ARG A N 1
ATOM 3526 C CA . ARG A 1 437 ? -43.834 -22.569 92.235 1.00 72.50 437 ARG A CA 1
ATOM 3527 C C . ARG A 1 437 ? -42.602 -23.460 92.064 1.00 72.50 437 ARG A C 1
ATOM 3529 O O . ARG A 1 437 ? -41.487 -23.034 92.346 1.00 72.50 437 ARG A O 1
ATOM 3536 N N . ALA A 1 438 ? -42.794 -24.676 91.563 1.00 73.31 438 ALA A N 1
ATOM 3537 C CA . ALA A 1 438 ? -41.704 -25.548 91.132 1.00 73.31 438 ALA A CA 1
ATOM 3538 C C . ALA A 1 438 ? -41.349 -25.271 89.663 1.00 73.31 438 ALA A C 1
ATOM 3540 O O . ALA A 1 438 ? -42.236 -25.240 88.806 1.00 73.31 438 ALA A O 1
ATOM 3541 N N . VAL A 1 439 ? -40.056 -25.107 89.371 1.00 75.69 439 VAL A N 1
ATOM 3542 C CA . VAL A 1 439 ? -39.543 -24.945 88.003 1.00 75.69 439 VAL A CA 1
ATOM 3543 C C . VAL A 1 439 ? -39.219 -26.317 87.425 1.00 75.69 439 VAL A C 1
ATOM 3545 O O . VAL A 1 439 ? -38.331 -27.011 87.918 1.00 75.69 439 VAL A O 1
ATOM 3548 N N . LEU A 1 440 ? -39.920 -26.725 86.370 1.00 76.00 440 LEU A N 1
ATOM 3549 C CA . LEU A 1 440 ? -39.696 -28.027 85.746 1.00 76.00 440 LEU A CA 1
ATOM 3550 C C . LEU A 1 440 ? -38.569 -27.950 84.705 1.00 76.00 440 LEU A C 1
ATOM 3552 O O . LEU A 1 440 ? -38.806 -27.657 83.534 1.00 76.00 440 LEU A O 1
ATOM 3556 N N . VAL A 1 441 ? -37.333 -28.218 85.122 1.00 73.94 441 VAL A N 1
ATOM 3557 C CA . VAL A 1 441 ? -36.145 -28.223 84.247 1.00 73.94 441 VAL A CA 1
ATOM 3558 C C . VAL A 1 441 ? -36.093 -29.533 83.440 1.00 73.94 441 VAL A C 1
ATOM 3560 O O . VAL A 1 441 ? -36.343 -30.585 84.025 1.00 73.94 441 VAL A O 1
ATOM 3563 N N . PRO A 1 442 ? -35.781 -29.518 82.125 1.00 73.88 442 PRO A N 1
ATOM 3564 C CA . PRO A 1 442 ? -35.386 -28.361 81.313 1.00 73.88 442 PRO A CA 1
ATOM 3565 C C . PRO A 1 442 ? -36.550 -27.640 80.611 1.00 73.88 442 PRO A C 1
ATOM 3567 O O . PRO A 1 442 ? -36.335 -26.607 79.991 1.00 73.88 442 PRO A O 1
ATOM 3570 N N . CYS A 1 443 ? -37.785 -28.142 80.708 1.00 79.12 443 CYS A N 1
ATOM 3571 C CA . CYS A 1 443 ? -38.916 -27.636 79.922 1.00 79.12 443 CYS A CA 1
ATOM 3572 C C . CYS A 1 443 ? -39.475 -26.259 80.333 1.00 79.12 443 CYS A C 1
ATOM 3574 O O . CYS A 1 443 ? -40.363 -25.760 79.649 1.00 79.12 443 CYS A O 1
ATOM 3576 N N . GLY A 1 444 ? -39.041 -25.681 81.457 1.00 71.81 444 GLY A N 1
ATOM 3577 C CA . GLY A 1 444 ? -39.423 -24.331 81.888 1.00 71.81 444 GLY A CA 1
ATOM 3578 C C . GLY A 1 444 ? -40.902 -24.144 82.251 1.00 71.81 444 GLY A C 1
ATOM 3579 O O . GLY A 1 444 ? -41.373 -23.013 82.293 1.00 71.81 444 GLY A O 1
ATOM 3580 N N . HIS A 1 445 ? -41.659 -25.216 82.505 1.00 77.50 445 HIS A N 1
ATOM 3581 C CA . HIS A 1 445 ? -43.060 -25.104 82.924 1.00 77.50 445 HIS A CA 1
ATOM 3582 C C . HIS A 1 445 ? -43.159 -24.870 84.442 1.00 77.50 445 HIS A C 1
ATOM 3584 O O . HIS A 1 445 ? -42.560 -25.608 85.221 1.00 77.50 445 HIS A O 1
ATOM 3590 N N . TYR A 1 446 ? -43.960 -23.881 84.856 1.00 70.31 446 TYR A N 1
ATOM 3591 C CA . TYR A 1 446 ? -44.149 -23.458 86.258 1.00 70.31 446 TYR A CA 1
ATOM 3592 C C . TYR A 1 446 ? -45.560 -23.783 86.786 1.00 70.31 446 TYR A C 1
ATOM 3594 O O . TYR A 1 446 ? -46.157 -23.010 87.533 1.00 70.31 446 TYR A O 1
ATOM 3602 N N . THR A 1 447 ? -46.149 -24.899 86.352 1.00 69.69 447 THR A N 1
ATOM 3603 C CA . THR A 1 447 ? -47.577 -25.209 86.566 1.00 69.69 447 THR A CA 1
ATOM 3604 C C . THR A 1 447 ? -47.880 -25.921 87.887 1.00 69.69 447 THR A C 1
ATOM 3606 O O . THR A 1 447 ? -48.995 -26.391 88.083 1.00 69.69 447 THR A O 1
ATOM 3609 N N . MET A 1 448 ? -46.907 -26.067 88.789 1.00 77.19 448 MET A N 1
ATOM 3610 C CA . MET A 1 448 ? -47.020 -26.902 89.993 1.00 77.19 448 MET A CA 1
ATOM 3611 C C . MET A 1 448 ? -46.515 -26.156 91.230 1.00 77.19 448 MET A C 1
ATOM 3613 O O . MET A 1 448 ? -45.502 -25.463 91.155 1.00 77.19 448 MET A O 1
ATOM 3617 N N . CYS A 1 449 ? -47.169 -26.323 92.383 1.00 83.44 449 CYS A N 1
ATOM 3618 C CA . CYS A 1 449 ? -46.571 -25.924 93.660 1.00 83.44 449 CYS A CA 1
ATOM 3619 C C . CYS A 1 449 ? -45.480 -26.921 94.072 1.00 83.44 449 CYS A C 1
ATOM 3621 O O . CYS A 1 449 ? -45.521 -28.095 93.683 1.00 83.44 449 CYS A O 1
ATOM 3623 N N . ILE A 1 450 ? -44.516 -26.459 94.875 1.00 80.94 450 ILE A N 1
ATOM 3624 C CA . ILE A 1 450 ? -43.409 -27.300 95.360 1.00 80.94 450 ILE A CA 1
ATOM 3625 C C . ILE A 1 450 ? -43.931 -28.559 96.069 1.00 80.94 450 ILE A C 1
ATOM 3627 O O . ILE A 1 450 ? -43.439 -29.647 95.789 1.00 80.94 450 ILE A O 1
ATOM 3631 N N . GLU A 1 451 ? -44.973 -28.450 96.899 1.00 82.19 451 GLU A N 1
ATOM 3632 C CA . GLU A 1 451 ? -45.568 -29.589 97.618 1.00 82.19 451 GLU A CA 1
ATOM 3633 C C . GLU A 1 451 ? -46.044 -30.703 96.672 1.00 82.19 451 GLU A C 1
ATOM 3635 O O . GLU A 1 451 ? -45.676 -31.866 96.837 1.00 82.19 451 GLU A O 1
ATOM 3640 N N . CYS A 1 452 ? -46.816 -30.353 95.638 1.00 83.44 452 CYS A N 1
ATOM 3641 C CA . CYS A 1 452 ? -47.309 -31.319 94.654 1.00 83.44 452 CYS A CA 1
ATOM 3642 C C . CYS A 1 452 ? -46.176 -31.901 93.803 1.00 83.44 452 CYS A C 1
ATOM 3644 O O . CYS A 1 452 ? -46.214 -33.079 93.448 1.00 83.44 452 CYS A O 1
ATOM 3646 N N . CYS A 1 453 ? -45.161 -31.096 93.485 1.00 81.50 453 CYS A N 1
ATOM 3647 C CA . CYS A 1 453 ? -44.016 -31.560 92.712 1.00 81.50 453 CYS A CA 1
ATOM 3648 C C . CYS A 1 453 ? -43.158 -32.557 93.510 1.00 81.50 453 CYS A C 1
ATOM 3650 O O . CYS A 1 453 ? -42.826 -33.627 92.997 1.00 81.50 453 CYS A O 1
ATOM 3652 N N . SER A 1 454 ? -42.881 -32.260 94.783 1.00 81.12 454 SER A N 1
ATOM 3653 C CA . SER A 1 454 ? -42.213 -33.168 95.723 1.00 81.12 454 SER A CA 1
ATOM 3654 C C . SER A 1 454 ? -43.040 -34.428 95.994 1.00 81.12 454 SER A C 1
ATOM 3656 O O . SER A 1 454 ? -42.489 -35.525 96.025 1.00 81.12 454 SER A O 1
ATOM 3658 N N . GLY A 1 455 ? -44.367 -34.309 96.116 1.00 81.31 455 GLY A N 1
ATOM 3659 C CA . GLY A 1 455 ? -45.270 -35.453 96.267 1.00 81.31 455 GLY A CA 1
ATOM 3660 C C . GLY A 1 455 ? -45.188 -36.430 95.091 1.00 81.31 455 GLY A C 1
ATOM 3661 O O . GLY A 1 455 ? -44.972 -37.624 95.293 1.00 81.31 455 GLY A O 1
ATOM 3662 N N . ILE A 1 456 ? -45.271 -35.930 93.852 1.00 77.69 456 ILE A N 1
ATOM 3663 C CA . ILE A 1 456 ? -45.120 -36.761 92.644 1.00 77.69 456 ILE A CA 1
ATOM 3664 C C . ILE A 1 456 ? -43.712 -37.365 92.548 1.00 77.69 456 ILE A C 1
ATOM 3666 O O . ILE A 1 456 ? -43.569 -38.519 92.138 1.00 77.69 456 ILE A O 1
ATOM 3670 N N . TRP A 1 457 ? -42.676 -36.627 92.953 1.00 78.81 457 TRP A N 1
ATOM 3671 C CA . TRP A 1 457 ? -41.307 -37.141 92.974 1.00 78.81 457 TRP A CA 1
ATOM 3672 C C . TRP A 1 457 ? -41.120 -38.280 93.982 1.00 78.81 457 TRP A C 1
ATOM 3674 O O . TRP A 1 457 ? -40.491 -39.281 93.655 1.00 78.81 457 TRP A O 1
ATOM 3684 N N . ASN A 1 458 ? -41.718 -38.181 95.169 1.00 79.19 458 ASN A N 1
ATOM 3685 C CA . ASN A 1 458 ? -41.619 -39.207 96.210 1.00 79.19 458 ASN A CA 1
ATOM 3686 C C . ASN A 1 458 ? -42.453 -40.465 95.896 1.00 79.19 458 ASN A C 1
ATOM 3688 O O . ASN A 1 458 ? -42.096 -41.561 96.318 1.00 79.19 458 ASN A O 1
ATOM 3692 N N . LEU A 1 459 ? -43.528 -40.338 95.108 1.00 75.56 459 LEU A N 1
ATOM 3693 C CA . LEU A 1 459 ? -44.330 -41.468 94.609 1.00 75.56 459 LEU A CA 1
ATOM 3694 C C . LEU A 1 459 ? -43.674 -42.220 93.430 1.00 75.56 459 LEU A C 1
ATOM 3696 O O . LEU A 1 459 ? -44.183 -43.246 92.967 1.00 75.56 459 LEU A O 1
ATOM 3700 N N . ARG A 1 460 ? -42.546 -41.722 92.913 1.00 74.81 460 ARG A N 1
ATOM 3701 C CA . ARG A 1 460 ? -41.842 -42.275 91.753 1.00 74.81 460 ARG A CA 1
ATOM 3702 C C . ARG A 1 460 ? -41.140 -43.593 92.102 1.00 74.81 460 ARG A C 1
ATOM 3704 O O . ARG A 1 460 ? -40.222 -43.632 92.917 1.00 74.81 460 ARG A O 1
ATOM 3711 N N . LYS A 1 461 ? -41.467 -44.677 91.386 1.00 72.12 461 LYS A N 1
ATOM 3712 C CA . LYS A 1 461 ? -40.655 -45.911 91.419 1.00 72.12 461 LYS A CA 1
ATOM 3713 C C . LYS A 1 461 ? -39.228 -45.603 90.925 1.00 72.12 461 LYS A C 1
ATOM 3715 O O . LYS A 1 461 ? -39.098 -44.960 89.879 1.00 72.12 461 LYS A O 1
ATOM 3720 N N . PRO A 1 462 ? -38.160 -46.119 91.567 1.00 72.38 462 PRO A N 1
ATOM 3721 C CA . PRO A 1 462 ? -36.777 -45.683 91.318 1.00 72.38 462 PRO A CA 1
ATOM 3722 C C . PRO A 1 462 ? -36.275 -45.850 89.870 1.00 72.38 462 PRO A C 1
ATOM 3724 O O . PRO A 1 462 ? -35.301 -45.212 89.487 1.00 72.38 462 PRO A O 1
ATOM 3727 N N . LYS A 1 463 ? -36.948 -46.657 89.036 1.00 73.88 463 LYS A N 1
ATOM 3728 C CA . LYS A 1 463 ? -36.591 -46.897 87.624 1.00 73.88 463 LYS A CA 1
ATOM 3729 C C . LYS A 1 463 ? -37.361 -46.057 86.587 1.00 73.88 463 LYS A C 1
ATOM 3731 O O . LYS A 1 463 ? -37.064 -46.167 85.404 1.00 73.88 463 LYS A O 1
ATOM 3736 N N . CYS A 1 464 ? -38.342 -45.235 86.973 1.00 74.12 464 CYS A N 1
ATOM 3737 C CA . CYS A 1 464 ? -39.198 -44.512 86.017 1.00 74.12 464 CYS A CA 1
ATOM 3738 C C . CYS A 1 464 ? -38.924 -42.999 86.048 1.00 74.12 464 CYS A C 1
ATOM 3740 O O . CYS A 1 464 ? -39.264 -42.396 87.060 1.00 74.12 464 CYS A O 1
ATOM 3742 N N . PRO A 1 465 ? -38.343 -42.358 85.011 1.00 78.25 465 PRO A N 1
ATOM 3743 C CA . PRO A 1 465 ? -38.106 -40.910 85.002 1.00 78.25 465 PRO A CA 1
ATOM 3744 C C . PRO A 1 465 ? -39.379 -40.096 85.268 1.00 78.25 465 PRO A C 1
ATOM 3746 O O . PRO A 1 465 ? -40.419 -40.350 84.658 1.00 78.25 465 PRO A O 1
ATOM 3749 N N . ALA A 1 466 ? -39.277 -39.099 86.155 1.00 77.81 466 ALA A N 1
ATOM 3750 C CA . ALA A 1 466 ? -40.322 -38.095 86.326 1.00 77.81 466 ALA A CA 1
ATOM 3751 C C . ALA A 1 466 ? -40.505 -37.337 85.006 1.00 77.81 466 ALA A C 1
ATOM 3753 O O . ALA A 1 466 ? -39.527 -37.017 84.327 1.00 77.81 466 ALA A O 1
ATOM 3754 N N . LYS A 1 467 ? -41.757 -37.059 84.641 1.00 81.62 467 LYS A N 1
ATOM 3755 C CA . LYS A 1 467 ? -42.109 -36.339 83.415 1.00 81.62 467 LYS A CA 1
ATOM 3756 C C . LYS A 1 467 ? -42.954 -35.122 83.754 1.00 81.62 467 LYS A C 1
ATOM 3758 O O . LYS A 1 467 ? -43.817 -35.202 84.624 1.00 81.62 467 LYS A O 1
ATOM 3763 N N . CYS A 1 468 ? -42.728 -34.019 83.048 1.00 78.81 468 CYS A N 1
ATOM 3764 C CA . CYS A 1 468 ? -43.574 -32.835 83.142 1.00 78.81 468 CYS A CA 1
ATOM 3765 C C . CYS A 1 468 ? -45.035 -33.214 82.818 1.00 78.81 468 CYS A C 1
ATOM 3767 O O . CYS A 1 468 ? -45.263 -33.801 81.757 1.00 78.81 468 CYS A O 1
ATOM 3769 N N . PRO A 1 469 ? -46.036 -32.869 83.652 1.00 75.19 469 PRO A N 1
ATOM 3770 C CA . PRO A 1 469 ? -47.435 -33.173 83.343 1.00 75.19 469 PRO A CA 1
ATOM 3771 C C . PRO A 1 469 ? -47.952 -32.413 82.110 1.00 75.19 469 PRO A C 1
ATOM 3773 O O . PRO A 1 469 ? -48.892 -32.876 81.474 1.00 75.19 469 PRO A O 1
ATOM 3776 N N . VAL A 1 470 ? -47.317 -31.289 81.745 1.00 77.88 470 VAL A N 1
ATOM 3777 C CA . VAL A 1 470 ? -47.684 -30.468 80.579 1.00 77.88 470 VAL A CA 1
ATOM 3778 C C . VAL A 1 470 ? -47.087 -31.038 79.288 1.00 77.88 470 VAL A C 1
ATOM 3780 O O . VAL A 1 470 ? -47.815 -31.499 78.416 1.00 77.88 470 VAL A O 1
ATOM 3783 N N . CYS A 1 471 ? -45.755 -31.056 79.165 1.00 81.75 471 CYS A N 1
ATOM 3784 C CA . CYS A 1 471 ? -45.069 -31.411 77.913 1.00 81.75 471 CYS A CA 1
ATOM 3785 C C . CYS A 1 471 ? -44.486 -32.837 77.873 1.00 81.75 471 CYS A C 1
ATOM 3787 O O . CYS A 1 471 ? -43.864 -33.217 76.885 1.00 81.75 471 CYS A O 1
ATOM 3789 N N . ARG A 1 472 ? -44.641 -33.635 78.941 1.00 82.88 472 ARG A N 1
ATOM 3790 C CA . ARG A 1 472 ? -44.136 -35.022 79.082 1.00 82.88 472 ARG A CA 1
ATOM 3791 C C . ARG A 1 472 ? -42.616 -35.216 78.949 1.00 82.88 472 ARG A C 1
ATOM 3793 O O . ARG A 1 472 ? -42.148 -36.354 79.028 1.00 82.88 472 ARG A O 1
ATOM 3800 N N . MET A 1 473 ? -41.849 -34.135 78.809 1.00 82.88 473 MET A N 1
ATOM 3801 C CA . MET A 1 473 ? -40.386 -34.130 78.861 1.00 82.88 473 MET A CA 1
ATOM 3802 C C . MET A 1 473 ? -39.897 -34.700 80.199 1.00 82.88 473 MET A C 1
ATOM 3804 O O . MET A 1 473 ? -40.547 -34.493 81.226 1.00 82.88 473 MET A O 1
ATOM 3808 N N . VAL A 1 474 ? -38.775 -35.427 80.192 1.00 82.00 474 VAL A N 1
ATOM 3809 C CA . VAL A 1 474 ? -38.133 -35.897 81.430 1.00 82.00 474 VAL A CA 1
ATOM 3810 C C . VAL A 1 474 ? -37.646 -34.685 82.216 1.00 82.00 474 VAL A C 1
ATOM 3812 O O . VAL A 1 474 ? -37.026 -33.797 81.637 1.00 82.00 474 VAL A O 1
ATOM 3815 N N . ILE A 1 475 ? -37.965 -34.646 83.509 1.00 79.06 475 ILE A N 1
ATOM 3816 C CA . ILE A 1 475 ? -37.680 -33.505 84.379 1.00 79.06 475 ILE A CA 1
ATOM 3817 C C . ILE A 1 475 ? -36.741 -33.868 85.521 1.00 79.06 475 ILE A C 1
ATOM 3819 O O . ILE A 1 475 ? -36.820 -34.955 86.101 1.00 79.06 475 ILE A O 1
ATOM 3823 N N . GLU A 1 476 ? -35.909 -32.900 85.882 1.00 73.19 476 GLU A N 1
ATOM 3824 C CA . GLU A 1 476 ? -35.112 -32.902 87.101 1.00 73.19 476 GLU A CA 1
ATOM 3825 C C . GLU A 1 476 ? -35.669 -31.851 88.060 1.00 73.19 476 GLU A C 1
ATOM 3827 O O . GLU A 1 476 ? -35.923 -30.706 87.678 1.00 73.19 476 GLU A O 1
ATOM 3832 N N . LEU A 1 477 ? -35.869 -32.241 89.320 1.00 65.06 477 LEU A N 1
ATOM 3833 C CA . LEU A 1 477 ? -36.196 -31.295 90.376 1.00 65.06 477 LEU A CA 1
ATOM 3834 C C . LEU A 1 477 ? -34.926 -30.562 90.806 1.00 65.06 477 LEU A C 1
ATOM 3836 O O . LEU A 1 477 ? -34.094 -31.126 91.516 1.00 65.06 477 LEU A O 1
ATOM 3840 N N . LYS A 1 478 ? -34.813 -29.286 90.429 1.00 62.97 478 LYS A N 1
ATOM 3841 C CA . LYS A 1 478 ? -33.937 -28.349 91.134 1.00 62.97 478 LYS A CA 1
ATOM 3842 C C . LYS A 1 478 ? -34.734 -27.701 92.270 1.00 62.97 478 LYS A C 1
ATOM 3844 O O . LYS A 1 478 ? -35.703 -26.998 91.975 1.00 62.97 478 LYS A O 1
ATOM 3849 N N . PRO A 1 479 ? -34.385 -27.933 93.548 1.00 55.06 479 PRO A N 1
ATOM 3850 C CA . PRO A 1 479 ? -34.876 -27.073 94.611 1.00 55.06 479 PRO A CA 1
ATOM 3851 C C . PRO A 1 479 ? -34.321 -25.658 94.391 1.00 55.06 479 PRO A C 1
ATOM 3853 O O . PRO A 1 479 ? -33.141 -25.492 94.101 1.00 55.06 479 PRO A O 1
ATOM 3856 N N . GLU A 1 480 ? -35.209 -24.676 94.542 1.00 51.22 480 GLU A N 1
ATOM 3857 C CA . GLU A 1 480 ? -34.959 -23.227 94.506 1.00 51.22 480 GLU A CA 1
ATOM 3858 C C . GLU A 1 480 ? -34.630 -22.581 93.144 1.00 51.22 480 GLU A C 1
ATOM 3860 O O . GLU A 1 480 ? -33.517 -22.621 92.629 1.00 51.22 480 GLU A O 1
ATOM 3865 N N . VAL A 1 481 ? -35.617 -21.830 92.641 1.00 46.53 481 VAL A N 1
ATOM 3866 C CA . VAL A 1 481 ? -35.394 -20.448 92.192 1.00 46.53 481 VAL A CA 1
ATOM 3867 C C . VAL A 1 481 ? -36.467 -19.593 92.867 1.00 46.53 481 VAL A C 1
ATOM 3869 O O . VAL A 1 481 ? -37.648 -19.698 92.533 1.00 46.53 481 VAL A O 1
ATOM 3872 N N . THR A 1 482 ? -36.086 -18.789 93.858 1.00 42.09 482 THR A N 1
ATOM 3873 C CA . THR A 1 482 ? -36.938 -17.708 94.367 1.00 42.09 482 THR A CA 1
ATOM 3874 C C . THR A 1 482 ? -36.825 -16.527 93.415 1.00 42.09 482 THR A C 1
ATOM 3876 O O . THR A 1 482 ? -35.757 -15.931 93.305 1.00 42.09 482 THR A O 1
ATOM 3879 N N . TYR A 1 483 ? -37.918 -16.209 92.727 1.00 40.91 483 TYR A N 1
ATOM 3880 C CA . TYR A 1 483 ? -38.089 -14.917 92.073 1.00 40.91 483 TYR A CA 1
ATOM 3881 C C . TYR A 1 483 ? -38.748 -13.975 93.085 1.00 40.91 483 TYR A C 1
ATOM 3883 O O . TYR A 1 483 ? -39.809 -14.322 93.613 1.00 40.91 483 TYR A O 1
ATOM 3891 N N . GLU A 1 484 ? -38.099 -12.844 93.366 1.00 33.44 484 GLU A N 1
ATOM 3892 C CA . GLU A 1 484 ? -38.749 -11.651 93.935 1.00 33.44 484 GLU A CA 1
ATOM 3893 C C . GLU A 1 484 ? -39.555 -10.922 92.844 1.00 33.44 484 GLU A C 1
ATOM 3895 O O . GLU A 1 484 ? -39.096 -10.928 91.675 1.00 33.44 484 GLU A O 1
#

InterPro domains:
  IPR001841 Zinc finger, RING-type [PS50089] (424-472)
  IPR013083 Zinc finger, RING/FYVE/PHD-type [G3DSA:3.30.40.10] (384-481)
  IPR051728 RING-FYVE domain-containing E3 ubiquitin-protein ligase [PTHR14879] (215-476)

Secondary structure (DSSP, 8-state):
--------------------------HHHHHHHHHHHHHHHHHHHHHHH-SS---TT--SEEE-TTT--EEEHHHHHHHHHHH--SS-HHHHHHHHHHHHHHH-------------------------S-----SSPEEEE--SSHHHHHHHIIIIIHHHHTTT-S--EEEESS--S--------SS------HHHHTTS-TT-PPP-TTT--HHHHHHHHHTS-S-HHHHHHHHHHHHHHHHHHHHHHHHHHHHHHHHHHHHHHHHHHHHHHHHT--SSS-HHHHHHHHHHHHHHHHHHHHHHHHHHHHHHHHHHHHHHHHHHHHHHHHHHHHHHHHHHHHHHHHHHHHHHHHHHHHHHHHHHHHHHHHHHHHHHHHHHHHHHHHHHHHHHHHHHHHHHHHHHHHHHHHHHHHHHHTTS--B-TTT--B--TT-PEEEEETTTEEEEEHHHHHHHHHTS-TTS--B-TTT--B-EE-------

Foldseek 3Di:
DDDDPDDDPDDDPPDDDDPPDPPPDPVVVLVVLLQVLLVVCLVVLCVQQDPDQFDQPAQDWDAAPPPRDTFGGLVRLLVCLCPDPDPPVSNSSSNNVSSCCNNPVDPPPDDDDDDDDDDDDPPPPPPPDDPDDDPPDEDEDEDPDPVRVVCVCPPPDVVVVVVPDDDYHYDYDPDPDDDDDDDDDDDDDDDDDPVNVVPPDPPPDDDDPVPDDPVSVVVVVVVVDDPCDVVVVVVVVVVVVVVVVVVVVVVVVVVVVVVVVVVVVVVVVVVVVVVVDDDDDCVVVVVVVVVVVVVVVVVVVVVVVVVVVVVVVVVVVVVVVVVVVVVVVVVVVVVVVVVVVVVVVVVVVVVVVVVVVVVVVVVVVVVVVVVVVVVVVVVVVVVVVVVVVVVVVVVVVVVVVVVVVVVVVVVVVVVVVVVDQQAAPPPRDGDDPVFDFWQWPPVRDRRHTPVVVVVQVVVDDPPDFDADPPPRHGTDGDPDDDDD

Sequence (484 aa):
MEDDSKRKWDDLSGDEGASEEDDDLDSDDEEMAGRAAYEKLLPEAKDQVGDAKPSLKDMEIKICCVCRARVTGWVGLMAHARTFKKKYVAQHRGYHKALVEVIDPKPQDRGKKVELAEARVSSRVLLEDHKKVVWPPVVLVDCSSVEQARSLIEESVIDQIERVCEGFLVVCKKIPLALTLLRCLMEPCKVLQPEDMARIDPERKLVDWCAMSLDEAASYMKDLNMDDEKLADNVKAQKLQSWKLEVAQGKTTSLNSNLASLLKLREDKLTELRQRHQPGDNSEALKLEIQRKMQLFEEQLNHKEKQTAHQMVLRRAKMVRQRNEALKQKQHLERLLRKQAKQTSEKMEQLKGKQQRDEEEQRKCLEKIESDFRGEELMLITQHENELKQLQEAVEKETKMALDELLDKQKRAKQEQQNSPKECIVCTRQFSSELRRAVLVPCGHYTMCIECCSGIWNLRKPKCPAKCPVCRMVIELKPEVTYE